Protein AF-0000000081590698 (afdb_homodimer)

Nearest PDB structures (foldseek):
  8h4v-assembly1_A  TM=8.655E-01  e=4.219E-11  Bos taurus
  3wh3-assembly1_A  TM=8.681E-01  e=5.428E-11  Homo sapiens
  4zrw-assembly1_A  TM=8.686E-01  e=1.796E-10  Bos taurus
  5kti-assembly1_A  TM=8.435E-01  e=9.567E-11  Bos taurus
  7t4r-assembly1_A  TM=7.532E-01  e=1.033E-05  Homo sapiens

pLDDT: mean 84.11, std 21.57, range [22.73, 98.75]

Sequence (544 aa):
MTPKDTETIYDEVNTEDRKLDASLVITENKELAPPCSRLALVVTGLVVICLILVSVIIGLNFRFNTVMSEQQREMANITAQNLQLMTQKTSSERQTEELTRQRDQLNWTIGVIMEYQEFSVEKHCPQKVCKPCLDGWVLFQSSCYFFSQHQYSVYWRSWDQSRDQCKMYQAALVVIESQEEQEFISNHTKDYHADDKHGYWIGLRAGSPKDTWTWVDRSNLTVTYWKMQQDVNRRYCALSLPKAPPLANWGKESCDMKNLWICERRALIKADMTPKDTETIYDEVNTEDRKLDASLVITENKELAPPCSRLALVVTGLVVICLILVSVIIGLNFRFNTVMSEQQREMANITAQNLQLMTQKTSSERQTEELTRQRDQLNWTIGVIMEYQEFSVEKHCPQKVCKPCLDGWVLFQSSCYFFSQHQYSVYWRSWDQSRDQCKMYQAALVVIESQEEQEFISNHTKDYHADDKHGYWIGLRAGSPKDTWTWVDRSNLTVTYWKMQQDVNRRYCALSLPKAPPLANWGKESCDMKNLWICERRALIKAD

Secondary structure (DSSP, 8-state):
----------------------------------HHHHHHHHHHHHHHHHHHHHHHHHHHHHHHHHHHHHHHHHHHHHHHHHHHHHHHHHHHHHHHHHHHHHHHHHHHHHHHHTT-SEEEHHHHSGGG---SS-TT-EEETTEEEEE---SSGGG-B-HHHHHHHHHTTT-EE----SHHHHHHHHHH----SSSSS--EEEEEEESSTTSPPEETT--------B-SS----S-EEEEE-TTS-GGG-EEEE-TTS-BEEEEEEE-SS---/----------------------------------HHHHHHHHHHHHHHHHHHHHHHHHHHHHHHHHHHHHHHHHHHHHHHHHHHHHHHHHHHHHHHHHHHHHHHHHHHHHHHHTT-SEEEHHHHSGGG---SS-TT-EEETTEEEEE---SSGGG-B-HHHHHHHHHTTT-EE----SHHHHHHHHHH----SSSSS--EEEEEEESSTTSPPEETT--------B-SS----S-EEEEE-TTS-GGG-EEEE-TTS-BEEEEEEE-SS---

InterPro domains:
  IPR001304 C-type lectin-like [PF00059] (158-265)
  IPR001304 C-type lectin-like [PS50041] (140-264)
  IPR001304 C-type lectin-like [SM00034] (133-264)
  IPR016186 C-type lectin-like/link domain superfamily [G3DSA:3.10.100.10] (71-270)
  IPR016187 C-type lectin fold [SSF56436] (123-267)
  IPR033992 Natural killer cell receptor-like, C-type lectin-like domain [cd03593] (133-265)
  IPR051379 C-type Lectin Receptor Immune Modulators [PTHR46746] (9-267)

Structure (mmCIF, N/CA/C/O backbone):
data_AF-0000000081590698-model_v1
#
loop_
_entity.id
_entity.type
_entity.pdbx_description
1 polymer 'CD209 antigen-like protein C isoform X2'
#
loop_
_atom_site.group_PDB
_atom_site.id
_atom_site.type_symbol
_atom_site.label_atom_id
_atom_site.label_alt_id
_atom_site.label_comp_id
_atom_site.label_asym_id
_atom_site.label_entity_id
_atom_site.label_seq_id
_atom_site.pdbx_PDB_ins_code
_atom_site.Cartn_x
_atom_site.Cartn_y
_atom_site.Cartn_z
_atom_site.occupancy
_atom_site.B_iso_or_equiv
_atom_site.auth_seq_id
_atom_site.auth_comp_id
_atom_site.auth_asym_id
_atom_site.auth_atom_id
_atom_site.pdbx_PDB_model_num
ATOM 1 N N . MET A 1 1 ? 86.312 108.875 64.125 1 22.88 1 MET A N 1
ATOM 2 C CA . MET A 1 1 ? 85.938 110.125 64.75 1 22.88 1 MET A CA 1
ATOM 3 C C . MET A 1 1 ? 84.438 110.312 64.688 1 22.88 1 MET A C 1
ATOM 5 O O . MET A 1 1 ? 83.75 109.812 63.812 1 22.88 1 MET A O 1
ATOM 9 N N . THR A 1 2 ? 83.875 111.125 65.625 1 22.73 2 THR A N 1
ATOM 10 C CA . THR A 1 2 ? 82.688 111 66.5 1 22.73 2 THR A CA 1
ATOM 11 C C . THR A 1 2 ? 81.5 111.688 65.812 1 22.73 2 THR A C 1
ATOM 13 O O . THR A 1 2 ? 80.438 111.812 66.438 1 22.73 2 THR A O 1
ATOM 16 N N . PRO A 1 3 ? 81.562 111.938 64.438 1 25.47 3 PRO A N 1
ATOM 17 C CA . PRO A 1 3 ? 80.75 113.125 64.125 1 25.47 3 PRO A CA 1
ATOM 18 C C . PRO A 1 3 ? 79.25 112.875 64.5 1 25.47 3 PRO A C 1
ATOM 20 O O . PRO A 1 3 ? 78.812 111.75 64.625 1 25.47 3 PRO A O 1
ATOM 23 N N . LYS A 1 4 ? 78.562 114.062 64.375 1 27.44 4 LYS A N 1
ATOM 24 C CA . LYS A 1 4 ? 77.5 114.938 64.938 1 27.44 4 LYS A CA 1
ATOM 25 C C . LYS A 1 4 ? 76.125 114.5 64.438 1 27.44 4 LYS A C 1
ATOM 27 O O . LYS A 1 4 ? 75.938 114.375 63.188 1 27.44 4 LYS A O 1
ATOM 32 N N . ASP A 1 5 ? 75.375 114 65.312 1 24.98 5 ASP A N 1
ATOM 33 C CA . ASP A 1 5 ? 74.125 113.25 65.5 1 24.98 5 ASP A CA 1
ATOM 34 C C . ASP A 1 5 ? 72.875 114.125 65.125 1 24.98 5 ASP A C 1
ATOM 36 O O . ASP A 1 5 ? 71.812 113.938 65.688 1 24.98 5 ASP A O 1
ATOM 40 N N . THR A 1 6 ? 73.062 114.875 64 1 24.84 6 THR A N 1
ATOM 41 C CA . THR A 1 6 ? 72.125 116 63.906 1 24.84 6 THR A CA 1
ATOM 42 C C . THR A 1 6 ? 70.688 115.438 63.875 1 24.84 6 THR A C 1
ATOM 44 O O . THR A 1 6 ? 70.312 114.812 62.906 1 24.84 6 THR A O 1
ATOM 47 N N . GLU A 1 7 ? 70.188 115.125 65.062 1 25.75 7 GLU A N 1
ATOM 48 C CA . GLU A 1 7 ? 68.938 114.438 65.438 1 25.75 7 GLU A CA 1
ATOM 49 C C . GLU A 1 7 ? 67.688 115.25 65.062 1 25.75 7 GLU A C 1
ATOM 51 O O . GLU A 1 7 ? 67.5 116.375 65.562 1 25.75 7 GLU A O 1
ATOM 56 N N . THR A 1 8 ? 67.562 115.438 63.719 1 26.44 8 THR A N 1
ATOM 57 C CA . THR A 1 8 ? 66.5 116.375 63.219 1 26.44 8 THR A CA 1
ATOM 58 C C . THR A 1 8 ? 65.188 116 63.781 1 26.44 8 THR A C 1
ATOM 60 O O . THR A 1 8 ? 64.688 114.875 63.688 1 26.44 8 THR A O 1
ATOM 63 N N . ILE A 1 9 ? 64.688 116.75 64.75 1 25.73 9 ILE A N 1
ATOM 64 C CA . ILE A 1 9 ? 63.656 116.812 65.75 1 25.73 9 ILE A CA 1
ATOM 65 C C . ILE A 1 9 ? 62.281 116.938 65.062 1 25.73 9 ILE A C 1
ATOM 67 O O . ILE A 1 9 ? 61.812 118.062 64.875 1 25.73 9 ILE A O 1
ATOM 71 N N . TYR A 1 10 ? 62.094 116.438 63.812 1 26.75 10 TYR A N 1
ATOM 72 C CA . TYR A 1 10 ? 60.906 116.938 63.188 1 26.75 10 TYR A CA 1
ATOM 73 C C . TYR A 1 10 ? 59.656 116.625 64 1 26.75 10 TYR A C 1
ATOM 75 O O . TYR A 1 10 ? 59.469 115.5 64.438 1 26.75 10 TYR A O 1
ATOM 83 N N . ASP A 1 11 ? 59.219 117.562 64.812 1 24.36 11 ASP A N 1
ATOM 84 C CA . ASP A 1 11 ? 58.125 117.688 65.75 1 24.36 11 ASP A CA 1
ATOM 85 C C . ASP A 1 11 ? 56.812 117.312 65.125 1 24.36 11 ASP A C 1
ATOM 87 O O . ASP A 1 11 ? 56.531 117.625 64 1 24.36 11 ASP A O 1
ATOM 91 N N . GLU A 1 12 ? 56.312 116.25 65.562 1 25.55 12 GLU A N 1
ATOM 92 C CA . GLU A 1 12 ? 55.094 115.438 65.375 1 25.55 12 GLU A CA 1
ATOM 93 C C . GLU A 1 12 ? 53.844 116.25 65.688 1 25.55 12 GLU A C 1
ATOM 95 O O . GLU A 1 12 ? 53.625 116.688 66.812 1 25.55 12 GLU A O 1
ATOM 100 N N . VAL A 1 13 ? 53.656 117.312 64.812 1 29.19 13 VAL A N 1
ATOM 101 C CA . VAL A 1 13 ? 52.5 118.188 65 1 29.19 13 VAL A CA 1
ATOM 102 C C . VAL A 1 13 ? 51.25 117.312 65.188 1 29.19 13 VAL A C 1
ATOM 104 O O . VAL A 1 13 ? 51 116.375 64.375 1 29.19 13 VAL A O 1
ATOM 107 N N . ASN A 1 14 ? 50.719 117.25 66.375 1 25.66 14 ASN A N 1
ATOM 108 C CA . ASN A 1 14 ? 49.594 116.625 67.062 1 25.66 14 ASN A CA 1
ATOM 109 C C . ASN A 1 14 ? 48.25 117.062 66.5 1 25.66 14 ASN A C 1
ATOM 111 O O . ASN A 1 14 ? 47.656 118.062 67 1 25.66 14 ASN A O 1
ATOM 115 N N . THR A 1 15 ? 48.188 117.25 65.125 1 26.2 15 THR A N 1
ATOM 116 C CA . THR A 1 15 ? 46.938 117.875 64.688 1 26.2 15 THR A CA 1
ATOM 117 C C . THR A 1 15 ? 45.719 117.062 65.125 1 26.2 15 THR A C 1
ATOM 119 O O . THR A 1 15 ? 45.719 115.812 64.938 1 26.2 15 THR A O 1
ATOM 122 N N . GLU A 1 16 ? 45.062 117.375 66.25 1 26.89 16 GLU A N 1
ATOM 123 C CA . GLU A 1 16 ? 43.906 116.875 66.938 1 26.89 16 GLU A CA 1
ATOM 124 C C . GLU A 1 16 ? 42.688 116.812 66 1 26.89 16 GLU A C 1
ATOM 126 O O . GLU A 1 16 ? 42.219 117.875 65.5 1 26.89 16 GLU A O 1
ATOM 131 N N . ASP A 1 17 ? 42.719 116 65 1 27.52 17 ASP A N 1
ATOM 132 C CA . ASP A 1 17 ? 41.562 115.875 64.062 1 27.52 17 ASP A CA 1
ATOM 133 C C . ASP A 1 17 ? 40.281 115.562 64.812 1 27.52 17 ASP A C 1
ATOM 135 O O . ASP A 1 17 ? 40.219 114.562 65.562 1 27.52 17 ASP A O 1
ATOM 139 N N . ARG A 1 18 ? 39.594 116.625 65.312 1 28.06 18 ARG A N 1
ATOM 140 C CA . ARG A 1 18 ? 38.281 116.625 65.938 1 28.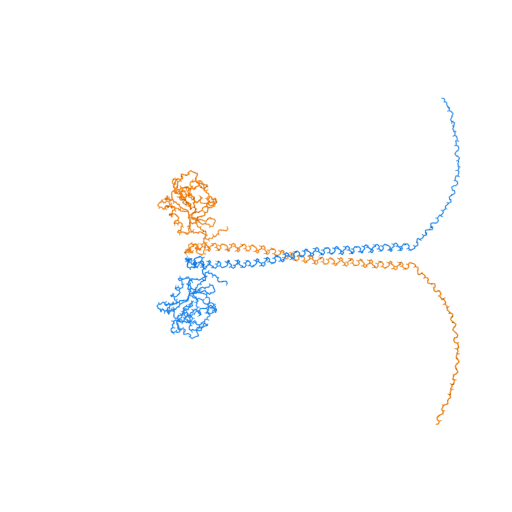06 18 ARG A CA 1
ATOM 141 C C . ARG A 1 18 ? 37.312 115.812 65.062 1 28.06 18 ARG A C 1
ATOM 143 O O . ARG A 1 18 ? 37.062 116.188 63.875 1 28.06 18 ARG A O 1
ATOM 150 N N . LYS A 1 19 ? 37.344 114.562 65.188 1 28.45 19 LYS A N 1
ATOM 151 C CA . LYS A 1 19 ? 36.438 113.562 64.625 1 28.45 19 LYS A CA 1
ATOM 152 C C . LYS A 1 19 ? 34.969 113.875 64.875 1 28.45 19 LYS A C 1
ATOM 154 O O . LYS A 1 19 ? 34.531 113.875 66.062 1 28.45 19 LYS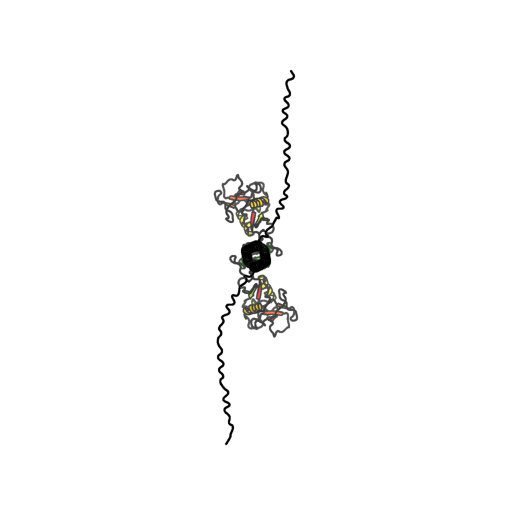 A O 1
ATOM 159 N N . LEU A 1 20 ? 34.562 115.125 64.375 1 26.77 20 LEU A N 1
ATOM 160 C CA . LEU A 1 20 ? 33.125 115.375 64.562 1 26.77 20 LEU A CA 1
ATOM 161 C C . LEU A 1 20 ? 32.344 114.188 64.062 1 26.77 20 LEU A C 1
ATOM 163 O O . LEU A 1 20 ? 32.469 113.75 62.875 1 26.77 20 LEU A O 1
ATOM 167 N N . ASP A 1 21 ? 32 113.25 64.875 1 25.98 21 ASP A N 1
ATOM 168 C CA . ASP A 1 21 ? 31.156 112.062 64.812 1 25.98 21 ASP A CA 1
ATOM 169 C C . ASP A 1 21 ? 29.766 112.375 64.25 1 25.98 21 ASP A C 1
ATOM 171 O O . ASP A 1 21 ? 28.938 112.938 65 1 25.98 21 ASP A O 1
ATOM 175 N N . ALA A 1 22 ? 29.609 113.312 63.312 1 28.72 22 ALA A N 1
ATOM 176 C CA . ALA A 1 22 ? 28.219 113.5 62.875 1 28.72 22 ALA A CA 1
ATOM 177 C C . ALA A 1 22 ? 27.594 112.188 62.438 1 28.72 22 ALA A C 1
ATOM 179 O O . ALA A 1 22 ? 28.125 111.5 61.531 1 28.72 22 ALA A O 1
ATOM 180 N N . SER A 1 23 ? 26.938 111.438 63.312 1 32.84 23 SER A N 1
ATOM 181 C CA . SER A 1 23 ? 26.078 110.25 63.125 1 32.84 23 SER A CA 1
ATOM 182 C C . SER A 1 23 ? 24.969 110.562 62.125 1 32.84 23 SER A C 1
ATOM 184 O O . SER A 1 23 ? 24.094 111.375 62.375 1 32.84 23 SER A O 1
ATOM 186 N N . LEU A 1 24 ? 25.219 110.875 60.812 1 30.5 24 LEU A N 1
ATOM 187 C CA . LEU A 1 24 ? 24.188 110.938 59.812 1 30.5 24 LEU A CA 1
ATOM 188 C C . LEU A 1 24 ? 23.328 109.688 59.812 1 30.5 24 LEU A C 1
ATOM 190 O O . LEU A 1 24 ? 23.828 108.625 59.5 1 30.5 24 LEU A O 1
ATOM 194 N N . VAL A 1 25 ? 22.344 109.625 60.781 1 33.72 25 VAL A N 1
ATOM 195 C CA . VAL A 1 25 ? 21.266 108.625 60.719 1 33.72 25 VAL A CA 1
ATOM 196 C C . VAL A 1 25 ? 20.547 108.688 59.375 1 33.72 25 VAL A C 1
ATOM 198 O O . VAL A 1 25 ? 19.938 109.75 59.062 1 33.72 25 VAL A O 1
ATOM 201 N N . ILE A 1 26 ? 21.109 108.375 58.219 1 34.97 26 ILE A N 1
ATOM 202 C CA . ILE A 1 26 ? 20.375 108.125 57 1 34.97 26 ILE A CA 1
ATOM 203 C C . ILE A 1 26 ? 19.234 107.188 57.219 1 34.97 26 ILE A C 1
ATOM 205 O O . ILE A 1 26 ? 19.469 106 57.656 1 34.97 26 ILE A O 1
ATOM 209 N N . THR A 1 27 ? 18.062 107.625 57.688 1 33.66 27 THR A N 1
ATOM 210 C CA . THR A 1 27 ? 16.812 106.875 57.688 1 33.66 27 THR A CA 1
ATOM 211 C C . THR A 1 27 ? 16.547 106.25 56.312 1 33.66 27 THR A C 1
ATOM 213 O O . THR A 1 27 ? 16.594 106.938 55.281 1 33.66 27 THR A O 1
ATOM 216 N N . GLU A 1 28 ? 16.734 105 56.094 1 40 28 GLU A N 1
ATOM 217 C CA . GLU A 1 28 ? 16.406 104.062 55.031 1 40 28 GLU A CA 1
ATOM 218 C C . GLU A 1 28 ? 14.938 104.188 54.625 1 40 28 GLU A C 1
ATOM 220 O O . GLU A 1 28 ? 14.047 103.875 55.406 1 40 28 GLU A O 1
ATOM 225 N N . ASN A 1 29 ? 14.336 105.312 54.25 1 40.06 29 ASN A N 1
ATOM 226 C CA . ASN A 1 29 ? 12.969 105.188 53.75 1 40.06 29 ASN A CA 1
ATOM 227 C C . ASN A 1 29 ? 12.867 104.125 52.656 1 40.06 29 ASN A C 1
ATOM 229 O O . ASN A 1 29 ? 13.367 104.312 51.531 1 40.06 29 ASN A O 1
ATOM 233 N N . LYS A 1 30 ? 12.945 102.875 52.844 1 43.75 30 LYS A N 1
ATOM 234 C CA . LYS A 1 30 ? 12.633 101.812 51.906 1 43.75 30 LYS A CA 1
ATOM 235 C C . LYS A 1 30 ? 11.297 102.062 51.219 1 43.75 30 LYS A C 1
ATOM 237 O O . LYS A 1 30 ? 10.242 102 51.844 1 43.75 30 LYS A O 1
ATOM 242 N N . GLU A 1 31 ? 11.117 102.938 50.312 1 44.62 31 GLU A N 1
ATOM 243 C CA . GLU A 1 31 ? 9.984 103.062 49.375 1 44.62 31 GLU A CA 1
ATOM 244 C C . GLU A 1 31 ? 9.547 101.688 48.906 1 44.62 31 GLU A C 1
ATOM 246 O O . GLU A 1 31 ? 10.344 100.938 48.344 1 44.62 31 GLU A O 1
ATOM 251 N N . LEU A 1 32 ? 8.531 100.938 49.531 1 47.16 32 LEU A N 1
ATOM 252 C CA . LEU A 1 32 ? 7.742 99.812 49.125 1 47.16 32 LEU A CA 1
ATOM 253 C C . LEU A 1 32 ? 7.453 99.875 47.625 1 47.16 32 LEU A C 1
ATOM 255 O O . LEU A 1 32 ? 6.883 100.812 47.125 1 47.16 32 LEU A O 1
ATOM 259 N N . ALA A 1 33 ? 8.141 99.188 46.812 1 55.69 33 ALA A N 1
ATOM 260 C CA . ALA A 1 33 ? 7.871 99.062 45.406 1 55.69 33 ALA A CA 1
ATOM 261 C C . ALA A 1 33 ? 6.379 98.875 45.125 1 55.69 33 ALA A C 1
ATOM 263 O O . ALA A 1 33 ? 5.676 98.25 45.906 1 55.69 33 ALA A O 1
ATOM 264 N N . PRO A 1 34 ? 5.711 99.562 44.344 1 59.34 34 PRO A N 1
ATOM 265 C CA . PRO A 1 34 ? 4.258 99.562 44.188 1 59.34 34 PRO A CA 1
ATOM 266 C C . PRO A 1 34 ? 3.709 98.188 43.906 1 59.34 34 PRO A C 1
ATOM 268 O O . PRO A 1 34 ? 4.41 97.312 43.344 1 59.34 34 PRO A O 1
ATOM 271 N N . PRO A 1 35 ? 2.785 97.625 44.688 1 63.66 35 PRO A N 1
ATOM 272 C CA . PRO A 1 35 ? 2.094 96.312 44.656 1 63.66 35 PRO A CA 1
ATOM 273 C C . PRO A 1 35 ? 1.841 95.812 43.219 1 63.66 35 PRO A C 1
ATOM 275 O O . PRO A 1 35 ? 1.718 94.625 43 1 63.66 35 PRO A O 1
ATOM 278 N N . CYS A 1 36 ? 1.917 96.812 42.312 1 67.12 36 CYS A N 1
ATOM 279 C CA . CYS A 1 36 ? 1.604 96.375 40.938 1 67.12 36 CYS A CA 1
ATOM 280 C C . CYS A 1 36 ? 2.748 95.625 40.344 1 67.12 36 CYS A C 1
ATOM 282 O O . CYS A 1 36 ? 2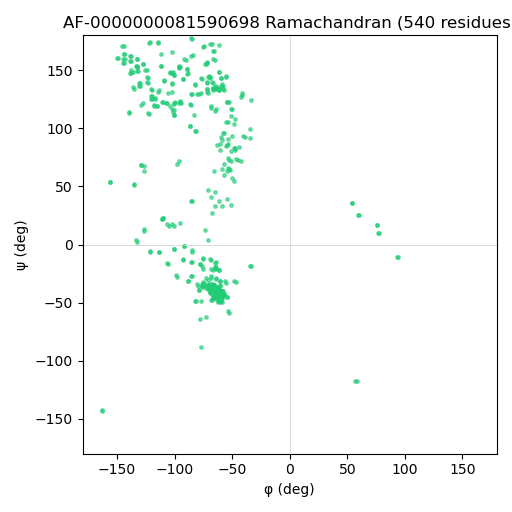.525 94.75 39.438 1 67.12 36 CYS A O 1
ATOM 284 N N . SER A 1 37 ? 3.938 95.75 40.875 1 73.38 37 SER A N 1
ATOM 285 C CA . SER A 1 37 ? 5.09 95.062 40.281 1 73.38 37 SER A CA 1
ATOM 286 C C . SER A 1 37 ? 5.168 93.625 40.688 1 73.38 37 SER A C 1
ATOM 288 O O . SER A 1 37 ? 5.492 92.75 39.875 1 73.38 37 SER A O 1
ATOM 290 N N . ARG A 1 38 ? 4.797 93.375 41.781 1 77.56 38 ARG A N 1
ATOM 291 C CA . ARG A 1 38 ? 4.816 92 42.25 1 77.56 38 ARG A CA 1
ATOM 292 C C . ARG A 1 38 ? 3.717 91.125 41.594 1 77.56 38 ARG A C 1
ATOM 294 O O . ARG A 1 38 ? 3.928 90 41.25 1 77.56 38 ARG A O 1
ATOM 301 N N . LEU A 1 39 ? 2.73 91.812 41.281 1 78.69 39 LEU A N 1
ATOM 302 C CA . LEU A 1 39 ? 1.607 91.188 40.656 1 78.69 39 LEU A CA 1
ATOM 303 C C . LEU A 1 39 ? 1.917 90.875 39.188 1 78.69 39 LEU A C 1
ATOM 305 O O . LEU A 1 39 ? 1.538 89.812 38.688 1 78.69 39 LEU A O 1
ATOM 309 N N . ALA A 1 40 ? 2.672 91.75 38.625 1 81.56 40 ALA A N 1
ATOM 310 C CA . ALA A 1 40 ? 3.078 91.562 37.25 1 81.56 40 ALA A CA 1
ATOM 311 C C . ALA A 1 40 ? 4.039 90.375 37.125 1 81.56 40 ALA A C 1
ATOM 313 O O . ALA A 1 40 ? 3.969 89.562 36.188 1 81.56 40 ALA A O 1
ATOM 314 N N . LEU A 1 41 ? 4.781 90.125 38.188 1 83.81 41 LEU A N 1
ATOM 315 C CA . LEU A 1 41 ? 5.734 89 38.219 1 83.81 41 LEU A CA 1
ATOM 316 C C . LEU A 1 41 ? 5.012 87.688 38.375 1 83.81 41 LEU A C 1
ATOM 318 O O . LEU A 1 41 ? 5.371 86.688 37.75 1 83.81 41 LEU A O 1
ATOM 322 N N . VAL A 1 42 ? 3.963 87.688 39.094 1 85.12 42 VAL A N 1
ATOM 323 C CA . VAL A 1 42 ? 3.184 86.5 39.344 1 85.12 42 VAL A CA 1
ATOM 324 C C . VAL A 1 42 ? 2.412 86.125 38.062 1 85.12 42 VAL A C 1
ATOM 326 O O . VAL A 1 42 ? 2.352 84.938 37.719 1 85.12 42 VAL A O 1
ATOM 329 N N . VAL A 1 43 ? 1.94 87.125 37.344 1 86.19 43 VAL A N 1
ATOM 330 C CA . VAL A 1 43 ? 1.187 86.875 36.125 1 86.19 43 VAL A CA 1
ATOM 331 C C . VAL A 1 43 ? 2.115 86.312 35.062 1 86.19 43 VAL A C 1
ATOM 333 O O . VAL A 1 43 ? 1.767 85.375 34.375 1 86.19 43 VAL A O 1
ATOM 336 N N . THR A 1 44 ? 3.279 86.875 35.031 1 87.44 44 THR A N 1
ATOM 337 C CA . THR A 1 44 ? 4.238 86.375 34.031 1 87.44 44 THR A CA 1
ATOM 338 C C . THR A 1 44 ? 4.676 84.938 34.344 1 87.44 44 THR A C 1
ATOM 340 O O . THR A 1 44 ? 4.809 84.125 33.438 1 87.44 44 THR A O 1
ATOM 343 N N . GLY A 1 45 ? 4.809 84.688 35.625 1 88.06 45 GLY A N 1
ATOM 344 C CA . GLY A 1 45 ? 5.16 83.312 36.031 1 88.06 45 GLY A CA 1
ATOM 345 C C . GLY A 1 45 ? 4.086 82.312 35.719 1 88.06 45 GLY A C 1
ATOM 346 O O . GLY A 1 45 ? 4.387 81.188 35.219 1 88.06 45 GLY A O 1
ATOM 347 N N . LEU A 1 46 ? 2.846 82.688 35.812 1 89 46 LEU A N 1
ATOM 348 C CA . LEU A 1 46 ? 1.72 81.812 35.562 1 89 46 LEU A CA 1
ATOM 349 C C . LEU A 1 46 ? 1.538 81.562 34.062 1 89 46 LEU A C 1
ATOM 351 O O . LEU A 1 46 ? 1.217 80.438 33.656 1 89 46 LEU A O 1
ATOM 355 N N . VAL A 1 47 ? 1.815 82.562 33.281 1 89 47 VAL A N 1
ATOM 356 C CA . VAL A 1 47 ? 1.72 82.438 31.828 1 89 47 VAL A CA 1
ATOM 357 C C . VAL A 1 47 ? 2.797 81.5 31.312 1 89 47 VAL A C 1
ATOM 359 O O . VAL A 1 47 ? 2.529 80.625 30.484 1 89 47 VAL A O 1
ATOM 362 N N . VAL A 1 48 ? 3.949 81.562 31.984 1 90.56 48 VAL A N 1
ATOM 363 C CA . VAL A 1 48 ? 5.051 80.688 31.594 1 90.56 48 VAL A CA 1
ATOM 364 C C . VAL A 1 48 ? 4.723 79.25 31.984 1 90.56 48 VAL A C 1
ATOM 366 O O . VAL A 1 48 ? 4.961 78.312 31.203 1 90.56 48 VAL A O 1
ATOM 369 N N . ILE A 1 49 ? 4.105 79 33.094 1 90.88 49 ILE A N 1
ATOM 370 C CA . ILE A 1 49 ? 3.738 77.688 33.562 1 90.88 49 ILE A CA 1
ATOM 371 C C . ILE A 1 49 ? 2.67 77.125 32.656 1 90.88 49 ILE A C 1
ATOM 373 O O . ILE A 1 49 ? 2.752 75.938 32.25 1 90.88 49 ILE A O 1
ATOM 377 N N . CYS A 1 50 ? 1.744 78 32.125 1 89.25 50 CYS A N 1
ATOM 378 C CA . CYS A 1 50 ? 0.676 77.562 31.25 1 89.25 50 CYS A CA 1
ATOM 379 C C . CYS A 1 50 ? 1.228 77.125 29.891 1 89.25 50 CYS A C 1
ATOM 381 O O . CYS A 1 50 ? 0.823 76.125 29.328 1 89.25 50 CYS A O 1
ATOM 383 N N . LEU A 1 51 ? 2.221 77.938 29.5 1 92.12 51 LEU A N 1
ATOM 384 C CA . LEU A 1 51 ? 2.832 77.625 28.203 1 92.12 51 LEU A CA 1
ATOM 385 C C . LEU A 1 51 ? 3.619 76.312 28.281 1 92.12 51 LEU A C 1
ATOM 387 O O . LEU A 1 51 ? 3.586 75.5 27.344 1 92.12 51 LEU A O 1
ATOM 391 N N . ILE A 1 52 ? 4.238 76 29.406 1 93.06 52 ILE A N 1
ATOM 392 C CA . ILE A 1 52 ? 4.98 74.75 29.625 1 93.06 52 ILE A CA 1
ATOM 393 C C . ILE A 1 52 ? 4.012 73.562 29.656 1 93.06 52 ILE A C 1
ATOM 395 O O . ILE A 1 52 ? 4.258 72.5 29.047 1 93.06 52 ILE A O 1
ATOM 399 N N . LEU A 1 53 ? 2.836 73.812 30.266 1 92.5 53 LEU A N 1
ATOM 400 C CA . LEU A 1 53 ? 1.846 72.75 30.391 1 92.5 53 LEU A CA 1
ATOM 401 C C . LEU A 1 53 ? 1.24 72.438 29.047 1 92.5 53 LEU A C 1
ATOM 403 O O . LEU A 1 53 ? 1.03 71.25 28.734 1 92.5 53 LEU A O 1
ATOM 407 N N . VAL A 1 54 ? 1.062 73.438 28.188 1 92.75 54 VAL A N 1
ATOM 408 C CA . VAL A 1 54 ? 0.531 73.25 26.844 1 92.75 54 VAL A CA 1
ATOM 409 C C . VAL A 1 54 ? 1.555 72.5 26 1 92.75 54 VAL A C 1
ATOM 411 O O . VAL A 1 54 ? 1.199 71.562 25.266 1 92.75 54 VAL A O 1
ATOM 414 N N . SER A 1 55 ? 2.84 72.812 26.188 1 93.38 55 SER A N 1
ATOM 415 C CA . SER A 1 55 ? 3.902 72.125 25.453 1 93.38 55 SER A CA 1
ATOM 416 C C . SER A 1 55 ? 4.008 70.625 25.859 1 93.38 55 SER A C 1
ATOM 418 O O . SER A 1 55 ? 4.207 69.75 25.016 1 93.38 55 SER A O 1
ATOM 420 N N . VAL A 1 56 ? 3.84 70.375 27.125 1 92.31 56 VAL A N 1
ATOM 421 C CA . VAL A 1 56 ? 3.877 69 27.625 1 92.31 56 VAL A CA 1
ATOM 422 C C . VAL A 1 56 ? 2.697 68.188 27.078 1 92.31 56 VAL A C 1
ATOM 424 O O . VAL A 1 56 ? 2.854 67.062 26.656 1 92.31 56 VAL A O 1
ATOM 427 N N . ILE A 1 57 ? 1.515 68.875 26.906 1 92.19 57 ILE A N 1
ATOM 428 C CA . ILE A 1 57 ? 0.314 68.188 26.391 1 92.19 57 ILE A CA 1
ATOM 429 C C . ILE A 1 57 ? 0.517 67.812 24.922 1 92.19 57 ILE A C 1
ATOM 431 O O . ILE A 1 57 ? 0.198 66.75 24.5 1 92.19 57 ILE A O 1
ATOM 435 N N . ILE A 1 58 ? 1.115 68.75 24.172 1 92.56 58 ILE A N 1
ATOM 436 C CA . ILE A 1 58 ? 1.363 68.562 22.75 1 92.56 58 ILE A CA 1
ATOM 437 C C . ILE A 1 58 ? 2.371 67.375 22.578 1 92.56 58 ILE A C 1
ATOM 439 O O . ILE A 1 58 ? 2.166 66.5 21.766 1 92.56 58 ILE A O 1
ATOM 443 N N . GLY A 1 59 ? 3.424 67.438 23.375 1 91.75 59 GLY A N 1
ATOM 444 C CA . GLY A 1 59 ? 4.43 66.375 23.328 1 91.75 59 GLY A CA 1
ATOM 445 C C . GLY A 1 59 ? 3.879 65 23.672 1 91.75 59 GLY A C 1
ATOM 446 O O . GLY A 1 59 ? 4.18 64 23 1 91.75 59 GLY A O 1
ATOM 447 N N . LEU A 1 60 ? 3.047 64.938 24.703 1 91.06 60 LEU A N 1
ATOM 448 C CA . LEU A 1 60 ? 2.443 63.656 25.141 1 91.06 60 LEU A CA 1
ATOM 449 C C . LEU A 1 60 ? 1.511 63.094 24.078 1 91.06 60 LEU A C 1
ATOM 451 O O . LEU A 1 60 ? 1.488 61.906 23.828 1 91.06 60 LEU A O 1
ATOM 455 N N . ASN A 1 61 ? 0.759 64 23.391 1 92.25 61 ASN A N 1
ATOM 456 C CA . ASN A 1 61 ? -0.139 63.625 22.312 1 92.25 61 ASN A CA 1
ATOM 457 C C . ASN A 1 61 ? 0.632 63.031 21.125 1 92.25 61 ASN A C 1
ATOM 459 O O . ASN A 1 61 ? 0.236 62.031 20.547 1 92.25 61 ASN A O 1
ATOM 463 N N . PHE A 1 62 ? 1.736 63.688 20.859 1 92.75 62 PHE A N 1
ATOM 464 C CA . PHE A 1 62 ? 2.574 63.25 19.75 1 92.75 62 PHE A CA 1
ATOM 465 C C . PHE A 1 62 ? 3.18 61.875 20.078 1 92.75 62 PHE A C 1
ATOM 467 O O . PHE A 1 62 ? 3.135 60.969 19.25 1 92.75 62 PHE A O 1
ATOM 474 N N . ARG A 1 63 ? 3.695 61.719 21.266 1 91.25 63 ARG A N 1
ATOM 475 C CA . ARG A 1 63 ? 4.281 60.469 21.672 1 91.25 63 ARG A CA 1
ATOM 476 C C . ARG A 1 63 ? 3.234 59.344 21.688 1 91.25 63 ARG A C 1
ATOM 478 O O . ARG A 1 63 ? 3.494 58.25 21.219 1 91.25 63 ARG A O 1
ATOM 485 N N . PHE A 1 64 ? 2.07 59.688 22.188 1 90.81 64 PHE A N 1
ATOM 486 C CA . PHE A 1 64 ? 0.97 58.719 22.25 1 90.81 64 PHE A CA 1
ATOM 487 C C . PHE A 1 64 ? 0.608 58.219 20.859 1 90.81 64 PHE A C 1
ATOM 489 O O . PHE A 1 64 ? 0.48 57.031 20.641 1 90.81 64 PHE A O 1
ATOM 496 N N . ASN A 1 65 ? 0.501 59.094 19.906 1 91.25 65 ASN A N 1
ATOM 497 C CA . ASN A 1 65 ? 0.123 58.719 18.547 1 91.25 65 ASN A CA 1
ATOM 498 C C . ASN A 1 65 ? 1.192 57.844 17.891 1 91.25 65 ASN A C 1
ATOM 500 O O . ASN A 1 65 ? 0.872 56.906 17.156 1 91.25 65 ASN A O 1
ATOM 504 N N . THR A 1 66 ? 2.432 58.156 18.172 1 92.12 66 THR A N 1
ATOM 505 C CA . THR A 1 66 ? 3.527 57.406 17.578 1 92.12 66 THR A CA 1
ATOM 506 C C . THR A 1 66 ? 3.557 55.969 18.109 1 92.12 66 THR A C 1
ATOM 508 O O . THR A 1 66 ? 3.654 55.031 17.344 1 92.12 66 THR A O 1
ATOM 511 N N . VAL A 1 67 ? 3.461 55.906 19.453 1 90.94 67 VAL A N 1
ATOM 512 C CA . VAL A 1 67 ? 3.512 54.594 20.094 1 90.94 67 VAL A CA 1
ATOM 513 C C . VAL A 1 67 ? 2.318 53.75 19.656 1 90.94 67 VAL A C 1
ATOM 515 O O . VAL A 1 67 ? 2.461 52.562 19.391 1 90.94 67 VAL A O 1
ATOM 518 N N . MET A 1 68 ? 1.15 54.438 19.547 1 90.38 68 MET A N 1
ATOM 519 C CA . MET A 1 68 ? -0.06 53.75 19.125 1 90.38 68 MET A CA 1
ATOM 520 C C . MET A 1 68 ? 0.072 53.25 17.688 1 90.38 68 MET A C 1
ATOM 522 O O . MET A 1 68 ? -0.327 52.125 17.375 1 90.38 68 MET A O 1
ATOM 526 N N . SER A 1 69 ? 0.652 53.969 16.812 1 93 69 SER A N 1
ATOM 527 C CA . SER A 1 69 ? 0.823 53.562 15.414 1 93 69 SER A CA 1
ATOM 528 C C . SER A 1 69 ? 1.8 52.406 15.289 1 93 69 SER A C 1
ATOM 530 O O . SER A 1 69 ? 1.569 51.469 14.5 1 93 69 SER A O 1
ATOM 532 N N . GLU A 1 70 ? 2.844 52.438 16.031 1 92.69 70 GLU A N 1
ATOM 533 C CA . GLU A 1 70 ? 3.822 51.375 16.016 1 92.69 70 GLU A CA 1
ATOM 534 C C . GLU A 1 70 ? 3.207 50.062 16.516 1 92.69 70 GLU A C 1
ATOM 536 O O . GLU A 1 70 ? 3.406 49 15.898 1 92.69 70 GLU A O 1
ATOM 541 N N . GLN A 1 71 ? 2.451 50.125 17.578 1 91.25 71 GLN A N 1
ATOM 542 C CA . GLN A 1 71 ? 1.817 48.938 18.141 1 91.25 71 GLN A CA 1
ATOM 543 C C . GLN A 1 71 ? 0.785 48.344 17.188 1 91.25 71 GLN A C 1
ATOM 545 O O . GLN A 1 71 ? 0.662 47.125 17.078 1 91.25 71 GLN A O 1
ATOM 550 N N . GLN A 1 72 ? 0.138 49.25 16.562 1 91.31 72 GLN A N 1
ATOM 551 C CA . GLN A 1 72 ? -0.852 48.781 15.586 1 91.31 72 GLN A CA 1
ATOM 552 C C . GLN A 1 72 ? -0.184 48.094 14.414 1 91.31 72 GLN A C 1
ATOM 554 O O . GLN A 1 72 ? -0.697 47.062 13.914 1 91.31 72 GLN A O 1
ATOM 559 N N . ARG A 1 73 ? 0.958 48.562 13.945 1 93.94 73 ARG A N 1
ATOM 560 C CA . ARG A 1 73 ? 1.705 47.906 12.867 1 93.94 73 ARG A CA 1
ATOM 561 C C . ARG A 1 73 ? 2.191 46.531 13.289 1 93.94 73 ARG A C 1
ATOM 563 O O . ARG A 1 73 ? 2.088 45.562 12.523 1 93.94 73 ARG A O 1
ATOM 570 N N . GLU A 1 74 ? 2.66 46.5 14.508 1 93.31 74 GLU A N 1
ATOM 571 C CA . GLU A 1 74 ? 3.133 45.219 15.023 1 93.31 74 GLU A CA 1
ATOM 572 C C . GLU A 1 74 ? 1.991 44.219 15.125 1 93.31 74 GLU A C 1
ATOM 574 O O . GLU A 1 74 ? 2.146 43.062 14.742 1 93.31 74 GLU A O 1
ATOM 579 N N . MET A 1 75 ? 0.897 44.688 15.633 1 92.19 75 MET A N 1
ATOM 580 C CA . MET A 1 75 ? -0.281 43.844 15.742 1 92.19 75 MET A CA 1
ATOM 581 C C . MET A 1 75 ? -0.742 43.375 14.375 1 92.19 75 MET A C 1
ATOM 583 O O . MET A 1 75 ? -1.102 42.188 14.203 1 92.19 75 MET A O 1
ATOM 587 N N . ALA A 1 76 ? -0.699 44.25 13.445 1 93.38 76 ALA A N 1
ATOM 588 C CA . ALA A 1 76 ? -1.091 43.906 12.078 1 93.38 76 ALA A CA 1
ATOM 589 C C . ALA A 1 76 ? -0.168 42.844 11.5 1 93.38 76 ALA A C 1
ATOM 591 O O . ALA A 1 76 ? -0.628 41.906 10.836 1 93.38 76 ALA A O 1
ATOM 592 N N . ASN A 1 77 ? 1.074 42.875 11.742 1 94.81 77 ASN A N 1
ATOM 593 C CA . ASN A 1 77 ? 2.051 41.906 11.258 1 94.81 77 ASN A CA 1
ATOM 594 C C . ASN A 1 77 ? 1.82 40.531 11.867 1 94.81 77 ASN A C 1
ATOM 596 O O . ASN A 1 77 ? 1.829 39.5 11.156 1 94.81 77 ASN A O 1
ATOM 600 N N . ILE A 1 78 ? 1.57 40.5 13.18 1 94.81 78 ILE A N 1
ATOM 601 C CA . ILE A 1 78 ? 1.358 39.25 13.875 1 94.81 78 ILE A CA 1
ATOM 602 C C . ILE A 1 78 ? 0.043 38.625 13.414 1 94.81 78 ILE A C 1
ATOM 604 O O . ILE A 1 78 ? -0.047 37.406 13.242 1 94.81 78 ILE A O 1
ATOM 608 N N . THR A 1 79 ? -0.888 39.469 13.203 1 93.25 79 THR A N 1
ATOM 609 C CA . THR A 1 79 ? -2.178 39 12.719 1 93.25 79 THR A CA 1
ATOM 610 C C . THR A 1 79 ? -2.039 38.406 11.312 1 93.25 79 THR A C 1
ATOM 612 O O . THR A 1 79 ? -2.623 37.344 11.016 1 93.25 79 THR A O 1
ATOM 615 N N . ALA A 1 80 ? -1.262 39.094 10.492 1 95.19 80 ALA A N 1
ATOM 616 C CA . ALA A 1 80 ? -1.021 38.594 9.141 1 95.19 80 ALA A CA 1
ATOM 617 C C . ALA A 1 80 ? -0.314 37.25 9.18 1 95.19 80 ALA A C 1
ATOM 619 O O . ALA A 1 80 ? -0.65 36.344 8.406 1 95.19 80 ALA A O 1
ATOM 620 N N . GLN A 1 81 ? 0.592 37.125 10.047 1 95.19 81 GLN A N 1
ATOM 621 C CA . GLN A 1 81 ? 1.297 35.844 10.211 1 95.19 81 GLN A CA 1
ATOM 622 C C . GLN A 1 81 ? 0.352 34.75 10.695 1 95.19 81 GLN A C 1
ATOM 624 O O . GLN A 1 81 ? 0.427 33.594 10.234 1 95.19 81 GLN A O 1
ATOM 629 N N . ASN A 1 82 ? -0.464 35.094 11.602 1 94.06 82 ASN A N 1
ATOM 630 C CA . ASN A 1 82 ? -1.46 34.156 12.109 1 94.06 82 ASN A CA 1
ATOM 631 C C . ASN A 1 82 ? -2.381 33.656 10.992 1 94.06 82 ASN A C 1
ATOM 633 O O . ASN A 1 82 ? -2.691 32.469 10.914 1 94.06 82 ASN A O 1
ATOM 637 N N . LEU A 1 83 ? -2.717 34.531 10.164 1 94.38 83 LEU A N 1
ATOM 638 C CA . LEU A 1 83 ? -3.584 34.188 9.047 1 94.38 83 LEU A CA 1
ATOM 639 C C . LEU A 1 83 ? -2.871 33.25 8.078 1 94.38 83 LEU A C 1
ATOM 641 O O . LEU A 1 83 ? -3.463 32.281 7.594 1 94.38 83 LEU A O 1
ATOM 645 N N . GLN A 1 84 ? -1.656 33.531 7.812 1 95.38 84 GLN A N 1
ATOM 646 C CA . GLN A 1 84 ? -0.858 32.688 6.945 1 95.38 84 GLN A CA 1
ATOM 647 C C . GLN A 1 84 ? -0.707 31.281 7.543 1 95.38 84 GLN A C 1
ATOM 649 O O . GLN A 1 84 ? -0.872 30.281 6.84 1 95.38 84 GLN A O 1
ATOM 654 N N . LEU A 1 85 ? -0.464 31.203 8.797 1 94.56 85 LEU A N 1
ATOM 655 C CA . LEU A 1 85 ? -0.308 29.938 9.484 1 94.56 85 LEU A CA 1
ATOM 656 C C . LEU A 1 85 ? -1.609 29.141 9.461 1 94.56 85 LEU A C 1
ATOM 658 O O . LEU A 1 85 ? -1.593 27.922 9.297 1 94.56 85 LEU A O 1
ATOM 662 N N . MET A 1 86 ? -2.68 29.859 9.578 1 94.06 86 MET A N 1
ATOM 663 C CA . MET A 1 86 ? -3.984 29.203 9.531 1 94.06 86 MET A CA 1
ATOM 664 C C . MET A 1 86 ? -4.246 28.609 8.148 1 94.06 86 MET A C 1
ATOM 666 O O . MET A 1 86 ? -4.777 27.5 8.039 1 94.06 86 MET A O 1
ATOM 670 N N . THR A 1 87 ? -3.922 29.25 7.137 1 94.12 87 THR A N 1
ATOM 671 C CA . THR A 1 87 ? -4.094 28.766 5.773 1 94.12 87 THR A CA 1
ATOM 672 C C . THR A 1 87 ? -3.215 27.547 5.527 1 94.12 87 THR A C 1
ATOM 674 O O . THR A 1 87 ? -3.66 26.562 4.93 1 94.12 87 THR A O 1
ATOM 677 N N . GLN A 1 88 ? -2.053 27.625 5.988 1 93.38 88 GLN A N 1
ATOM 678 C CA . GLN A 1 88 ? -1.134 26.5 5.844 1 93.38 88 GLN A CA 1
ATOM 679 C C . GLN A 1 88 ? -1.629 25.281 6.617 1 93.38 88 GLN A C 1
ATOM 681 O O . GLN A 1 88 ? -1.506 24.156 6.145 1 93.38 88 GLN A O 1
ATOM 686 N N . LYS A 1 89 ? -2.182 25.594 7.738 1 92.5 89 LYS A N 1
ATOM 687 C CA . LYS A 1 89 ? -2.732 24.5 8.547 1 92.5 89 LYS A CA 1
ATOM 688 C C . LYS A 1 89 ? -3.865 23.797 7.816 1 92.5 89 LYS A C 1
ATOM 690 O O . LYS A 1 89 ? -3.916 22.562 7.793 1 92.5 89 LYS A O 1
ATOM 695 N N . THR A 1 90 ? -4.684 24.484 7.199 1 92.06 90 THR A N 1
ATOM 696 C CA . THR A 1 90 ? -5.809 23.906 6.469 1 92.06 90 THR A CA 1
ATOM 697 C C . THR A 1 90 ? -5.316 23.094 5.27 1 92.06 90 THR A C 1
ATOM 699 O O . THR A 1 90 ? -5.812 22 5.004 1 92.06 90 THR A O 1
ATOM 702 N N . SER A 1 91 ? -4.367 23.625 4.629 1 93.12 91 SER A N 1
ATOM 703 C CA . SER A 1 91 ? -3.791 22.922 3.49 1 93.12 91 SER A CA 1
ATOM 704 C C . SER A 1 91 ? -3.117 21.625 3.926 1 93.12 91 SER A C 1
ATOM 706 O O . SER A 1 91 ? -3.27 20.594 3.275 1 93.12 91 SER A O 1
ATOM 708 N N . SER A 1 92 ? -2.42 21.734 5.035 1 93.06 92 SER A N 1
ATOM 709 C CA . SER A 1 92 ? -1.734 20.562 5.566 1 93.06 92 SER A CA 1
ATOM 710 C C . SER A 1 92 ? -2.73 19.5 6.016 1 93.06 92 SER A C 1
ATOM 712 O O . SER A 1 92 ? -2.48 18.297 5.855 1 93.06 92 SER A O 1
ATOM 714 N N . GLU A 1 93 ? -3.797 19.891 6.504 1 92.81 93 GLU A N 1
ATOM 715 C CA . GLU A 1 93 ? -4.848 18.969 6.926 1 92.81 93 GLU A CA 1
ATOM 716 C C . GLU A 1 93 ? -5.445 18.234 5.73 1 92.81 93 GLU A C 1
ATOM 718 O O . GLU A 1 93 ? -5.699 17.031 5.805 1 92.81 93 GLU A O 1
ATOM 723 N N . ARG A 1 94 ? -5.648 18.875 4.68 1 93.94 94 ARG A N 1
ATOM 724 C CA . ARG A 1 94 ? -6.152 18.25 3.463 1 93.94 94 ARG A CA 1
ATOM 725 C C . ARG A 1 94 ? -5.152 17.234 2.92 1 93.94 94 ARG A C 1
ATOM 727 O O . ARG A 1 94 ? -5.535 16.141 2.498 1 93.94 94 ARG A O 1
ATOM 734 N N . GLN A 1 95 ? -3.941 17.656 2.957 1 94.44 95 GLN A N 1
ATOM 735 C CA . GLN A 1 95 ? -2.889 16.75 2.494 1 94.44 95 GLN A CA 1
ATOM 736 C C . GLN A 1 95 ? -2.812 15.5 3.365 1 94.44 95 GLN A C 1
ATOM 738 O O . GLN A 1 95 ? -2.639 14.391 2.855 1 94.44 95 GLN A O 1
ATOM 743 N N . THR A 1 96 ? -2.92 15.703 4.613 1 94.81 96 THR A N 1
ATOM 744 C CA . THR A 1 96 ? -2.889 14.586 5.547 1 94.81 96 THR A CA 1
ATOM 745 C C . THR A 1 96 ? -4.055 13.633 5.289 1 94.81 96 THR A C 1
ATOM 747 O O . THR A 1 96 ? -3.895 12.414 5.348 1 94.81 96 THR A O 1
ATOM 750 N N . GLU A 1 97 ? -5.18 14.195 4.98 1 95.06 97 GLU A N 1
ATOM 751 C CA . GLU A 1 97 ? -6.352 13.375 4.688 1 95.06 97 GLU A CA 1
ATOM 752 C C . GLU A 1 97 ? -6.148 12.555 3.422 1 95.06 97 GLU A C 1
ATOM 754 O O . GLU A 1 97 ? -6.5 11.375 3.379 1 95.06 97 GLU A O 1
ATOM 759 N N . GLU A 1 98 ? -5.598 13.156 2.484 1 95.69 98 GLU A N 1
ATOM 760 C CA . GLU A 1 98 ? -5.336 12.461 1.225 1 95.69 98 GLU A CA 1
ATOM 761 C C . GLU A 1 98 ? -4.324 11.336 1.413 1 95.69 98 GLU A C 1
ATOM 763 O O . GLU A 1 98 ? -4.52 10.227 0.917 1 95.69 98 GLU A O 1
ATOM 768 N N . LEU A 1 99 ? -3.277 11.617 2.123 1 96.31 99 LEU A N 1
ATOM 769 C CA . LEU A 1 99 ? -2.248 10.617 2.385 1 96.31 99 LEU A CA 1
ATOM 770 C C . LEU A 1 99 ? -2.814 9.461 3.197 1 96.31 99 LEU A C 1
ATOM 772 O O . LEU A 1 99 ? -2.463 8.305 2.961 1 96.31 99 LEU A O 1
ATOM 776 N N . THR A 1 100 ? -3.65 9.758 4.09 1 96.25 100 THR A N 1
ATOM 777 C CA . THR A 1 100 ? -4.297 8.727 4.887 1 96.25 100 THR A CA 1
ATOM 778 C C . THR A 1 100 ? -5.164 7.828 4.012 1 96.25 100 THR A C 1
ATOM 780 O O . THR A 1 100 ? -5.148 6.602 4.152 1 96.25 100 THR A O 1
ATOM 783 N N . ARG A 1 101 ? -5.891 8.453 3.178 1 95.56 101 ARG A N 1
ATOM 784 C CA . ARG A 1 101 ? -6.738 7.703 2.258 1 95.56 101 ARG A CA 1
ATOM 785 C C . ARG A 1 101 ? -5.91 6.762 1.39 1 95.56 101 ARG A C 1
ATOM 787 O O . ARG A 1 101 ? -6.266 5.598 1.211 1 95.56 101 ARG A O 1
ATOM 794 N N . GLN A 1 102 ? -4.852 7.25 0.872 1 95.31 102 GLN A N 1
ATOM 795 C CA . GLN A 1 102 ? -3.979 6.438 0.034 1 95.31 102 GLN A CA 1
ATOM 796 C C . GLN A 1 102 ? -3.391 5.27 0.821 1 95.31 102 GLN A C 1
ATOM 798 O O . GLN A 1 102 ? -3.389 4.133 0.346 1 95.31 102 GLN A O 1
ATOM 803 N N . ARG A 1 103 ? -2.877 5.617 1.958 1 95.62 103 ARG A N 1
ATOM 804 C CA . ARG A 1 103 ? -2.328 4.582 2.828 1 95.62 103 ARG A CA 1
ATOM 805 C C . ARG A 1 103 ? -3.363 3.498 3.113 1 95.62 103 ARG A C 1
ATOM 807 O O . ARG A 1 103 ? -3.059 2.307 3.037 1 95.62 103 ARG A O 1
ATOM 814 N N . ASP A 1 104 ? -4.504 3.896 3.406 1 95.94 104 ASP A N 1
ATOM 815 C CA . ASP A 1 104 ? -5.57 2.955 3.736 1 95.94 104 ASP A CA 1
ATOM 816 C C . ASP A 1 104 ? -5.938 2.094 2.529 1 95.94 104 ASP A C 1
ATOM 818 O O . ASP A 1 104 ? -6.199 0.898 2.672 1 95.94 104 ASP A O 1
ATOM 822 N N . GLN A 1 105 ? -5.996 2.699 1.386 1 95.5 105 GLN A N 1
ATOM 823 C CA . GLN A 1 105 ? -6.289 1.968 0.157 1 95.5 105 GLN A CA 1
ATOM 824 C C . GLN A 1 105 ? -5.219 0.922 -0.13 1 95.5 105 GLN A C 1
ATOM 826 O O . GLN A 1 105 ? -5.531 -0.222 -0.464 1 95.5 105 GLN A O 1
ATOM 831 N N . LEU A 1 106 ? -3.988 1.259 0.028 1 95.69 106 LEU A N 1
ATOM 832 C CA . LEU A 1 106 ? -2.879 0.34 -0.203 1 95.69 106 LEU A CA 1
ATOM 833 C C . LEU A 1 106 ? -2.883 -0.787 0.825 1 95.69 106 LEU A C 1
ATOM 835 O O . LEU A 1 106 ? -2.67 -1.95 0.477 1 95.69 106 LEU A O 1
ATOM 839 N N . ASN A 1 107 ? -3.145 -0.435 2.072 1 96.19 107 ASN A N 1
ATOM 840 C CA . ASN A 1 107 ? -3.258 -1.435 3.131 1 96.19 107 ASN A CA 1
ATOM 841 C C . ASN A 1 107 ? -4.371 -2.436 2.838 1 96.19 107 ASN A C 1
ATOM 843 O O . ASN A 1 107 ? -4.219 -3.631 3.094 1 96.19 107 ASN A O 1
ATOM 847 N N . TRP A 1 108 ? -5.441 -1.916 2.326 1 96.5 108 TRP A N 1
ATOM 848 C CA . TRP A 1 108 ? -6.555 -2.781 1.945 1 96.5 108 TRP A CA 1
ATOM 849 C C . TRP A 1 108 ? -6.125 -3.781 0.877 1 96.5 108 TRP A C 1
ATOM 851 O O . TRP A 1 108 ? -6.355 -4.984 1.018 1 96.5 108 TRP A O 1
ATOM 861 N N . THR A 1 109 ? -5.492 -3.26 -0.127 1 96.75 109 THR A N 1
ATOM 862 C CA . THR A 1 109 ? -5.062 -4.102 -1.24 1 96.75 109 THR A CA 1
ATOM 863 C C . THR A 1 109 ? -4.121 -5.199 -0.756 1 96.75 109 THR A C 1
ATOM 865 O O . THR A 1 109 ? -4.305 -6.371 -1.09 1 96.75 109 THR A O 1
ATOM 868 N N . ILE A 1 110 ? -3.156 -4.828 0.046 1 96.38 110 ILE A N 1
ATOM 869 C CA . ILE A 1 110 ? -2.207 -5.801 0.574 1 96.38 110 ILE A CA 1
ATOM 870 C C . ILE A 1 110 ? -2.939 -6.812 1.455 1 96.38 110 ILE A C 1
ATOM 872 O O . ILE A 1 110 ? -2.654 -8.008 1.407 1 96.38 110 ILE A O 1
ATOM 876 N N . GLY A 1 111 ? -3.84 -6.324 2.205 1 95.44 111 GLY A N 1
ATOM 877 C CA . GLY A 1 111 ? -4.629 -7.203 3.049 1 95.44 111 GLY A CA 1
ATOM 878 C C . GLY A 1 111 ? -5.387 -8.266 2.268 1 95.44 111 GLY A C 1
ATOM 879 O O . GLY A 1 111 ? -5.457 -9.422 2.686 1 95.44 111 GLY A O 1
ATOM 880 N N . VAL A 1 112 ? -5.961 -7.84 1.146 1 95.81 112 VAL A N 1
ATOM 881 C CA . VAL A 1 112 ? -6.695 -8.781 0.303 1 95.81 112 VAL A CA 1
ATOM 882 C C . VAL A 1 112 ? -5.73 -9.797 -0.302 1 95.81 112 VAL A C 1
ATOM 884 O O . VAL A 1 112 ? -6.012 -11 -0.319 1 95.81 112 VAL A O 1
ATOM 887 N N . ILE A 1 113 ? -4.582 -9.367 -0.7 1 96.25 113 ILE A N 1
ATOM 888 C CA . ILE A 1 113 ? -3.58 -10.25 -1.294 1 96.25 113 ILE A CA 1
ATOM 889 C C . ILE A 1 113 ? -3.131 -11.281 -0.267 1 96.25 113 ILE A C 1
ATOM 891 O O . ILE A 1 113 ? -2.967 -12.461 -0.596 1 96.25 113 ILE A O 1
ATOM 895 N N . MET A 1 114 ? -3.021 -10.891 0.971 1 95.19 114 MET A N 1
ATOM 896 C CA . MET A 1 114 ? -2.512 -11.742 2.039 1 95.19 114 MET A CA 1
ATOM 897 C C . MET A 1 114 ? -3.49 -12.875 2.342 1 95.19 114 MET A C 1
ATOM 899 O O . MET A 1 114 ? -3.133 -13.844 3.01 1 95.19 114 MET A O 1
ATOM 903 N N . GLU A 1 115 ? -4.676 -12.781 1.84 1 92.69 115 GLU A N 1
ATOM 904 C CA . GLU A 1 115 ? -5.66 -13.836 2.055 1 92.69 115 GLU A CA 1
ATOM 905 C C . GLU A 1 115 ? -5.398 -15.031 1.137 1 92.69 115 GLU A C 1
ATOM 907 O O . GLU A 1 115 ? -5.922 -16.125 1.365 1 92.69 115 GLU A O 1
ATOM 912 N N . TYR A 1 116 ? -4.648 -14.82 0.16 1 94.06 116 TYR A N 1
ATOM 913 C CA . TYR A 1 116 ? -4.328 -15.867 -0.799 1 94.06 116 TYR A CA 1
ATOM 914 C C . TYR A 1 116 ? -3.09 -16.641 -0.363 1 94.06 116 TYR A C 1
ATOM 916 O O . TYR A 1 116 ? -2.225 -16.109 0.333 1 94.06 116 TYR A O 1
ATOM 924 N N . GLN A 1 117 ? -3.016 -17.938 -0.75 1 93.44 117 GLN A N 1
ATOM 925 C CA . GLN A 1 117 ? -1.758 -18.672 -0.674 1 93.44 117 GLN A CA 1
ATOM 926 C C . GLN A 1 117 ? -0.869 -18.375 -1.877 1 93.44 117 GLN A C 1
ATOM 928 O O . GLN A 1 117 ? 0.324 -18.109 -1.721 1 93.44 117 GLN A O 1
ATOM 933 N N . GLU A 1 118 ? -1.524 -18.484 -3.031 1 95.25 118 GLU A N 1
ATOM 934 C CA . GLU A 1 118 ? -0.934 -18.078 -4.305 1 95.25 118 GLU A CA 1
ATOM 935 C C . GLU A 1 118 ? -1.789 -17.031 -5.008 1 95.25 118 GLU A C 1
ATOM 937 O O . GLU A 1 118 ? -2.92 -17.312 -5.41 1 95.25 118 GLU A O 1
ATOM 942 N N . PHE A 1 119 ? -1.272 -15.867 -5.098 1 96.19 119 PHE A N 1
ATOM 943 C CA . PHE A 1 119 ? -1.997 -14.75 -5.703 1 96.19 119 PHE A CA 1
ATOM 944 C C . PHE A 1 119 ? -1.635 -14.602 -7.176 1 96.19 119 PHE A C 1
ATOM 946 O O . PHE A 1 119 ? -0.469 -14.383 -7.512 1 96.19 119 PHE A O 1
ATOM 953 N N . SER A 1 120 ? -2.615 -14.672 -8.031 1 96.12 120 SER A N 1
ATOM 954 C CA . SER A 1 120 ? -2.391 -14.539 -9.469 1 96.12 120 SER A CA 1
ATOM 955 C C . SER A 1 120 ? -2.418 -13.078 -9.898 1 96.12 120 SER A C 1
ATOM 957 O O . SER A 1 120 ? -3.49 -12.492 -10.062 1 96.12 120 SER A O 1
ATOM 959 N N . VAL A 1 121 ? -1.278 -12.523 -10.102 1 96.5 121 VAL A N 1
ATOM 960 C CA . VAL A 1 121 ? -1.188 -11.133 -10.539 1 96.5 121 VAL A CA 1
ATOM 961 C C . VAL A 1 121 ? -1.756 -11 -11.945 1 96.5 121 VAL A C 1
ATOM 963 O O . VAL A 1 121 ? -2.465 -10.031 -12.25 1 96.5 121 VAL A O 1
ATOM 966 N N . GLU A 1 122 ? -1.537 -11.953 -12.758 1 95.31 122 GLU A N 1
ATOM 967 C CA . GLU A 1 122 ? -1.985 -11.914 -14.148 1 95.31 122 GLU A CA 1
ATOM 968 C C . GLU A 1 122 ? -3.506 -11.812 -14.234 1 95.31 122 GLU A C 1
ATOM 970 O O . GLU A 1 122 ? -4.039 -11.086 -15.07 1 95.31 122 GLU A O 1
ATOM 975 N N . LYS A 1 123 ? -4.188 -12.484 -13.375 1 94.69 123 LYS A N 1
ATOM 976 C CA . LYS A 1 123 ? -5.648 -12.508 -13.414 1 94.69 123 LYS A CA 1
ATOM 977 C C . LYS A 1 123 ? -6.238 -11.242 -12.812 1 94.69 123 LYS A C 1
ATOM 979 O O . LYS A 1 123 ? -7.199 -10.68 -13.344 1 94.69 123 LYS A O 1
ATOM 984 N N . HIS A 1 124 ? -5.598 -10.781 -11.727 1 96.25 124 HIS A N 1
ATOM 985 C CA . HIS A 1 124 ? -6.156 -9.648 -10.992 1 96.25 124 HIS A CA 1
ATOM 986 C C . HIS A 1 124 ? -5.656 -8.32 -11.562 1 96.25 124 HIS A C 1
ATOM 988 O O . HIS A 1 124 ? -6.344 -7.305 -11.469 1 96.25 124 HIS A O 1
ATOM 994 N N . CYS A 1 125 ? -4.504 -8.32 -12.055 1 96.38 125 CYS A N 1
ATOM 995 C CA . CYS A 1 125 ? -3.859 -7.117 -12.57 1 96.38 125 CYS A CA 1
ATOM 996 C C . CYS A 1 125 ? -3.316 -7.352 -13.977 1 96.38 125 CYS A C 1
ATOM 998 O O . CYS A 1 125 ? -2.109 -7.254 -14.203 1 96.38 125 CYS A O 1
ATOM 1000 N N . PRO A 1 126 ? -4.254 -7.512 -14.914 1 93.31 126 PRO A N 1
ATOM 1001 C CA . PRO A 1 126 ? -3.785 -7.676 -16.297 1 93.31 126 PRO A CA 1
ATOM 1002 C C . PRO A 1 126 ? -3.045 -6.445 -16.812 1 93.31 126 PRO A C 1
ATOM 1004 O O . PRO A 1 126 ? -3.469 -5.312 -16.562 1 93.31 126 PRO A O 1
ATOM 1007 N N . GLN A 1 127 ? -1.908 -6.605 -17.453 1 90.75 127 GLN A N 1
ATOM 1008 C CA . GLN A 1 127 ? -1.071 -5.535 -17.984 1 90.75 127 GLN A CA 1
ATOM 1009 C C . GLN A 1 127 ? -0.619 -4.59 -16.875 1 90.75 127 GLN A C 1
ATOM 1011 O O . GLN A 1 127 ? -0.563 -3.373 -17.078 1 90.75 127 GLN A O 1
ATOM 1016 N N . LYS A 1 128 ? -0.546 -5.039 -15.625 1 88.75 128 LYS A N 1
ATOM 1017 C CA . LYS A 1 128 ? -0.004 -4.352 -14.453 1 88.75 128 LYS A CA 1
ATOM 1018 C C . LYS A 1 128 ? -0.967 -3.283 -13.945 1 88.75 128 LYS A C 1
ATOM 1020 O O . LYS A 1 128 ? -0.547 -2.311 -13.312 1 88.75 128 LYS A O 1
ATOM 1025 N N . VAL A 1 129 ? -2.205 -3.43 -14.422 1 92.62 129 VAL A N 1
ATOM 1026 C CA . VAL A 1 129 ? -3.262 -2.59 -13.867 1 92.62 129 VAL A CA 1
ATOM 1027 C C . VAL A 1 129 ? -4.285 -3.457 -13.141 1 92.62 129 VAL A C 1
ATOM 1029 O O . VAL A 1 129 ? -4.941 -4.301 -13.75 1 92.62 129 VAL A O 1
ATOM 1032 N N . CYS A 1 130 ? -4.363 -3.129 -11.859 1 95.12 130 CYS A N 1
ATOM 1033 C CA . CYS A 1 130 ? -5.211 -3.984 -11.039 1 95.12 130 CYS A CA 1
ATOM 1034 C C . CYS A 1 130 ? -6.676 -3.586 -11.172 1 95.12 130 CYS A C 1
ATOM 1036 O O . CYS A 1 130 ? -7 -2.396 -11.211 1 95.12 130 CYS A O 1
ATOM 1038 N N . LYS A 1 131 ? -7.535 -4.57 -11.281 1 95.06 131 LYS A N 1
ATOM 1039 C CA . LYS A 1 131 ? -8.984 -4.391 -11.242 1 95.06 131 LYS A CA 1
ATOM 1040 C C . LYS A 1 131 ? -9.547 -4.77 -9.875 1 95.06 131 LYS A C 1
ATOM 1042 O O . LYS A 1 131 ? -9.023 -5.66 -9.203 1 95.06 131 LYS A O 1
ATOM 1047 N N . PRO A 1 132 ? -10.625 -4.059 -9.516 1 96.38 132 PRO A N 1
ATOM 1048 C CA . PRO A 1 132 ? -11.188 -4.41 -8.211 1 96.38 132 PRO A CA 1
ATOM 1049 C C . PRO A 1 132 ? -11.703 -5.848 -8.156 1 96.38 132 PRO A C 1
ATOM 1051 O O . PRO A 1 132 ? -11.555 -6.52 -7.129 1 96.38 132 PRO A O 1
ATOM 1054 N N . CYS A 1 133 ? -12.281 -6.262 -9.305 1 97.31 133 CYS A N 1
ATOM 1055 C CA . CYS A 1 133 ? -12.867 -7.598 -9.344 1 97.31 133 CYS A CA 1
ATOM 1056 C C . CYS A 1 133 ? -12.328 -8.398 -10.523 1 97.31 133 CYS A C 1
ATOM 1058 O O . CYS A 1 133 ? -11.859 -7.82 -11.508 1 97.31 133 CYS A O 1
ATOM 1060 N N . LEU A 1 134 ? -12.398 -9.773 -10.344 1 96.44 134 LEU A N 1
ATOM 1061 C CA . LEU A 1 134 ? -12.102 -10.664 -11.461 1 96.44 134 LEU A CA 1
ATOM 1062 C C . LEU A 1 134 ? -13.148 -10.523 -12.555 1 96.44 134 LEU A C 1
ATOM 1064 O O . LEU A 1 134 ? -14.258 -10.039 -12.312 1 96.44 134 LEU A O 1
ATOM 1068 N N . ASP A 1 135 ? -12.75 -10.953 -13.766 1 95 135 ASP A N 1
ATOM 1069 C CA . ASP A 1 135 ? -13.711 -10.945 -14.867 1 95 135 ASP A CA 1
ATOM 1070 C C . ASP A 1 135 ? -14.945 -11.781 -14.539 1 95 135 ASP A C 1
ATOM 1072 O O . ASP A 1 135 ? -14.82 -12.891 -14.008 1 95 135 ASP A O 1
ATOM 1076 N N . GLY A 1 136 ? -16.141 -11.211 -14.812 1 95.94 136 GLY A N 1
ATOM 1077 C CA . GLY A 1 136 ? -17.375 -11.938 -14.562 1 95.94 136 GLY A CA 1
ATOM 1078 C C . GLY A 1 136 ? -17.969 -11.641 -13.195 1 95.94 136 GLY A C 1
ATOM 1079 O O . GLY A 1 136 ? -19.094 -12.062 -12.898 1 95.94 136 GLY A O 1
ATOM 1080 N N . TRP A 1 137 ? -17.172 -10.977 -12.406 1 97.75 137 TRP A N 1
ATOM 1081 C CA . TRP A 1 137 ? -17.656 -10.586 -11.086 1 97.75 137 TRP A CA 1
ATOM 1082 C C . TRP A 1 137 ? -18.172 -9.156 -11.102 1 97.75 137 TRP A C 1
ATOM 1084 O O . TRP A 1 137 ? -17.719 -8.328 -11.891 1 97.75 137 TRP A O 1
ATOM 1094 N N . VAL A 1 138 ? -19.109 -8.875 -10.195 1 97.69 138 VAL A N 1
ATOM 1095 C CA . VAL A 1 138 ? -19.75 -7.566 -10.164 1 97.69 138 VAL A CA 1
ATOM 1096 C C . VAL A 1 138 ? -19.375 -6.84 -8.875 1 97.69 138 VAL A C 1
ATOM 1098 O O . VAL A 1 138 ? -19.469 -7.41 -7.781 1 97.69 138 VAL A O 1
ATOM 1101 N N . LEU A 1 139 ? -18.969 -5.586 -9.102 1 97.62 139 LEU A N 1
ATOM 1102 C CA . LEU A 1 139 ? -18.531 -4.793 -7.957 1 97.62 139 LEU A CA 1
ATOM 1103 C C . LEU A 1 139 ? -19.703 -4.125 -7.262 1 97.62 139 LEU A C 1
ATOM 1105 O O . LEU A 1 139 ? -20.578 -3.555 -7.922 1 97.62 139 LEU A O 1
ATOM 1109 N N . PHE A 1 140 ? -19.812 -4.262 -5.93 1 97.44 140 PHE A N 1
ATOM 1110 C CA . PHE A 1 140 ? -20.719 -3.502 -5.078 1 97.44 140 PHE A CA 1
ATOM 1111 C C . PHE A 1 140 ? -20.031 -3.113 -3.771 1 97.44 140 PHE A C 1
ATOM 1113 O O . PHE A 1 140 ? -19.656 -3.98 -2.977 1 97.44 140 PHE A O 1
ATOM 1120 N N . GLN A 1 141 ? -19.828 -1.826 -3.615 1 94.69 141 GLN A N 1
ATOM 1121 C CA . GLN A 1 141 ? -19.078 -1.302 -2.482 1 94.69 141 GLN A CA 1
ATOM 1122 C C . GLN A 1 141 ? -17.672 -1.888 -2.439 1 94.69 141 GLN A C 1
ATOM 1124 O O . GLN A 1 141 ? -16.891 -1.735 -3.391 1 94.69 141 GLN A O 1
ATOM 1129 N N . SER A 1 142 ? -17.203 -2.652 -1.422 1 95 142 SER A N 1
ATOM 1130 C CA . SER A 1 142 ? -15.836 -3.156 -1.311 1 95 142 SER A CA 1
ATOM 1131 C C . SER A 1 142 ? -15.789 -4.668 -1.494 1 95 142 SER A C 1
ATOM 1133 O O . SER A 1 142 ? -14.836 -5.324 -1.059 1 95 142 SER A O 1
ATOM 1135 N N . SER A 1 143 ? -16.875 -5.148 -2.178 1 97.06 143 SER A N 1
ATOM 1136 C CA . SER A 1 143 ? -16.938 -6.586 -2.414 1 97.06 143 SER A CA 1
ATOM 1137 C C . SER A 1 143 ? -17.281 -6.895 -3.865 1 97.06 143 SER A C 1
ATOM 1139 O O . SER A 1 143 ? -17.812 -6.043 -4.574 1 97.06 143 SER A O 1
ATOM 1141 N N . CYS A 1 144 ? -16.844 -7.992 -4.281 1 97.94 144 CYS A N 1
ATOM 1142 C CA . CYS A 1 144 ? -17.172 -8.531 -5.598 1 97.94 144 CYS A CA 1
ATOM 1143 C C . CYS A 1 144 ? -18.109 -9.734 -5.477 1 97.94 144 CYS A C 1
ATOM 1145 O O . CYS A 1 144 ? -17.938 -10.57 -4.59 1 97.94 144 CYS A O 1
ATOM 1147 N N . TYR A 1 145 ? -19.062 -9.789 -6.414 1 98.56 145 TYR A N 1
ATOM 1148 C CA . TYR A 1 145 ? -20.078 -10.836 -6.375 1 98.56 145 TYR A CA 1
ATOM 1149 C C . TYR A 1 145 ? -20.094 -11.633 -7.676 1 98.56 145 TYR A C 1
ATOM 1151 O O . TYR A 1 145 ? -19.938 -11.07 -8.758 1 98.56 145 TYR A O 1
ATOM 1159 N N . PHE A 1 146 ? -20.25 -12.945 -7.516 1 98.5 146 PHE A N 1
ATOM 1160 C CA . PHE A 1 146 ? -20.406 -13.828 -8.664 1 98.5 146 PHE A CA 1
ATOM 1161 C C . PHE A 1 146 ? -21.766 -14.523 -8.633 1 98.5 146 PHE A C 1
ATOM 1163 O O . PHE A 1 146 ? -22.109 -15.18 -7.645 1 98.5 146 PHE A O 1
ATOM 1170 N N . PHE A 1 147 ? -22.531 -14.266 -9.672 1 98.31 147 PHE A N 1
ATOM 1171 C CA . PHE A 1 147 ? -23.828 -14.914 -9.836 1 98.31 147 PHE A CA 1
ATOM 1172 C C . PHE A 1 147 ? -23.75 -16.062 -10.828 1 98.31 147 PHE A C 1
ATOM 1174 O O . PHE A 1 147 ? -23.531 -15.852 -12.023 1 98.31 147 PHE A O 1
ATOM 1181 N N . SER A 1 148 ? -23.906 -17.281 -10.25 1 97.5 148 SER A N 1
ATOM 1182 C CA . SER A 1 148 ? -23.828 -18.438 -11.133 1 97.5 148 SER A CA 1
ATOM 1183 C C . SER A 1 148 ? -24.891 -18.391 -12.219 1 97.5 148 SER A C 1
ATOM 1185 O O . SER A 1 148 ? -26.031 -17.984 -11.953 1 97.5 148 SER A O 1
ATOM 1187 N N . GLN A 1 149 ? -24.5 -18.703 -13.477 1 93.19 149 GLN A N 1
ATOM 1188 C CA . GLN A 1 149 ? -25.422 -18.609 -14.602 1 93.19 149 GLN A CA 1
ATOM 1189 C C . GLN A 1 149 ? -25.469 -19.938 -15.375 1 93.19 149 GLN A C 1
ATOM 1191 O O . GLN A 1 149 ? -24.703 -20.125 -16.312 1 93.19 149 GLN A O 1
ATOM 1196 N N . HIS A 1 150 ? -25.922 -20.906 -14.891 1 92.81 150 HIS A N 1
ATOM 1197 C CA . HIS A 1 150 ? -26 -22.172 -15.602 1 92.81 150 HIS A CA 1
ATOM 1198 C C . HIS A 1 150 ? -27.438 -22.469 -16.047 1 92.81 150 HIS A C 1
ATOM 1200 O O . HIS A 1 150 ? -28.359 -22.5 -15.219 1 92.81 150 HIS A O 1
ATOM 1206 N N . GLN A 1 151 ? -27.656 -22.812 -17.281 1 88.94 151 GLN A N 1
ATOM 1207 C CA . GLN A 1 151 ? -28.969 -23.047 -17.844 1 88.94 151 GLN A CA 1
ATOM 1208 C C . GLN A 1 151 ? -29.438 -24.469 -17.578 1 88.94 151 GLN A C 1
ATOM 1210 O O . GLN A 1 151 ? -30.641 -24.719 -17.406 1 88.94 151 GLN A O 1
ATOM 1215 N N . TYR A 1 152 ? -28.453 -25.359 -17.438 1 93.38 152 TYR A N 1
ATOM 1216 C CA . TYR A 1 152 ? -28.797 -26.766 -17.297 1 93.38 152 TYR A CA 1
ATOM 1217 C C . TYR A 1 152 ? -28.688 -27.219 -15.852 1 93.38 152 TYR A C 1
ATOM 1219 O O . TYR A 1 152 ? -27.719 -26.906 -15.164 1 93.38 152 TYR A O 1
ATOM 1227 N N . SER A 1 153 ? -29.625 -27.984 -15.43 1 93.25 153 SER A N 1
ATOM 1228 C CA . SER A 1 153 ? -29.734 -28.406 -14.039 1 93.25 153 SER A CA 1
ATOM 1229 C C . SER A 1 153 ? -28.562 -29.281 -13.625 1 93.25 153 SER A C 1
ATOM 1231 O O . SER A 1 153 ? -28.234 -29.391 -12.438 1 93.25 153 SER A O 1
ATOM 1233 N N . VAL A 1 154 ? -27.875 -29.875 -14.617 1 95.38 154 VAL A N 1
ATOM 1234 C CA . VAL A 1 154 ? -26.734 -30.734 -14.32 1 95.38 154 VAL A CA 1
ATOM 1235 C C . VAL A 1 154 ? -25.625 -29.922 -13.672 1 95.38 154 VAL A C 1
ATOM 1237 O O . VAL A 1 154 ? -24.781 -30.484 -12.945 1 95.38 154 VAL A O 1
ATOM 1240 N N . TYR A 1 155 ? -25.688 -28.609 -13.852 1 96.38 155 TYR A N 1
ATOM 1241 C CA . TYR A 1 155 ? -24.609 -27.75 -13.328 1 96.38 155 TYR A CA 1
ATOM 1242 C C . TYR A 1 155 ? -25.031 -27.094 -12.023 1 96.38 155 TYR A C 1
ATOM 1244 O O . TYR A 1 155 ? -24.234 -26.375 -11.398 1 96.38 155 TYR A O 1
ATOM 1252 N N . TRP A 1 156 ? -26.234 -27.281 -11.578 1 97.62 156 TRP A N 1
ATOM 1253 C CA . TRP A 1 156 ? -26.688 -26.75 -10.297 1 97.62 156 TRP A CA 1
ATOM 1254 C C . TRP A 1 156 ? -26.047 -27.516 -9.133 1 97.62 156 TRP A C 1
ATOM 1256 O O . TRP A 1 156 ? -25.547 -28.625 -9.32 1 97.62 156 TRP A O 1
ATOM 1266 N N . ARG A 1 157 ? -26 -26.859 -8.047 1 98.06 157 ARG A N 1
ATOM 1267 C CA . ARG A 1 157 ? -25.266 -27.453 -6.934 1 98.06 157 ARG A CA 1
ATOM 1268 C C . ARG A 1 157 ? -26.078 -27.375 -5.641 1 98.06 157 ARG A C 1
ATOM 1270 O O . ARG A 1 157 ? -26.938 -26.516 -5.488 1 98.06 157 ARG A O 1
ATOM 1277 N N . SER A 1 158 ? -25.75 -28.328 -4.785 1 97.38 158 SER A N 1
ATOM 1278 C CA . SER A 1 158 ? -26.25 -28.234 -3.418 1 97.38 158 SER A CA 1
ATOM 1279 C C . SER A 1 158 ? -25.594 -27.078 -2.672 1 97.38 158 SER A C 1
ATOM 1281 O O . SER A 1 158 ? -24.688 -26.422 -3.188 1 97.38 158 SER A O 1
ATOM 1283 N N . TRP A 1 159 ? -26.094 -26.844 -1.519 1 96.88 159 TRP A N 1
ATOM 1284 C CA . TRP A 1 159 ? -25.547 -25.734 -0.725 1 96.88 159 TRP A CA 1
ATOM 1285 C C . TRP A 1 159 ? -24.062 -25.953 -0.428 1 96.88 159 TRP A C 1
ATOM 1287 O O . TRP A 1 159 ? -23.25 -25.062 -0.629 1 96.88 159 TRP A O 1
ATOM 1297 N N . ASP A 1 160 ? -23.703 -27.172 -0.005 1 97.12 160 ASP A N 1
ATOM 1298 C CA . ASP A 1 160 ? -22.312 -27.484 0.326 1 97.12 160 ASP A CA 1
ATOM 1299 C C . ASP A 1 160 ? -21.438 -27.438 -0.916 1 97.12 160 ASP A C 1
ATOM 1301 O O . ASP A 1 160 ? -20.297 -26.938 -0.857 1 97.12 160 ASP A O 1
ATOM 1305 N N . GLN A 1 161 ? -21.938 -27.938 -1.981 1 98 161 GLN A N 1
ATOM 1306 C CA . GLN A 1 161 ? -21.188 -27.875 -3.232 1 98 161 GLN A CA 1
ATOM 1307 C C . GLN A 1 161 ? -20.984 -26.422 -3.678 1 98 161 GLN A C 1
ATOM 1309 O O . GLN A 1 161 ? -19.922 -26.094 -4.227 1 98 161 GLN A O 1
ATOM 1314 N N . SER A 1 162 ? -22 -25.609 -3.525 1 98.38 162 SER A N 1
ATOM 1315 C CA . SER A 1 162 ? -21.891 -24.188 -3.861 1 98.38 162 SER A CA 1
ATOM 1316 C C . SER A 1 162 ? -20.844 -23.5 -3.006 1 98.38 162 SER A C 1
ATOM 1318 O O . SER A 1 162 ? -20.078 -22.672 -3.504 1 98.38 162 SER A O 1
ATOM 1320 N N . ARG A 1 163 ? -20.844 -23.828 -1.726 1 97.69 163 ARG A N 1
ATOM 1321 C CA . ARG A 1 163 ? -19.828 -23.297 -0.818 1 97.69 163 ARG A CA 1
ATOM 1322 C C . ARG A 1 163 ? -18.422 -23.641 -1.303 1 97.69 163 ARG A C 1
ATOM 1324 O O . ARG A 1 163 ? -17.531 -22.797 -1.294 1 97.69 163 ARG A O 1
ATOM 1331 N N . ASP A 1 164 ? -18.25 -24.891 -1.761 1 97.88 164 ASP A N 1
ATOM 1332 C CA . ASP A 1 164 ? -16.953 -25.344 -2.254 1 97.88 164 ASP A CA 1
ATOM 1333 C C . ASP A 1 164 ? -16.562 -24.609 -3.535 1 97.88 164 ASP A C 1
ATOM 1335 O O . ASP A 1 164 ? -15.391 -24.281 -3.734 1 97.88 164 ASP A O 1
ATOM 1339 N N . GLN A 1 165 ? -17.547 -24.375 -4.398 1 97.38 165 GLN A N 1
ATOM 1340 C CA . GLN A 1 165 ? -17.281 -23.641 -5.625 1 97.38 165 GLN A CA 1
ATOM 1341 C C . GLN A 1 165 ? -16.781 -22.234 -5.316 1 97.38 165 GLN A C 1
ATOM 1343 O O . GLN A 1 165 ? -15.844 -21.734 -5.957 1 97.38 165 GLN A O 1
ATOM 1348 N N . CYS A 1 166 ? -17.406 -21.578 -4.344 1 98 166 CYS A N 1
ATOM 1349 C CA . CYS A 1 166 ? -16.984 -20.219 -3.965 1 98 166 CYS A CA 1
ATOM 1350 C C . CYS A 1 166 ? -15.57 -20.234 -3.393 1 98 166 CYS A C 1
ATOM 1352 O O . CYS A 1 166 ? -14.773 -19.344 -3.691 1 98 166 CYS A O 1
ATOM 1354 N N . LYS A 1 167 ? -15.227 -21.219 -2.631 1 95.94 167 LYS A N 1
ATOM 1355 C CA . LYS A 1 167 ? -13.914 -21.312 -1.996 1 95.94 167 LYS A CA 1
ATOM 1356 C C . LYS A 1 167 ? -12.805 -21.359 -3.037 1 95.94 167 LYS A C 1
ATOM 1358 O O . LYS A 1 167 ? -11.703 -20.859 -2.801 1 95.94 167 LYS A O 1
ATOM 1363 N N . MET A 1 168 ? -13.102 -21.938 -4.188 1 93.25 168 MET A N 1
ATOM 1364 C CA . MET A 1 168 ? -12.117 -22.047 -5.258 1 93.25 168 MET A CA 1
ATOM 1365 C C . MET A 1 168 ? -11.656 -20.672 -5.723 1 93.25 168 MET A C 1
ATOM 1367 O O . MET A 1 168 ? -10.562 -20.531 -6.273 1 93.25 168 MET A O 1
ATOM 1371 N N . TYR A 1 169 ? -12.477 -19.656 -5.469 1 92 169 TYR A N 1
ATOM 1372 C CA . TYR A 1 169 ? -12.156 -18.297 -5.883 1 92 169 TYR A CA 1
ATOM 1373 C C . TYR A 1 169 ? -11.828 -17.422 -4.68 1 92 169 TYR A C 1
ATOM 1375 O O . TYR A 1 169 ? -11.961 -16.203 -4.734 1 92 169 TYR A O 1
ATOM 1383 N N . GLN A 1 170 ? -11.422 -18.109 -3.604 1 92.62 170 GLN A N 1
ATOM 1384 C CA . GLN A 1 170 ? -11.156 -17.391 -2.359 1 92.62 170 GLN A CA 1
ATOM 1385 C C . GLN A 1 170 ? -12.359 -16.547 -1.943 1 92.62 170 GLN A C 1
ATOM 1387 O O . GLN A 1 170 ? -12.195 -15.398 -1.512 1 92.62 170 GLN A O 1
ATOM 1392 N N . ALA A 1 171 ? -13.516 -17.031 -2.186 1 97 171 ALA A N 1
ATOM 1393 C CA . ALA A 1 171 ? -14.781 -16.391 -1.87 1 97 171 ALA A CA 1
ATOM 1394 C C . ALA A 1 171 ? -15.641 -17.266 -0.959 1 97 171 ALA A C 1
ATOM 1396 O O . ALA A 1 171 ? -15.203 -18.328 -0.533 1 97 171 ALA A O 1
ATOM 1397 N N . ALA A 1 172 ? -16.719 -16.703 -0.533 1 97.62 172 ALA A N 1
ATOM 1398 C CA . ALA A 1 172 ? -17.703 -17.406 0.269 1 97.62 172 ALA A CA 1
ATOM 1399 C C . ALA A 1 172 ? -19.109 -17.172 -0.272 1 97.62 172 ALA A C 1
ATOM 1401 O O . ALA A 1 172 ? -19.344 -16.266 -1.073 1 97.62 172 ALA A O 1
ATOM 1402 N N . LEU A 1 173 ? -20 -18.078 0.1 1 98.5 173 LEU A N 1
ATOM 1403 C CA . LEU A 1 173 ? -21.406 -17.75 -0.182 1 98.5 173 LEU A CA 1
ATOM 1404 C C . LEU A 1 173 ? -21.781 -16.406 0.424 1 98.5 173 LEU A C 1
ATOM 1406 O O . LEU A 1 173 ? -21.359 -16.078 1.537 1 98.5 173 LEU A O 1
ATOM 1410 N N . VAL A 1 174 ? -22.594 -15.68 -0.234 1 98.31 174 VAL A N 1
ATOM 1411 C CA . VAL A 1 174 ? -22.828 -14.273 0.067 1 98.31 174 VAL A CA 1
ATOM 1412 C C . VAL A 1 174 ? -23.453 -14.141 1.454 1 98.31 174 VAL A C 1
ATOM 1414 O O . VAL A 1 174 ? -24.312 -14.938 1.834 1 98.31 174 VAL A O 1
ATOM 1417 N N . VAL A 1 175 ? -23 -13.234 2.203 1 97.31 175 VAL A N 1
ATOM 1418 C CA . VAL A 1 175 ? -23.531 -12.797 3.486 1 97.31 175 VAL A CA 1
ATOM 1419 C C . VAL A 1 175 ? -24.188 -11.422 3.334 1 97.31 175 VAL A C 1
ATOM 1421 O O . VAL A 1 175 ? -23.547 -10.461 2.926 1 97.31 175 VAL A O 1
ATOM 1424 N N . ILE A 1 176 ? -25.406 -11.328 3.643 1 96.62 176 ILE A N 1
ATOM 1425 C CA . ILE A 1 176 ? -26.156 -10.094 3.432 1 96.62 176 ILE A CA 1
ATOM 1426 C C . ILE A 1 176 ? -26.281 -9.336 4.75 1 96.62 176 ILE A C 1
ATOM 1428 O O . ILE A 1 176 ? -26.906 -9.82 5.699 1 96.62 176 ILE A O 1
ATOM 1432 N N . GLU A 1 177 ? -25.75 -8.078 4.707 1 93.5 177 GLU A N 1
ATOM 1433 C CA . GLU A 1 177 ? -25.625 -7.367 5.977 1 93.5 177 GLU A CA 1
ATOM 1434 C C . GLU A 1 177 ? -26.406 -6.055 5.945 1 93.5 177 GLU A C 1
ATOM 1436 O O . GLU A 1 177 ? -26.469 -5.344 6.949 1 93.5 177 GLU A O 1
ATOM 1441 N N . SER A 1 178 ? -26.953 -5.688 4.801 1 95.06 178 SER A N 1
ATOM 1442 C CA . SER A 1 178 ? -27.688 -4.426 4.684 1 95.06 178 SER A CA 1
ATOM 1443 C C . SER A 1 178 ? -28.797 -4.523 3.646 1 95.06 178 SER A C 1
ATOM 1445 O O . SER A 1 178 ? -28.812 -5.441 2.824 1 95.06 178 SER A O 1
ATOM 1447 N N . GLN A 1 179 ? -29.703 -3.605 3.777 1 96.44 179 GLN A N 1
ATOM 1448 C CA . GLN A 1 179 ? -30.797 -3.555 2.811 1 96.44 179 GLN A CA 1
ATOM 1449 C C . GLN A 1 179 ? -30.281 -3.221 1.414 1 96.44 179 GLN A C 1
ATOM 1451 O O . GLN A 1 179 ? -30.781 -3.746 0.419 1 96.44 179 GLN A O 1
ATOM 1456 N N . GLU A 1 180 ? -29.297 -2.328 1.354 1 96.81 180 GLU A N 1
ATOM 1457 C CA . GLU A 1 180 ? -28.703 -1.982 0.064 1 96.81 180 GLU A CA 1
ATOM 1458 C C . GLU A 1 180 ? -28.125 -3.213 -0.622 1 96.81 180 GLU A C 1
ATOM 1460 O O . GLU A 1 180 ? -28.297 -3.402 -1.827 1 96.81 180 GLU A O 1
ATOM 1465 N N . GLU A 1 181 ? -27.422 -3.998 0.163 1 97 181 GLU A N 1
ATOM 1466 C CA . GLU A 1 181 ? -26.828 -5.227 -0.352 1 97 181 GLU A CA 1
ATOM 1467 C C . GLU A 1 181 ? -27.906 -6.207 -0.82 1 97 181 GLU A C 1
ATOM 1469 O O . GLU A 1 181 ? -27.766 -6.828 -1.875 1 97 181 GLU A O 1
ATOM 1474 N N . GLN A 1 182 ? -29 -6.297 -0.068 1 97.06 182 GLN A N 1
ATOM 1475 C CA . GLN A 1 182 ? -30.125 -7.156 -0.419 1 97.06 182 GLN A CA 1
ATOM 1476 C C . GLN A 1 182 ? -30.734 -6.746 -1.757 1 97.06 182 GLN A C 1
ATOM 1478 O O . GLN A 1 182 ? -30.984 -7.594 -2.613 1 97.06 182 GLN A O 1
ATOM 1483 N N . GLU A 1 183 ? -30.953 -5.488 -1.873 1 97.31 183 GLU A N 1
ATOM 1484 C CA . GLU A 1 183 ? -31.531 -4.973 -3.113 1 97.31 183 GLU A CA 1
ATOM 1485 C C . GLU A 1 183 ? -30.578 -5.191 -4.293 1 97.31 183 GLU A C 1
ATOM 1487 O O . GLU A 1 183 ? -31.016 -5.543 -5.391 1 97.31 183 GLU A O 1
ATOM 1492 N N . PHE A 1 184 ? -29.328 -5 -4.047 1 98 184 PHE A N 1
ATOM 1493 C CA . PHE A 1 184 ? -28.328 -5.23 -5.082 1 98 184 PHE A CA 1
ATOM 1494 C C . PHE A 1 184 ? -28.391 -6.672 -5.578 1 98 184 PHE A C 1
ATOM 1496 O O . PHE A 1 184 ? -28.422 -6.914 -6.785 1 98 184 PHE A O 1
ATOM 1503 N N . ILE A 1 185 ? -28.391 -7.621 -4.648 1 97.94 185 ILE A N 1
ATOM 1504 C CA . ILE A 1 185 ? -28.406 -9.039 -4.973 1 97.94 185 ILE A CA 1
ATOM 1505 C C . ILE A 1 185 ? -29.672 -9.375 -5.746 1 97.94 185 ILE A C 1
ATOM 1507 O O . ILE A 1 185 ? -29.625 -10.047 -6.781 1 97.94 185 ILE A O 1
ATOM 1511 N N . SER A 1 186 ? -30.828 -8.859 -5.273 1 96.31 186 SER A N 1
ATOM 1512 C CA . SER A 1 186 ? -32.125 -9.133 -5.914 1 96.31 186 SER A CA 1
ATOM 1513 C C . SER A 1 186 ? -32.125 -8.625 -7.352 1 96.31 186 SER A C 1
ATOM 1515 O O . SER A 1 186 ? -32.75 -9.25 -8.227 1 96.31 186 SER A O 1
ATOM 1517 N N . ASN A 1 187 ? -31.484 -7.551 -7.574 1 96.69 187 ASN A N 1
ATOM 1518 C CA . ASN A 1 187 ? -31.484 -6.926 -8.891 1 96.69 187 ASN A CA 1
ATOM 1519 C C . ASN A 1 187 ? -30.594 -7.688 -9.875 1 96.69 187 ASN A C 1
ATOM 1521 O O . ASN A 1 187 ? -30.688 -7.484 -11.086 1 96.69 187 ASN A O 1
ATOM 1525 N N . HIS A 1 188 ? -29.781 -8.617 -9.383 1 97.38 188 HIS A N 1
ATOM 1526 C CA . HIS A 1 188 ? -28.828 -9.281 -10.266 1 97.38 188 HIS A CA 1
ATOM 1527 C C . HIS A 1 188 ? -29.156 -10.758 -10.422 1 97.38 188 HIS A C 1
ATOM 1529 O O . HIS A 1 188 ? -28.484 -11.484 -11.156 1 97.38 188 HIS A O 1
ATOM 1535 N N . THR A 1 189 ? -30.109 -11.203 -9.68 1 96.19 189 THR A N 1
ATOM 1536 C CA . THR A 1 189 ? -30.562 -12.57 -9.844 1 96.19 189 THR A CA 1
ATOM 1537 C C . THR A 1 189 ? -31.672 -12.648 -10.891 1 96.19 189 THR A C 1
ATOM 1539 O O . THR A 1 189 ? -32.438 -11.695 -11.07 1 96.19 189 THR A O 1
ATOM 1542 N N . LYS A 1 190 ? -31.703 -13.711 -11.586 1 93.75 190 LYS A N 1
ATOM 1543 C CA . LYS A 1 190 ? -32.688 -13.922 -12.633 1 93.75 190 LYS A CA 1
ATOM 1544 C C . LYS A 1 190 ? -33.469 -15.219 -12.398 1 93.75 190 LYS A C 1
ATOM 1546 O O . LYS A 1 190 ? -32.938 -16.188 -11.852 1 93.75 190 LYS A O 1
ATOM 1551 N N . ASP A 1 191 ? -34.719 -15.195 -12.875 1 92.38 191 ASP A N 1
ATOM 1552 C CA . ASP A 1 191 ? -35.531 -16.406 -12.852 1 92.38 191 ASP A CA 1
ATOM 1553 C C . ASP A 1 191 ? -35 -17.422 -13.883 1 92.38 191 ASP A C 1
ATOM 1555 O O . ASP A 1 191 ? -34.781 -17.062 -15.039 1 92.38 191 ASP A O 1
ATOM 1559 N N . TYR A 1 192 ? -34.812 -18.641 -13.414 1 91.31 192 TYR A N 1
ATOM 1560 C CA . TYR A 1 192 ? -34.281 -19.609 -14.344 1 91.31 192 TYR A CA 1
ATOM 1561 C C . TYR A 1 192 ? -35.062 -20.922 -14.281 1 91.31 192 TYR A C 1
ATOM 1563 O O . TYR A 1 192 ? -34.719 -21.891 -14.945 1 91.31 192 TYR A O 1
ATOM 1571 N N . HIS A 1 193 ? -36.094 -20.953 -13.492 1 88.19 193 HIS A N 1
ATOM 1572 C CA . HIS A 1 193 ? -36.875 -22.156 -13.32 1 88.19 193 HIS A CA 1
ATOM 1573 C C . HIS A 1 193 ? -38.375 -21.828 -13.281 1 88.19 193 HIS A C 1
ATOM 1575 O O . HIS A 1 193 ? -38.75 -20.734 -12.859 1 88.19 193 HIS A O 1
ATOM 1581 N N . ALA A 1 194 ? -39.219 -22.781 -13.562 1 85.56 194 ALA A N 1
ATOM 1582 C CA . ALA A 1 194 ? -40.656 -22.594 -13.672 1 85.56 194 ALA A CA 1
ATOM 1583 C C . ALA A 1 194 ? -41.312 -22.469 -12.289 1 85.56 194 ALA A C 1
ATOM 1585 O O . ALA A 1 194 ? -42.25 -21.688 -12.094 1 85.56 194 ALA A O 1
ATOM 1586 N N . ASP A 1 195 ? -40.75 -23.25 -11.344 1 85.56 195 ASP A N 1
ATOM 1587 C CA . ASP A 1 195 ? -41.375 -23.219 -10.023 1 85.56 195 ASP A CA 1
ATOM 1588 C C . ASP A 1 195 ? -40.844 -22.047 -9.195 1 85.56 195 ASP A C 1
ATOM 1590 O O . ASP A 1 195 ? -39.938 -21.312 -9.648 1 85.56 195 ASP A O 1
ATOM 1594 N N . ASP A 1 196 ? -41.375 -21.844 -7.984 1 84.88 196 ASP A N 1
ATOM 1595 C CA . ASP A 1 196 ? -41.031 -20.719 -7.125 1 84.88 196 ASP A CA 1
ATOM 1596 C C . ASP A 1 196 ? -40.125 -21.172 -5.973 1 84.88 196 ASP A C 1
ATOM 1598 O O . ASP A 1 196 ? -39.969 -20.438 -4.984 1 84.88 196 ASP A O 1
ATOM 1602 N N . LYS A 1 197 ? -39.562 -22.312 -6.078 1 86.12 197 LYS A N 1
ATOM 1603 C CA . LYS A 1 197 ? -38.781 -22.859 -4.973 1 86.12 197 LYS A CA 1
ATOM 1604 C C . LYS A 1 197 ? -37.281 -22.797 -5.266 1 86.12 197 LYS A C 1
ATOM 1606 O O . LYS A 1 197 ? -36.438 -22.922 -4.359 1 86.12 197 LYS A O 1
ATOM 1611 N N . HIS A 1 198 ? -37 -22.578 -6.613 1 92.75 198 HIS A N 1
ATOM 1612 C CA . HIS A 1 198 ? -35.594 -22.531 -7.012 1 92.75 198 HIS A CA 1
ATOM 1613 C C . HIS A 1 198 ? -35.062 -21.094 -7 1 92.75 198 HIS A C 1
ATOM 1615 O O . HIS A 1 198 ? -35.812 -20.156 -7.293 1 92.75 198 HIS A O 1
ATOM 1621 N N . GLY A 1 199 ? -33.844 -20.922 -6.594 1 95.88 199 GLY A N 1
ATOM 1622 C CA . GLY A 1 199 ? -33.188 -19.625 -6.535 1 95.88 199 GLY A CA 1
ATOM 1623 C C . GLY A 1 199 ? -31.688 -19.734 -6.43 1 95.88 199 GLY A C 1
ATOM 1624 O O . GLY A 1 199 ? -31.062 -20.562 -7.098 1 95.88 199 GLY A O 1
ATOM 1625 N N . TYR A 1 200 ? -31.141 -18.844 -5.684 1 98.06 200 TYR A N 1
ATOM 1626 C CA . TYR A 1 200 ? -29.703 -18.781 -5.508 1 98.06 200 TYR A CA 1
ATOM 1627 C C . TYR A 1 200 ? -29.312 -19.031 -4.055 1 98.06 200 TYR A C 1
ATOM 1629 O O . TYR A 1 200 ? -29.797 -18.359 -3.146 1 98.06 200 TYR A O 1
ATOM 1637 N N . TRP A 1 201 ? -28.438 -20 -3.885 1 97.81 201 TRP A N 1
ATOM 1638 C CA . TRP A 1 201 ? -27.953 -20.25 -2.533 1 97.81 201 TRP A CA 1
ATOM 1639 C C . TRP A 1 201 ? -27.234 -19.031 -1.979 1 97.81 201 TRP A C 1
ATOM 1641 O O . TRP A 1 201 ? -26.406 -18.422 -2.662 1 97.81 201 TRP A O 1
ATOM 1651 N N . ILE A 1 202 ? -27.547 -18.625 -0.73 1 98.06 202 ILE A N 1
ATOM 1652 C CA . ILE A 1 202 ? -26.812 -17.609 0.023 1 98.06 202 ILE A CA 1
ATOM 1653 C C . ILE A 1 202 ? -26.156 -18.25 1.243 1 98.06 202 ILE A C 1
ATOM 1655 O O . ILE A 1 202 ? -26.375 -19.422 1.534 1 98.06 202 ILE A O 1
ATOM 1659 N N . GLY A 1 203 ? -25.344 -17.562 1.997 1 97.69 203 GLY A N 1
ATOM 1660 C CA . GLY A 1 203 ? -24.484 -18.125 3.027 1 97.69 203 GLY A CA 1
ATOM 1661 C C . GLY A 1 203 ? -25.203 -18.297 4.359 1 97.69 203 GLY A C 1
ATOM 1662 O O . GLY A 1 203 ? -24.594 -18.125 5.418 1 97.69 203 GLY A O 1
ATOM 1663 N N . LEU A 1 204 ? -26.422 -18.656 4.301 1 94.62 204 LEU A N 1
ATOM 1664 C CA . LEU A 1 204 ? -27.203 -18.797 5.523 1 94.62 204 LEU A CA 1
ATOM 1665 C C . LEU A 1 204 ? -27.719 -20.219 5.684 1 94.62 204 LEU A C 1
ATOM 1667 O O . LEU A 1 204 ? -28.266 -20.797 4.742 1 94.62 204 LEU A O 1
ATOM 1671 N N . ARG A 1 205 ? -27.453 -20.812 6.887 1 92.38 205 ARG A N 1
ATOM 1672 C CA . ARG A 1 205 ? -27.906 -22.188 7.125 1 92.38 205 ARG A CA 1
ATOM 1673 C C . ARG A 1 205 ? -28.312 -22.375 8.578 1 92.38 205 ARG A C 1
ATOM 1675 O O . ARG A 1 205 ? -27.953 -21.578 9.445 1 92.38 205 ARG A O 1
ATOM 1682 N N . ALA A 1 206 ? -29.141 -23.328 8.82 1 88.75 206 ALA A N 1
ATOM 1683 C CA . ALA A 1 206 ? -29.562 -23.734 10.156 1 88.75 206 ALA A CA 1
ATOM 1684 C C . ALA A 1 206 ? -29.578 -25.25 10.305 1 88.75 206 ALA A C 1
ATOM 1686 O O . ALA A 1 206 ? -29.781 -25.969 9.32 1 88.75 206 ALA A O 1
ATOM 1687 N N . GLY A 1 207 ? -29 -25.75 11.523 1 75 207 GLY A N 1
ATOM 1688 C CA . GLY A 1 207 ? -29.047 -27.188 11.766 1 75 207 GLY A CA 1
ATOM 1689 C C . GLY A 1 207 ? -30.469 -27.75 11.766 1 75 207 GLY A C 1
ATOM 1690 O O . GLY A 1 207 ? -30.672 -28.891 11.367 1 75 207 GLY A O 1
ATOM 1691 N N . SER A 1 208 ? -31.344 -27.047 12.367 1 68.12 208 SER A N 1
ATOM 1692 C CA . SER A 1 208 ? -32.781 -27.344 12.391 1 68.12 208 SER A CA 1
ATOM 1693 C C . SER A 1 208 ? -33.594 -26.078 12.234 1 68.12 208 SER A C 1
ATOM 1695 O O . SER A 1 208 ? -33.094 -24.969 12.445 1 68.12 208 SER A O 1
ATOM 1697 N N . PRO A 1 209 ? -34.844 -26.188 11.555 1 60.31 209 PRO A N 1
ATOM 1698 C CA . PRO A 1 209 ? -35.656 -24.984 11.352 1 60.31 209 PRO A CA 1
ATOM 1699 C C . PRO A 1 209 ? -35.812 -24.156 12.625 1 60.31 209 PRO A C 1
ATOM 1701 O O . PRO A 1 209 ? -36.031 -22.953 12.555 1 60.31 209 PRO A O 1
ATOM 1704 N N . LYS A 1 210 ? -35.812 -24.906 13.727 1 64.06 210 LYS A N 1
ATOM 1705 C CA . LYS A 1 210 ? -36 -24.203 14.992 1 64.06 210 LYS A CA 1
ATOM 1706 C C . LYS A 1 210 ? -34.656 -23.656 15.508 1 64.06 210 LYS A C 1
ATOM 1708 O O . LYS A 1 210 ? -34.625 -22.891 16.469 1 64.06 210 LYS A O 1
ATOM 1713 N N . ASP A 1 211 ? -33.656 -24.078 14.742 1 69.88 211 ASP A N 1
ATOM 1714 C CA . ASP A 1 211 ? -32.344 -23.719 15.227 1 69.88 211 ASP A CA 1
ATOM 1715 C C . ASP A 1 211 ? -31.953 -22.312 14.789 1 69.88 211 ASP A C 1
ATOM 1717 O O . ASP A 1 211 ? -32.625 -21.703 13.953 1 69.88 211 ASP A O 1
ATOM 1721 N N . THR A 1 212 ? -31.047 -21.797 15.375 1 82.56 212 THR A N 1
ATOM 1722 C CA . THR A 1 212 ? -30.5 -20.484 15.102 1 82.56 212 THR A CA 1
ATOM 1723 C C . THR A 1 212 ? -29.781 -20.453 13.75 1 82.56 212 THR A C 1
ATOM 1725 O O . THR A 1 212 ? -28.953 -21.328 13.461 1 82.56 212 THR A O 1
ATOM 1728 N N . TRP A 1 213 ? -30.297 -19.625 12.852 1 89 213 TRP A N 1
ATOM 1729 C CA . TRP A 1 213 ? -29.672 -19.406 11.555 1 89 213 TRP A CA 1
ATOM 1730 C C . TRP A 1 213 ? -28.328 -18.719 11.719 1 89 213 TRP A C 1
ATOM 1732 O O . TRP A 1 213 ? -28.203 -17.766 12.492 1 89 213 TRP A O 1
ATOM 1742 N N . THR A 1 214 ? -27.328 -19.281 10.984 1 91.5 214 THR A N 1
ATOM 1743 C CA . THR A 1 214 ? -25.984 -18.734 11.086 1 91.5 214 THR A CA 1
ATOM 1744 C C . THR A 1 214 ? -25.391 -18.484 9.695 1 91.5 214 THR A C 1
ATOM 1746 O O . THR A 1 214 ? -25.547 -19.312 8.797 1 91.5 214 THR A O 1
ATOM 1749 N N . TRP A 1 215 ? -24.734 -17.375 9.625 1 94.94 215 TRP A N 1
ATOM 1750 C CA . TRP A 1 215 ? -24 -17.094 8.391 1 94.94 215 TRP A CA 1
ATOM 1751 C C . TRP A 1 215 ? -22.75 -17.953 8.281 1 94.94 215 TRP A C 1
ATOM 1753 O O . TRP A 1 215 ? -22.203 -18.391 9.297 1 94.94 215 TRP A O 1
ATOM 1763 N N . VAL A 1 216 ? -22.297 -18.172 7.039 1 94.56 216 VAL A N 1
ATOM 1764 C CA . VAL A 1 216 ? -21.141 -19.016 6.77 1 94.56 216 VAL A CA 1
ATOM 1765 C C . VAL A 1 216 ? -19.891 -18.391 7.398 1 94.56 216 VAL A C 1
ATOM 1767 O O . VAL A 1 216 ? -18.953 -19.109 7.75 1 94.56 216 VAL A O 1
ATOM 1770 N N . ASP A 1 217 ? -19.828 -17.078 7.527 1 91.62 217 ASP A N 1
ATOM 1771 C CA . ASP A 1 217 ? -18.672 -16.422 8.117 1 91.62 217 ASP A CA 1
ATOM 1772 C C . ASP A 1 217 ? -18.844 -16.234 9.617 1 91.62 217 ASP A C 1
ATOM 1774 O O . ASP A 1 217 ? -18.016 -15.586 10.266 1 91.62 217 ASP A O 1
ATOM 1778 N N . ARG A 1 218 ? -19.984 -16.641 10.156 1 90.19 218 ARG A N 1
ATOM 1779 C CA . ARG A 1 218 ? -20.281 -16.656 11.586 1 90.19 218 ARG A CA 1
ATOM 1780 C C . ARG A 1 218 ? -20.609 -15.258 12.086 1 90.19 218 ARG A C 1
ATOM 1782 O O . ARG A 1 218 ? -20.594 -15 13.289 1 90.19 218 ARG A O 1
ATOM 1789 N N . SER A 1 219 ? -20.766 -14.391 11.164 1 90.69 219 SER A N 1
ATOM 1790 C CA . SER A 1 219 ? -21.219 -13.07 11.594 1 90.69 219 SER A CA 1
ATOM 1791 C C . SER A 1 219 ? -22.641 -13.125 12.148 1 90.69 219 SER A C 1
ATOM 1793 O O . SER A 1 219 ? -23.344 -14.109 11.953 1 90.69 219 SER A O 1
ATOM 1795 N N . ASN A 1 220 ? -23.031 -12.055 12.812 1 88.12 220 ASN A N 1
ATOM 1796 C CA . ASN A 1 220 ? -24.359 -11.992 13.406 1 88.12 220 ASN A CA 1
ATOM 1797 C C . ASN A 1 220 ? -25.438 -11.734 12.352 1 88.12 220 ASN A C 1
ATOM 1799 O O . ASN A 1 220 ? -25.219 -10.961 11.414 1 88.12 220 ASN A O 1
ATOM 1803 N N . LEU A 1 221 ? -26.578 -12.398 12.586 1 90 221 LEU A N 1
ATOM 1804 C CA . LEU A 1 221 ? -27.75 -12.156 11.734 1 90 221 LEU A CA 1
ATOM 1805 C C . LEU A 1 221 ? -28.5 -10.906 12.195 1 90 221 LEU A C 1
ATOM 1807 O O . LEU A 1 221 ? -29.266 -10.953 13.148 1 90 221 LEU A O 1
ATOM 1811 N N . THR A 1 222 ? -28.219 -9.766 11.508 1 90.31 222 THR A N 1
ATOM 1812 C CA . THR A 1 222 ? -28.75 -8.477 11.953 1 90.31 222 THR A CA 1
ATOM 1813 C C . THR A 1 222 ? -30 -8.109 11.164 1 90.31 222 THR A C 1
ATOM 1815 O O . THR A 1 222 ? -30.844 -7.336 11.641 1 90.31 222 THR A O 1
ATOM 1818 N N . VAL A 1 223 ? -30.141 -8.57 9.945 1 92.38 223 VAL A N 1
ATOM 1819 C CA . VAL A 1 223 ? -31.297 -8.344 9.102 1 92.38 223 VAL A CA 1
ATOM 1820 C C . VAL A 1 223 ? -31.766 -9.656 8.484 1 92.38 223 VAL A C 1
ATOM 1822 O O . VAL A 1 223 ? -30.953 -10.555 8.25 1 92.38 223 VAL A O 1
ATOM 1825 N N . THR A 1 224 ? -33.094 -9.742 8.25 1 92.12 224 THR A N 1
ATOM 1826 C CA . THR A 1 224 ? -33.625 -10.914 7.578 1 92.12 224 THR A CA 1
ATOM 1827 C C . THR A 1 224 ? -34.688 -10.492 6.535 1 92.12 224 THR A C 1
ATOM 1829 O O . THR A 1 224 ? -35.344 -9.461 6.684 1 92.12 224 THR A O 1
ATOM 1832 N N . TYR A 1 225 ? -34.781 -11.312 5.473 1 94.44 225 TYR A N 1
ATOM 1833 C CA . TYR A 1 225 ? -35.719 -11.039 4.395 1 94.44 225 TYR A CA 1
ATOM 1834 C C . TYR A 1 225 ? -36.469 -12.297 3.984 1 94.44 225 TYR A C 1
ATOM 1836 O O . TYR A 1 225 ? -36.562 -12.617 2.797 1 94.44 225 TYR A O 1
ATOM 1844 N N . TRP A 1 226 ? -37.031 -12.961 4.996 1 91.31 226 TRP A N 1
ATOM 1845 C CA . TRP A 1 226 ? -37.719 -14.234 4.777 1 91.31 226 TRP A CA 1
ATOM 1846 C C . TRP A 1 226 ? -39 -14.039 4.008 1 91.31 226 TRP A C 1
ATOM 1848 O O . TRP A 1 226 ? -39.75 -13.07 4.25 1 91.31 226 TRP A O 1
ATOM 1858 N N . LYS A 1 227 ? -39.156 -15.039 3.211 1 88.56 227 LYS A N 1
ATOM 1859 C CA . LYS A 1 227 ? -40.469 -15.109 2.574 1 88.56 227 LYS A CA 1
ATOM 1860 C C . LYS A 1 227 ? -41.562 -15.508 3.578 1 88.56 227 LYS A C 1
ATOM 1862 O O . LYS A 1 227 ? -41.312 -16.297 4.492 1 88.56 227 LYS A O 1
ATOM 1867 N N . MET A 1 228 ? -42.781 -14.945 3.76 1 76.94 228 MET A N 1
ATOM 1868 C CA . MET A 1 228 ? -43.844 -15.125 4.754 1 76.94 228 MET A CA 1
ATOM 1869 C C . MET A 1 228 ? -44.219 -16.594 4.875 1 76.94 228 MET A C 1
ATOM 1871 O O . MET A 1 228 ? -44.438 -17.094 5.984 1 76.94 228 MET A O 1
ATOM 1875 N N . GLN A 1 229 ? -44.688 -17.438 3.9 1 62.16 229 GLN A N 1
ATOM 1876 C CA . GLN A 1 229 ? -45.344 -18.734 4.043 1 62.16 229 GLN A CA 1
ATOM 1877 C C . GLN A 1 229 ? -44.344 -19.875 3.889 1 62.16 229 GLN A C 1
ATOM 1879 O O . GLN A 1 229 ? -43.938 -20.203 2.773 1 62.16 229 GLN A O 1
ATOM 1884 N N . GLN A 1 230 ? -43.438 -20 5.008 1 61.31 230 GLN A N 1
ATOM 1885 C CA . GLN A 1 230 ? -42.625 -21.156 4.629 1 61.31 230 GLN A CA 1
ATOM 1886 C C . GLN A 1 230 ? -42.75 -22.281 5.652 1 61.31 230 GLN A C 1
ATOM 1888 O O . GLN A 1 230 ? -42.938 -22.031 6.844 1 61.31 230 GLN A O 1
ATOM 1893 N N . ASP A 1 231 ? -42.969 -23.5 5.199 1 56.53 231 ASP A N 1
ATOM 1894 C CA . ASP A 1 231 ? -43.125 -24.734 5.98 1 56.53 231 ASP A CA 1
ATOM 1895 C C . ASP A 1 231 ? -41.844 -25.078 6.73 1 56.53 231 ASP A C 1
ATOM 1897 O O . ASP A 1 231 ? -40.75 -24.859 6.223 1 56.53 231 ASP A O 1
ATOM 1901 N N . VAL A 1 232 ? -41.781 -25.109 8.062 1 55 232 VAL A N 1
ATOM 1902 C CA . VAL A 1 232 ? -40.688 -25.203 9.031 1 55 232 VAL A CA 1
ATOM 1903 C C . VAL A 1 232 ? -40.125 -26.625 9.055 1 55 232 VAL A C 1
ATOM 1905 O O . VAL A 1 232 ? -39.344 -26.984 9.938 1 55 232 VAL A O 1
ATOM 1908 N N . ASN A 1 233 ? -40.312 -27.625 8.25 1 49.31 233 ASN A N 1
ATOM 1909 C CA . ASN A 1 233 ? -39.969 -28.938 8.797 1 49.31 233 ASN A CA 1
ATOM 1910 C C . ASN A 1 233 ? -38.469 -29.172 8.797 1 49.31 233 ASN A C 1
ATOM 1912 O O . ASN A 1 233 ? -37.969 -29.938 9.609 1 49.31 233 ASN A O 1
ATOM 1916 N N . ARG A 1 234 ? -37.688 -29.25 7.824 1 55.31 234 ARG A N 1
ATOM 1917 C CA . ARG A 1 234 ? -36.406 -29.922 7.613 1 55.31 234 ARG A CA 1
ATOM 1918 C C . ARG A 1 234 ? -35.25 -28.938 7.688 1 55.31 234 ARG A C 1
ATOM 1920 O O . ARG A 1 234 ? -35.438 -27.719 7.758 1 55.31 234 ARG A O 1
ATOM 1927 N N . ARG A 1 235 ? -33.844 -29.5 7.824 1 60.28 235 ARG A N 1
ATOM 1928 C CA . ARG A 1 235 ? -32.625 -28.734 7.723 1 60.28 235 ARG A CA 1
ATOM 1929 C C . ARG A 1 235 ? -32.719 -27.719 6.586 1 60.28 235 ARG A C 1
ATOM 1931 O O . ARG A 1 235 ? -33.031 -28.062 5.457 1 60.28 235 ARG A O 1
ATOM 1938 N N . TYR A 1 236 ? -32.375 -26.422 6.992 1 83.88 236 TYR A N 1
ATOM 1939 C CA . TYR A 1 236 ? -32.75 -25.469 5.969 1 83.88 236 TYR A CA 1
ATOM 1940 C C . TYR A 1 236 ? -31.562 -24.578 5.574 1 83.88 236 TYR A C 1
ATOM 1942 O O . TYR A 1 236 ? -30.703 -24.297 6.402 1 83.88 236 TYR A O 1
ATOM 1950 N N . CYS A 1 237 ? -31.297 -24.625 4.473 1 92.69 237 CYS A N 1
ATOM 1951 C CA . CYS A 1 237 ? -30.453 -23.625 3.826 1 92.69 237 CYS A CA 1
ATOM 1952 C C . CYS A 1 237 ? -31.297 -22.562 3.141 1 92.69 237 CYS A C 1
ATOM 1954 O O . CYS A 1 237 ? -32.438 -22.812 2.795 1 92.69 237 CYS A O 1
ATOM 1956 N N . ALA A 1 238 ? -30.656 -21.422 3.082 1 93.38 238 ALA A N 1
ATOM 1957 C CA . ALA A 1 238 ? -31.438 -20.297 2.59 1 93.38 238 ALA A CA 1
ATOM 1958 C C . ALA A 1 238 ? -31.125 -20.016 1.123 1 93.38 238 ALA A C 1
ATOM 1960 O O . ALA A 1 238 ? -29.984 -20.141 0.69 1 93.38 238 ALA A O 1
ATOM 1961 N N . LEU A 1 239 ? -32.219 -19.578 0.431 1 94.69 239 LEU A N 1
ATOM 1962 C CA . LEU A 1 239 ? -32.156 -19.172 -0.969 1 94.69 239 LEU A CA 1
ATOM 1963 C C . LEU A 1 239 ? -32.656 -17.734 -1.143 1 94.69 239 LEU A C 1
ATOM 1965 O O . LEU A 1 239 ? -33.531 -17.281 -0.428 1 94.69 239 LEU A O 1
ATOM 1969 N N . SER A 1 240 ? -32 -17.078 -2.037 1 96.31 240 SER A N 1
ATOM 1970 C CA . SER A 1 240 ? -32.625 -15.875 -2.604 1 96.31 240 SER A CA 1
ATOM 1971 C C . SER A 1 240 ? -33.531 -16.219 -3.783 1 96.31 240 SER A C 1
ATOM 1973 O O . SER A 1 240 ? -33.062 -16.812 -4.762 1 96.31 240 SER A O 1
ATOM 1975 N N . LEU A 1 241 ? -34.75 -15.898 -3.689 1 95.12 241 LEU A N 1
ATOM 1976 C CA . LEU A 1 241 ? -35.75 -16.25 -4.695 1 95.12 241 LEU A CA 1
ATOM 1977 C C . LEU A 1 241 ? -36.031 -15.062 -5.605 1 95.12 241 LEU A C 1
ATOM 1979 O O . LEU A 1 241 ? -36.625 -14.078 -5.172 1 95.12 241 LEU A O 1
ATOM 1983 N N . PRO A 1 242 ? -35.688 -15.219 -6.891 1 94.44 242 PRO A N 1
ATOM 1984 C CA . PRO A 1 242 ? -35.844 -14.07 -7.793 1 94.44 242 PRO A CA 1
ATOM 1985 C C . PRO A 1 242 ? -37.281 -13.703 -8.047 1 94.44 242 PRO A C 1
ATOM 1987 O O . PRO A 1 242 ? -37.594 -12.555 -8.383 1 94.44 242 PRO A O 1
ATOM 1990 N N . LYS A 1 243 ? -38.25 -14.594 -7.855 1 91.94 243 LYS A N 1
ATOM 1991 C CA . LYS A 1 243 ? -39.656 -14.344 -8.172 1 91.94 243 LYS A CA 1
ATOM 1992 C C . LYS A 1 243 ? -40.344 -13.641 -7.02 1 91.94 243 LYS A C 1
ATOM 1994 O O . LYS A 1 243 ? -41.469 -13.117 -7.188 1 91.94 243 LYS A O 1
ATOM 1999 N N . ALA A 1 244 ? -39.781 -13.625 -5.895 1 91.81 244 ALA A N 1
ATOM 2000 C CA . ALA A 1 244 ? -40.344 -13 -4.711 1 91.81 244 ALA A CA 1
ATOM 2001 C C . ALA A 1 244 ? -39.906 -11.539 -4.594 1 91.81 244 ALA 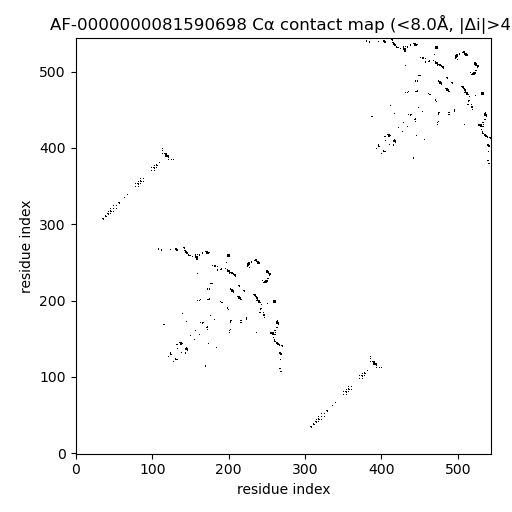A C 1
ATOM 2003 O O . ALA A 1 244 ? -38.906 -11.141 -5.191 1 91.81 244 ALA A O 1
ATOM 2004 N N . PRO A 1 245 ? -40.656 -10.781 -3.854 1 92.81 245 PRO A N 1
ATOM 2005 C CA . PRO A 1 245 ? -40.281 -9.383 -3.66 1 92.81 245 PRO A CA 1
ATOM 2006 C C . PRO A 1 245 ? -38.906 -9.242 -3.008 1 92.81 245 PRO A C 1
ATOM 2008 O O . PRO A 1 245 ? -38.562 -10.023 -2.121 1 92.81 245 PRO A O 1
ATOM 2011 N N . PRO A 1 246 ? -38.156 -8.289 -3.383 1 93.31 246 PRO A N 1
ATOM 2012 C CA . PRO A 1 246 ? -36.75 -8.148 -2.986 1 93.31 246 PRO A CA 1
ATOM 2013 C C . PRO A 1 246 ? -36.562 -8.125 -1.472 1 93.31 246 PRO A C 1
ATOM 2015 O O . PRO A 1 246 ? -35.562 -8.641 -0.963 1 93.31 246 PRO A O 1
ATOM 2018 N N . LEU A 1 247 ? -37.438 -7.641 -0.686 1 94.62 247 LEU A N 1
ATOM 2019 C CA . LEU A 1 247 ? -37.25 -7.516 0.754 1 94.62 247 LEU A CA 1
ATOM 2020 C C . LEU A 1 247 ? -38 -8.625 1.5 1 94.62 247 LEU A C 1
ATOM 2022 O O . LEU A 1 247 ? -38.188 -8.531 2.711 1 94.62 247 LEU A O 1
ATOM 2026 N N . ALA A 1 248 ? -38.375 -9.695 0.786 1 93.69 248 ALA A N 1
ATOM 2027 C CA . ALA A 1 248 ? -39 -10.883 1.357 1 93.69 248 ALA A CA 1
ATOM 2028 C C . ALA A 1 248 ? -38.781 -12.102 0.468 1 93.69 248 ALA A C 1
ATOM 2030 O O . ALA A 1 248 ? -39.719 -12.828 0.153 1 93.69 248 ALA A O 1
ATOM 2031 N N . ASN A 1 249 ? -37.5 -12.367 0.14 1 93.88 249 ASN A N 1
ATOM 2032 C CA . ASN A 1 249 ? -37.312 -13.359 -0.91 1 93.88 249 ASN A CA 1
ATOM 2033 C C . ASN A 1 249 ? -36.375 -14.469 -0.469 1 93.88 249 ASN A C 1
ATOM 2035 O O . ASN A 1 249 ? -35.844 -15.203 -1.302 1 93.88 249 ASN A O 1
ATOM 2039 N N . TRP A 1 250 ? -36.125 -14.5 0.833 1 93.62 250 TRP A N 1
ATOM 2040 C CA . TRP A 1 250 ? -35.344 -15.641 1.297 1 93.62 250 TRP A CA 1
ATOM 2041 C C . TRP A 1 250 ? -36.219 -16.875 1.454 1 93.62 250 TRP A C 1
ATOM 2043 O O . TRP A 1 250 ? -37.25 -16.812 2.098 1 93.62 250 TRP A O 1
ATOM 2053 N N . GLY A 1 251 ? -35.812 -17.922 0.904 1 90.69 251 GLY A N 1
ATOM 2054 C CA . GLY A 1 251 ? -36.531 -19.188 1.066 1 90.69 251 GLY A CA 1
ATOM 2055 C C . GLY A 1 251 ? -35.75 -20.203 1.877 1 90.69 251 GLY A C 1
ATOM 2056 O O . GLY A 1 251 ? -34.5 -20.172 1.906 1 90.69 251 GLY A O 1
ATOM 2057 N N . LYS A 1 252 ? -36.438 -21.109 2.525 1 89.62 252 LYS A N 1
ATOM 2058 C CA . LYS A 1 252 ? -35.875 -22.234 3.25 1 89.62 252 LYS A CA 1
ATOM 2059 C C . LYS A 1 252 ? -36 -23.531 2.459 1 89.62 252 LYS A C 1
ATOM 2061 O O . LYS A 1 252 ? -37.125 -23.938 2.109 1 89.62 252 LYS A O 1
ATOM 2066 N N . GLU A 1 253 ? -34.875 -24.062 2.135 1 89.31 253 GLU A N 1
ATOM 2067 C CA . GLU A 1 253 ? -34.938 -25.297 1.356 1 89.31 253 GLU A CA 1
ATOM 2068 C C . GLU A 1 253 ? -33.906 -26.312 1.867 1 89.31 253 GLU A C 1
ATOM 2070 O O . GLU A 1 253 ? -33 -25.969 2.611 1 89.31 253 GLU A O 1
ATOM 2075 N N . SER A 1 254 ? -34.125 -27.578 1.479 1 88.81 254 SER A N 1
ATOM 2076 C CA . SER A 1 254 ? -33.156 -28.609 1.825 1 88.81 254 SER A CA 1
ATOM 2077 C C . SER A 1 254 ? -31.781 -28.281 1.271 1 88.81 254 SER A C 1
ATOM 2079 O O . SER A 1 254 ? -31.656 -27.875 0.117 1 88.81 254 SER A O 1
ATOM 2081 N N . CYS A 1 255 ? -30.797 -28.5 2.041 1 93 255 CYS A N 1
ATOM 2082 C CA . CYS A 1 255 ? -29.422 -28.172 1.655 1 93 255 CYS A CA 1
ATOM 2083 C C . CYS A 1 255 ? -28.984 -29.031 0.475 1 93 255 CYS A C 1
ATOM 2085 O O . CYS A 1 255 ? -28 -28.703 -0.198 1 93 255 CYS A O 1
ATOM 2087 N N . ASP A 1 256 ? -29.703 -30.109 0.184 1 93.5 256 ASP A N 1
ATOM 2088 C CA . ASP A 1 256 ? -29.297 -31.062 -0.85 1 93.5 256 ASP A CA 1
ATOM 2089 C C . ASP A 1 256 ? -29.922 -30.703 -2.197 1 93.5 256 ASP A C 1
ATOM 2091 O O . ASP A 1 256 ? -29.547 -31.266 -3.229 1 93.5 256 ASP A O 1
ATOM 2095 N N . MET A 1 257 ? -30.906 -29.766 -2.121 1 93.44 257 MET A N 1
ATOM 2096 C CA . MET A 1 257 ? -31.531 -29.328 -3.369 1 93.44 257 MET A CA 1
ATOM 2097 C C . MET A 1 257 ? -30.5 -28.672 -4.289 1 93.44 257 MET A C 1
ATOM 2099 O O . MET A 1 257 ? -29.531 -28.062 -3.818 1 93.44 257 MET A O 1
ATOM 2103 N N . LYS A 1 258 ? -30.656 -28.781 -5.586 1 96.56 258 LYS A N 1
ATOM 2104 C CA . LYS A 1 258 ? -29.734 -28.203 -6.555 1 96.56 258 LYS A CA 1
ATOM 2105 C C . LYS A 1 258 ? -30.234 -26.844 -7.039 1 96.56 258 LYS A C 1
ATOM 2107 O O . LYS A 1 258 ? -31.359 -26.719 -7.531 1 96.56 258 LYS A O 1
ATOM 2112 N N . ASN A 1 259 ? -29.453 -25.844 -6.855 1 97.12 259 ASN A N 1
ATOM 2113 C CA . ASN A 1 259 ? -29.781 -24.469 -7.223 1 97.12 259 ASN A CA 1
ATOM 2114 C C . ASN A 1 259 ? -28.562 -23.703 -7.723 1 97.12 259 ASN A C 1
ATOM 2116 O O . ASN A 1 259 ? -27.453 -24.25 -7.734 1 97.12 259 ASN A O 1
ATOM 2120 N N . LEU A 1 260 ? -28.75 -22.547 -8.25 1 98.06 260 LEU A N 1
ATOM 2121 C CA . LEU A 1 260 ? -27.641 -21.625 -8.508 1 98.06 260 LEU A CA 1
ATOM 2122 C C . LEU A 1 260 ? -27.141 -21 -7.203 1 98.06 260 LEU A C 1
ATOM 2124 O O . LEU A 1 260 ? -27.688 -21.281 -6.133 1 98.06 260 LEU A O 1
ATOM 2128 N N . TRP A 1 261 ? -26.031 -20.297 -7.266 1 98.5 261 TRP A N 1
ATOM 2129 C CA . TRP A 1 261 ? -25.453 -19.781 -6.035 1 98.5 261 TRP A CA 1
ATOM 2130 C C . TRP A 1 261 ? -24.812 -18.422 -6.277 1 98.5 261 TRP A C 1
ATOM 2132 O O . TRP A 1 261 ? -24.562 -18.031 -7.426 1 98.5 261 TRP A O 1
ATOM 2142 N N . ILE A 1 262 ? -24.625 -17.672 -5.223 1 98.75 262 ILE A N 1
ATOM 2143 C CA . ILE A 1 262 ? -23.984 -16.359 -5.25 1 98.75 262 ILE A CA 1
ATOM 2144 C C . ILE A 1 262 ? -22.75 -16.375 -4.359 1 98.75 262 ILE A C 1
ATOM 2146 O O . ILE A 1 262 ? -22.828 -16.734 -3.182 1 98.75 262 ILE A O 1
ATOM 2150 N N . CYS A 1 263 ? -21.625 -16 -4.934 1 98.69 263 CYS A N 1
ATOM 2151 C CA . CYS A 1 263 ? -20.391 -15.891 -4.184 1 98.69 263 CYS A CA 1
ATOM 2152 C C . CYS A 1 263 ? -20.047 -14.438 -3.9 1 98.69 263 CYS A C 1
ATOM 2154 O O . CYS A 1 263 ? -20.391 -13.547 -4.688 1 98.69 263 CYS A O 1
ATOM 2156 N N . GLU A 1 264 ? -19.422 -14.25 -2.803 1 98.38 264 GLU A N 1
ATOM 2157 C CA . GLU A 1 264 ? -18.938 -12.922 -2.412 1 98.38 264 GLU A CA 1
ATOM 2158 C C . GLU A 1 264 ? -17.469 -12.977 -1.977 1 98.38 264 GLU A C 1
ATOM 2160 O O . GLU A 1 264 ? -17.062 -13.898 -1.27 1 98.38 264 GLU A O 1
ATOM 2165 N N . ARG A 1 265 ? -16.719 -12.055 -2.414 1 96.69 265 ARG A N 1
ATOM 2166 C CA . ARG A 1 265 ? -15.336 -11.891 -1.968 1 96.69 265 ARG A CA 1
ATOM 2167 C C . ARG A 1 265 ? -14.969 -10.414 -1.873 1 96.69 265 ARG A C 1
ATOM 2169 O O . ARG A 1 265 ? -15.641 -9.562 -2.461 1 96.69 265 ARG A O 1
ATOM 2176 N N . ARG A 1 266 ? -13.891 -10.148 -1.191 1 95.81 266 ARG A N 1
ATOM 2177 C CA . ARG A 1 266 ? -13.438 -8.766 -1.058 1 95.81 266 ARG A CA 1
ATOM 2178 C C . ARG A 1 266 ? -12.859 -8.25 -2.371 1 95.81 266 ARG A C 1
ATOM 2180 O O . ARG A 1 266 ? -12.148 -8.977 -3.072 1 95.81 266 ARG A O 1
ATOM 2187 N N . ALA A 1 267 ? -13.188 -7.004 -2.656 1 97.75 267 ALA A N 1
ATOM 2188 C CA . ALA A 1 267 ? -12.586 -6.367 -3.822 1 97.75 267 ALA A CA 1
ATOM 2189 C C . ALA A 1 267 ? -11.102 -6.098 -3.588 1 97.75 267 ALA A C 1
ATOM 2191 O O . ALA A 1 267 ? -10.688 -5.781 -2.469 1 97.75 267 ALA A O 1
ATOM 2192 N N . LEU A 1 268 ? -10.352 -6.234 -4.648 1 96.81 268 LEU A N 1
ATOM 2193 C CA . LEU A 1 268 ? -8.914 -6.012 -4.527 1 96.81 268 LEU A CA 1
ATOM 2194 C C . LEU A 1 268 ? -8.609 -4.551 -4.219 1 96.81 268 LEU A C 1
ATOM 2196 O O . LEU A 1 268 ? -7.66 -4.246 -3.496 1 96.81 268 LEU A O 1
ATOM 2200 N N . ILE A 1 269 ? -9.383 -3.654 -4.832 1 94.25 269 ILE A N 1
ATOM 2201 C CA . ILE A 1 269 ? -9.266 -2.217 -4.609 1 94.25 269 ILE A CA 1
ATOM 2202 C C . ILE A 1 269 ? -10.492 -1.709 -3.854 1 94.25 269 ILE A C 1
ATOM 2204 O O . ILE A 1 269 ? -11.625 -1.961 -4.262 1 94.25 269 ILE A O 1
ATOM 2208 N N . LYS A 1 270 ? -10.164 -1.101 -2.725 1 89 270 LYS A N 1
ATOM 2209 C CA . LYS A 1 270 ? -11.25 -0.605 -1.888 1 89 270 LYS A CA 1
ATOM 2210 C C . LYS A 1 270 ? -11.992 0.54 -2.572 1 89 270 LYS A C 1
ATOM 2212 O O . LYS A 1 270 ? -11.375 1.416 -3.176 1 89 270 LYS A O 1
ATOM 2217 N N . ALA A 1 271 ? -13.266 0.431 -2.506 1 81.94 271 ALA A N 1
ATOM 2218 C CA . ALA A 1 271 ? -14.078 1.507 -3.076 1 81.94 271 ALA A CA 1
ATOM 2219 C C . ALA A 1 271 ? -13.906 2.799 -2.281 1 81.94 271 ALA A C 1
ATOM 2221 O O . ALA A 1 271 ? -13.648 2.764 -1.075 1 81.94 271 ALA A O 1
ATOM 2222 N N . ASP A 1 272 ? -13.805 4.027 -2.938 1 73.69 272 ASP A N 1
ATOM 2223 C CA . ASP A 1 272 ? -13.688 5.344 -2.311 1 73.69 272 ASP A CA 1
ATOM 2224 C C . ASP A 1 272 ? -14.891 5.629 -1.41 1 73.69 272 ASP A C 1
ATOM 2226 O O . ASP A 1 272 ? -16 5.16 -1.674 1 73.69 272 ASP A O 1
ATOM 2230 N N . MET B 1 1 ? -91.938 111.75 32.844 1 23.58 1 MET B N 1
ATOM 2231 C CA . MET B 1 1 ? -91.688 113 33.469 1 23.58 1 MET B CA 1
ATOM 2232 C C . MET B 1 1 ? -90.312 113.125 34.062 1 23.58 1 MET B C 1
ATOM 2234 O O . MET B 1 1 ? -90 114.062 34.781 1 23.58 1 MET B O 1
ATOM 2238 N N . THR B 1 2 ? -89.562 112.062 33.938 1 25.8 2 THR B N 1
ATOM 2239 C CA . THR B 1 2 ? -88.562 111.75 34.938 1 25.8 2 THR B CA 1
ATOM 2240 C C . THR B 1 2 ? -87.5 112.812 35 1 25.8 2 THR B C 1
ATOM 2242 O O . THR B 1 2 ? -87 113.25 33.969 1 25.8 2 THR B O 1
ATOM 2245 N N . PRO B 1 3 ? -87.125 113.25 36.156 1 23.42 3 PRO B N 1
ATOM 2246 C CA . PRO B 1 3 ? -86.562 114.562 36.562 1 23.42 3 PRO B CA 1
ATOM 2247 C C . PRO B 1 3 ? -85.125 114.75 36.094 1 23.42 3 PRO B C 1
ATOM 2249 O O . PRO B 1 3 ? -84.75 115.812 35.656 1 23.42 3 PRO B O 1
ATOM 2252 N N . LYS B 1 4 ? -84.188 113.812 36.625 1 29.09 4 LYS B N 1
ATOM 2253 C CA . LYS B 1 4 ? -83.125 114.25 37.531 1 29.09 4 LYS B CA 1
ATOM 2254 C C . LYS B 1 4 ? -82 114.938 36.781 1 29.09 4 LYS B C 1
ATOM 2256 O O . LYS B 1 4 ? -81.562 114.438 35.75 1 29.09 4 LYS B O 1
ATOM 2261 N N . ASP B 1 5 ? -81.625 116.062 37.25 1 23.95 5 ASP B N 1
ATOM 2262 C CA . ASP B 1 5 ? -81.125 117.312 36.875 1 23.95 5 ASP B CA 1
ATOM 2263 C C . ASP B 1 5 ? -79.625 117.25 36.531 1 23.95 5 ASP B C 1
ATOM 2265 O O . ASP B 1 5 ? -79.188 117.625 35.469 1 23.95 5 ASP B O 1
ATOM 2269 N N . THR B 1 6 ? -78.688 117.438 37.594 1 25.73 6 THR B N 1
ATOM 2270 C CA . THR B 1 6 ? -77.812 118.625 37.719 1 25.73 6 THR B CA 1
ATOM 2271 C C . THR B 1 6 ? -76.438 118.312 37.219 1 25.73 6 THR B C 1
ATOM 2273 O O . THR B 1 6 ? -75.875 117.188 37.5 1 25.73 6 THR B O 1
ATOM 2276 N N . GLU B 1 7 ? -75.875 119 36.25 1 27.12 7 GLU B N 1
ATOM 2277 C CA . GLU B 1 7 ? -74.75 119.125 35.312 1 27.12 7 GLU B CA 1
ATOM 2278 C C . GLU B 1 7 ? -73.5 119.5 36.031 1 27.12 7 GLU B C 1
ATOM 2280 O O . GLU B 1 7 ? -73.25 120.688 36.375 1 27.12 7 GLU B O 1
ATOM 2285 N N . THR B 1 8 ? -73.125 118.812 37.219 1 26.84 8 THR B N 1
ATOM 2286 C CA . THR B 1 8 ? -72.062 119.438 38.031 1 26.84 8 THR B CA 1
ATOM 2287 C C . THR B 1 8 ? -70.812 119.562 37.219 1 26.84 8 THR B C 1
ATOM 2289 O O . THR B 1 8 ? -70.25 118.625 36.719 1 26.84 8 THR B O 1
ATOM 2292 N N . ILE B 1 9 ? -70.625 120.688 36.562 1 27.81 9 ILE B N 1
ATOM 2293 C CA . ILE B 1 9 ? -69.688 121.188 35.594 1 27.81 9 ILE B CA 1
ATOM 2294 C C . ILE B 1 9 ? -68.312 121.25 36.25 1 27.81 9 ILE B C 1
ATOM 2296 O O . ILE B 1 9 ? -68.062 122.125 37.062 1 27.81 9 ILE B O 1
ATOM 2300 N N . TYR B 1 10 ? -67.875 120.188 37 1 27.11 10 TYR B N 1
ATOM 2301 C CA . TYR B 1 10 ? -66.625 120.375 37.75 1 27.11 10 TYR B CA 1
ATOM 2302 C C . TYR B 1 10 ? -65.5 120.938 36.844 1 27.11 10 TYR B C 1
ATOM 2304 O O . TYR B 1 10 ? -65.438 120.5 35.688 1 27.11 10 TYR B O 1
ATOM 2312 N N . ASP B 1 11 ? -65 122.125 37.125 1 25.44 11 ASP B N 1
ATOM 2313 C CA . ASP B 1 11 ? -64.062 123.125 36.688 1 25.44 11 ASP B CA 1
ATOM 2314 C C . ASP B 1 11 ? -62.656 122.562 36.5 1 25.44 11 ASP B C 1
ATOM 2316 O O . ASP B 1 11 ? -62.25 121.688 37.25 1 25.44 11 ASP B O 1
ATOM 2320 N N . GLU B 1 12 ? -62.094 122.688 35.312 1 24.81 12 GLU B N 1
ATOM 2321 C CA . GLU B 1 12 ? -60.969 122.312 34.469 1 24.81 12 GLU B CA 1
ATOM 2322 C C . GLU B 1 12 ? -59.656 122.875 35.031 1 24.81 12 GLU B C 1
ATOM 2324 O O . GLU B 1 12 ? -59.125 123.875 34.562 1 24.81 12 GLU B O 1
ATOM 2329 N N . VAL B 1 13 ? -59.5 123 36.406 1 30.25 13 VAL B N 1
ATOM 2330 C CA . VAL B 1 13 ? -58.375 123.875 36.688 1 30.25 13 VAL B CA 1
ATOM 2331 C C . VAL B 1 13 ? -57.094 123.25 36.156 1 30.25 13 VAL B C 1
ATOM 2333 O O . VAL B 1 13 ? -56.719 122.125 36.562 1 30.25 13 VAL B O 1
ATOM 2336 N N . ASN B 1 14 ? -56.75 123.438 34.906 1 25.34 14 ASN B N 1
ATOM 2337 C CA . ASN B 1 14 ? -55.594 123 34.094 1 25.34 14 ASN B CA 1
ATOM 2338 C C . ASN B 1 14 ? -54.281 123.438 34.688 1 25.34 14 ASN B C 1
ATOM 2340 O O . ASN B 1 14 ? -54 124.625 34.719 1 25.34 14 ASN B O 1
ATOM 2344 N N . THR B 1 15 ? -53.969 123 35.938 1 27.56 15 THR B N 1
ATOM 2345 C CA . THR B 1 15 ? -52.75 123.438 36.594 1 27.56 15 THR B CA 1
ATOM 2346 C C . THR B 1 15 ? -51.531 123.125 35.719 1 27.56 15 THR B C 1
ATOM 2348 O O . THR B 1 15 ? -51.406 122 35.219 1 27.56 15 THR B O 1
ATOM 2351 N N . GLU B 1 16 ? -50.875 124.125 35.031 1 26.69 16 GLU B N 1
ATOM 2352 C CA . GLU B 1 16 ? -49.75 124.312 34.125 1 26.69 16 GLU B CA 1
ATOM 2353 C C . GLU B 1 16 ? -48.469 123.688 34.75 1 26.69 16 GLU B C 1
ATOM 2355 O O . GLU B 1 16 ? -48.094 124.125 35.844 1 26.69 16 GLU B O 1
ATOM 2360 N N . ASP B 1 17 ? -48.156 122.375 34.594 1 28.64 17 ASP B N 1
ATOM 2361 C CA . ASP B 1 17 ? -47 121.562 34.938 1 28.64 17 ASP B CA 1
ATOM 2362 C C . ASP B 1 17 ? -45.719 122.188 34.406 1 28.64 17 ASP B C 1
ATOM 2364 O O . ASP B 1 17 ? -45.5 122.25 33.188 1 28.64 17 ASP B O 1
ATOM 2368 N N . ARG B 1 18 ? -45.312 123.438 34.906 1 28.38 18 ARG B N 1
ATOM 2369 C CA . ARG B 1 18 ? -44.062 124 34.438 1 28.38 18 ARG B CA 1
ATOM 2370 C C . ARG B 1 18 ? -42.906 123 34.562 1 28.38 18 ARG B C 1
ATOM 2372 O O . ARG B 1 18 ? -42.781 122.312 35.625 1 28.38 18 ARG B O 1
ATOM 2379 N N . LYS B 1 19 ? -42.281 122.562 33.469 1 28.94 19 LYS B N 1
ATOM 2380 C CA . LYS B 1 19 ? -41.219 121.75 32.938 1 28.94 19 LYS B CA 1
ATOM 2381 C C . LYS B 1 19 ? -39.844 122.125 33.531 1 28.94 19 LYS B C 1
ATOM 2383 O O . LYS B 1 19 ? -39.219 123.062 33.094 1 28.94 19 LYS B O 1
ATOM 2388 N N . LEU B 1 20 ? -39.719 122.438 34.812 1 27.17 20 LEU B N 1
ATOM 2389 C CA . LEU B 1 20 ? -38.344 122.875 35.094 1 27.17 20 LEU B CA 1
ATOM 2390 C C . LEU B 1 20 ? -37.375 121.75 34.781 1 27.17 20 LEU B C 1
ATOM 2392 O O . LEU B 1 20 ? -37.438 120.625 35.375 1 27.17 20 LEU B O 1
ATOM 2396 N N . ASP B 1 21 ? -36.875 121.562 33.562 1 26.06 21 ASP B N 1
ATOM 2397 C CA . ASP B 1 21 ? -35.906 120.625 33 1 26.06 21 ASP B CA 1
ATOM 2398 C C . ASP B 1 21 ? -34.562 120.75 33.688 1 26.06 21 ASP B C 1
ATOM 2400 O O . ASP B 1 21 ? -33.719 121.562 33.281 1 26.06 21 ASP B O 1
ATOM 2404 N N . ALA B 1 22 ? -34.375 121.062 34.969 1 32.38 22 ALA B N 1
ATOM 2405 C CA . ALA B 1 22 ? -33 121.188 35.438 1 32.38 22 ALA B CA 1
ATOM 2406 C C . ALA B 1 22 ? -32.25 119.875 35.219 1 32.38 22 ALA B C 1
ATOM 2408 O O . ALA B 1 22 ? -32.656 118.812 35.781 1 32.38 22 ALA B O 1
ATOM 2409 N N . SER B 1 23 ? -31.578 119.625 34.062 1 33.31 23 SER B N 1
ATOM 2410 C CA . SER B 1 23 ? -30.656 118.562 33.719 1 33.31 23 SER B CA 1
ATOM 2411 C C . SER B 1 23 ? -29.516 118.438 34.719 1 33.31 23 SER B C 1
ATOM 2413 O O . SER B 1 23 ? -28.75 119.375 34.875 1 33.31 23 SER B O 1
ATOM 2415 N N . LEU B 1 24 ? -29.672 117.938 35.969 1 30.64 24 LEU B N 1
ATOM 2416 C CA . LEU B 1 24 ? -28.609 117.562 36.906 1 30.64 24 LEU B CA 1
ATOM 2417 C C . LEU B 1 24 ? -27.578 116.688 36.219 1 30.64 24 LEU B C 1
ATOM 2419 O O . LEU B 1 24 ? -27.891 115.562 35.812 1 30.64 24 LEU B O 1
ATOM 2423 N N . VAL B 1 25 ? -26.609 117.312 35.5 1 35.44 25 VAL B N 1
ATOM 2424 C CA . VAL B 1 25 ? -25.406 116.625 35 1 35.44 25 VAL B CA 1
ATOM 2425 C C . VAL B 1 25 ? -24.656 116 36.188 1 35.44 25 VAL B C 1
ATOM 2427 O O . VAL B 1 25 ? -24.188 116.688 37.062 1 35.44 25 VAL B O 1
ATOM 2430 N N . ILE B 1 26 ? -25.172 114.938 36.875 1 35.41 26 ILE B N 1
ATOM 2431 C CA . ILE B 1 26 ? -24.406 114.125 37.781 1 35.41 26 ILE B CA 1
ATOM 2432 C C . ILE B 1 26 ? -23.156 113.562 37.062 1 35.41 26 ILE B C 1
ATOM 2434 O O . ILE B 1 26 ? -23.25 112.875 36.062 1 35.41 26 ILE B O 1
ATOM 2438 N N . THR B 1 27 ? -22.094 114.375 37.031 1 36.19 27 THR B N 1
ATOM 2439 C CA . THR B 1 27 ? -20.781 113.875 36.656 1 36.19 27 THR B CA 1
ATOM 2440 C C . THR B 1 27 ? -20.391 112.688 37.5 1 36.19 27 THR B C 1
ATOM 2442 O O . THR B 1 27 ? -20.281 112.812 38.719 1 36.19 27 THR B O 1
ATOM 2445 N N . GLU B 1 28 ? -20.938 111.562 37.281 1 39.69 28 GLU B N 1
ATOM 2446 C CA . GLU B 1 28 ? -20.469 110.312 37.875 1 39.69 28 GLU B CA 1
ATOM 2447 C C . GLU B 1 28 ? -18.953 110.188 37.812 1 39.69 28 GLU B C 1
ATOM 2449 O O . GLU B 1 28 ? -18.359 110.25 36.75 1 39.69 28 GLU B O 1
ATOM 2454 N N . ASN B 1 29 ? -18.203 110.75 38.75 1 40.84 29 ASN B N 1
ATOM 2455 C CA . ASN B 1 29 ? -16.797 110.438 39 1 40.84 29 ASN B CA 1
ATOM 2456 C C . ASN B 1 29 ? -16.562 108.938 39 1 40.84 29 ASN B C 1
ATOM 2458 O O . ASN B 1 29 ? -17.031 108.25 39.906 1 40.84 29 ASN B O 1
ATOM 2462 N N . LYS B 1 30 ? -16.578 108.25 37.938 1 44.47 30 LYS B N 1
ATOM 2463 C CA . LYS B 1 30 ? -16.125 106.812 37.812 1 44.47 30 LYS B CA 1
ATOM 2464 C C . LYS B 1 30 ? -14.828 106.625 38.594 1 44.47 30 LYS B C 1
ATOM 2466 O O . LYS B 1 30 ? -13.773 107.125 38.188 1 44.47 30 LYS B O 1
ATOM 2471 N N . GLU B 1 31 ? -14.766 106.625 39.906 1 44.78 31 GLU B N 1
ATOM 2472 C CA . GLU B 1 31 ? -13.633 106.125 40.656 1 44.78 31 GLU B CA 1
ATOM 2473 C C . GLU B 1 31 ? -13.086 104.812 40 1 44.78 31 GLU B C 1
ATOM 2475 O O . GLU B 1 31 ? -13.82 103.875 39.781 1 44.78 31 GLU B O 1
ATOM 2480 N N . LEU B 1 32 ? -12.078 104.875 39.094 1 46.84 32 LEU B N 1
ATOM 2481 C CA . LEU B 1 32 ? -11.227 103.875 38.562 1 46.84 32 LEU B CA 1
ATOM 2482 C C . LEU B 1 32 ? -10.922 102.812 39.625 1 46.84 32 LEU B C 1
ATOM 2484 O O . LEU B 1 32 ? -10.367 103.125 40.656 1 46.84 32 LEU B O 1
ATOM 2488 N N . ALA B 1 33 ? -11.633 101.812 39.719 1 55.5 33 ALA B N 1
ATOM 2489 C CA . ALA B 1 33 ? -11.359 100.625 40.594 1 55.5 33 ALA B CA 1
ATOM 2490 C C . ALA B 1 33 ? -9.859 100.375 40.688 1 55.5 33 ALA B C 1
ATOM 2492 O O . ALA B 1 33 ? -9.148 100.5 39.688 1 55.5 33 ALA B O 1
ATOM 2493 N N . PRO B 1 34 ? -9.219 100.312 41.75 1 59.31 34 PRO B N 1
ATOM 2494 C CA . PRO B 1 34 ? -7.762 100.25 41.875 1 59.31 34 PRO B CA 1
ATOM 2495 C C . PRO B 1 34 ? -7.172 99.125 41.031 1 59.31 34 PRO B C 1
ATOM 2497 O O . PRO B 1 34 ? -7.832 98.062 40.844 1 59.31 34 PRO B O 1
ATOM 2500 N N . PRO B 1 35 ? -6.277 99.312 40.125 1 63.62 35 PRO B N 1
ATOM 2501 C CA . PRO B 1 35 ? -5.555 98.438 39.219 1 63.62 35 PRO B CA 1
ATOM 2502 C C . PRO B 1 35 ? -5.266 97.062 39.844 1 63.62 35 PRO B C 1
ATOM 2504 O O . PRO B 1 35 ? -5.086 96.062 39.125 1 63.62 35 PRO B O 1
ATOM 2507 N N . CYS B 1 36 ? -5.371 97.062 41.156 1 67.25 36 CYS B N 1
ATOM 2508 C CA . CYS B 1 36 ? -5.023 95.812 41.844 1 67.25 36 CYS B CA 1
ATOM 2509 C C . CYS B 1 36 ? -6.125 94.812 41.656 1 67.25 36 CYS B C 1
ATOM 2511 O O . CYS B 1 36 ? -5.859 93.562 41.688 1 67.25 36 CYS B O 1
ATOM 2513 N N . SER B 1 37 ? -7.332 95.25 41.344 1 73.5 37 SER B N 1
ATOM 2514 C CA . SER B 1 37 ? -8.445 94.312 41.25 1 73.5 37 SER B CA 1
ATOM 2515 C C . SER B 1 37 ? -8.469 93.562 39.938 1 73.5 37 SER B C 1
ATOM 2517 O O . SER B 1 37 ? -8.75 92.375 39.875 1 73.5 37 SER B O 1
ATOM 2519 N N . ARG B 1 38 ? -8.102 94.25 38.969 1 77.75 38 ARG B N 1
ATOM 2520 C CA . ARG B 1 38 ? -8.07 93.625 37.656 1 77.75 38 ARG B CA 1
ATOM 2521 C C . ARG B 1 38 ? -6.93 92.625 37.562 1 77.75 38 ARG B C 1
ATOM 2523 O O . ARG B 1 38 ? -7.086 91.562 36.938 1 77.75 38 ARG B O 1
ATOM 2530 N N . LEU B 1 39 ? -5.957 92.938 38.281 1 78.88 39 LEU B N 1
ATOM 2531 C CA . LEU B 1 39 ? -4.797 92 38.25 1 78.88 39 LEU B CA 1
ATOM 2532 C C . LEU B 1 39 ? -5.078 90.75 39.031 1 78.88 39 LEU B C 1
ATOM 2534 O O . LEU B 1 39 ? -4.648 89.688 38.625 1 78.88 39 LEU B O 1
ATOM 2538 N N . ALA B 1 40 ? -5.867 90.938 40.062 1 81.62 40 ALA B N 1
ATOM 2539 C CA . ALA B 1 40 ? -6.242 89.75 40.844 1 81.62 40 ALA B CA 1
ATOM 2540 C C . ALA B 1 40 ? -7.156 88.812 40.062 1 81.62 40 ALA B C 1
ATOM 2542 O O . ALA B 1 40 ? -7.043 87.625 40.156 1 81.62 40 ALA B O 1
ATOM 2543 N N . LEU B 1 41 ? -7.906 89.375 39.125 1 83.88 41 LEU B N 1
ATOM 2544 C CA . LEU B 1 41 ? -8.812 88.625 38.281 1 83.88 41 LEU B CA 1
ATOM 2545 C C . LEU B 1 41 ? -8.039 87.875 37.219 1 83.88 41 LEU B C 1
ATOM 2547 O O . LEU B 1 41 ? -8.352 86.688 36.938 1 83.88 41 LEU B O 1
ATOM 2551 N N . VAL B 1 42 ? -7 88.438 36.781 1 85.38 42 VAL B N 1
ATOM 2552 C CA . VAL B 1 42 ? -6.176 87.812 35.75 1 85.38 42 VAL B CA 1
ATOM 2553 C C . VAL B 1 42 ? -5.375 86.688 36.375 1 85.38 42 VAL B C 1
ATOM 2555 O O . VAL B 1 42 ? -5.262 85.625 35.75 1 85.38 42 VAL B O 1
ATOM 2558 N N . VAL B 1 43 ? -4.914 86.875 37.625 1 86.06 43 VAL B N 1
ATOM 2559 C CA . VAL B 1 43 ? -4.137 85.875 38.281 1 86.06 43 VAL B CA 1
ATOM 2560 C C . VAL B 1 43 ? -5.027 84.688 38.625 1 86.06 43 VAL B C 1
ATOM 2562 O O . VAL B 1 43 ? -4.629 83.5 38.406 1 86.06 43 VAL B O 1
ATOM 2565 N N . THR B 1 44 ? -6.211 84.938 39 1 87.44 44 THR B N 1
ATOM 2566 C CA . THR B 1 44 ? -7.137 83.875 39.312 1 87.44 44 THR B CA 1
ATOM 2567 C C . THR B 1 44 ? -7.52 83.062 38.062 1 87.44 44 THR B C 1
ATOM 2569 O O . THR B 1 44 ? -7.605 81.875 38.094 1 87.44 44 THR B O 1
ATOM 2572 N N . GLY B 1 45 ? -7.656 83.812 36.969 1 88.38 45 GLY B N 1
ATOM 2573 C CA . GLY B 1 45 ? -7.961 83.188 35.688 1 88.38 45 GLY B CA 1
ATOM 2574 C C . GLY B 1 45 ? -6.844 82.25 35.188 1 88.38 45 GLY B C 1
ATOM 2575 O O . GLY B 1 45 ? -7.098 81.125 34.719 1 88.38 45 GLY B O 1
ATOM 2576 N N . LEU B 1 46 ? -5.621 82.688 35.438 1 89 46 LEU B N 1
ATOM 2577 C CA . LEU B 1 46 ? -4.461 81.875 35 1 89 46 LEU B CA 1
ATOM 2578 C C . LEU B 1 46 ? -4.246 80.688 35.844 1 89 46 LEU B C 1
ATOM 2580 O O . LEU B 1 46 ? -3.879 79.625 35.344 1 89 46 LEU B O 1
ATOM 2584 N N . VAL B 1 47 ? -4.543 80.812 37.094 1 89 47 VAL B N 1
ATOM 2585 C CA . VAL B 1 47 ? -4.418 79.688 38 1 89 47 VAL B CA 1
ATOM 2586 C C . VAL B 1 47 ? -5.453 78.625 37.656 1 89 47 VAL B C 1
ATOM 2588 O O . VAL B 1 47 ? -5.141 77.375 37.625 1 89 47 VAL B O 1
ATOM 2591 N N . VAL B 1 48 ? -6.629 79.062 37.219 1 90.56 48 VAL B N 1
ATOM 2592 C CA . VAL B 1 48 ? -7.691 78.125 36.844 1 90.56 48 VAL B CA 1
ATOM 2593 C C . VAL B 1 48 ? -7.32 77.438 35.562 1 90.56 48 VAL B C 1
ATOM 2595 O O . VAL B 1 48 ? -7.516 76.25 35.406 1 90.56 48 VAL B O 1
ATOM 2598 N N . ILE B 1 49 ? -6.699 78.125 34.656 1 91.06 49 ILE B N 1
ATOM 2599 C CA . ILE B 1 49 ? -6.293 77.562 33.375 1 91.06 49 ILE B CA 1
ATOM 2600 C C . ILE B 1 49 ? -5.191 76.5 33.594 1 91.06 49 ILE B C 1
ATOM 2602 O O . ILE B 1 49 ? -5.223 75.438 33 1 91.06 49 ILE B O 1
ATOM 2606 N N . CYS B 1 50 ? -4.285 76.812 34.594 1 89.19 50 CYS B N 1
ATOM 2607 C CA . CYS B 1 50 ? -3.189 75.875 34.875 1 89.19 50 CYS B CA 1
ATOM 2608 C C . CYS B 1 50 ? -3.705 74.625 35.531 1 89.19 50 CYS B C 1
ATOM 2610 O O . CYS B 1 50 ? -3.258 73.5 35.188 1 89.19 50 CYS B O 1
ATOM 2612 N N . LEU B 1 51 ? -4.723 74.812 36.344 1 92.25 51 LEU B N 1
ATOM 2613 C CA . LEU B 1 51 ? -5.305 73.688 37 1 92.25 51 LEU B CA 1
ATOM 2614 C C . LEU B 1 51 ? -6.047 72.812 36 1 92.25 51 LEU B C 1
ATOM 2616 O O . LEU B 1 51 ? -5.969 71.562 36.062 1 92.25 51 LEU B O 1
ATOM 2620 N N . ILE B 1 52 ? -6.668 73.375 34.969 1 93.06 52 ILE B N 1
ATOM 2621 C CA . ILE B 1 52 ? -7.371 72.625 33.938 1 93.06 52 ILE B CA 1
ATOM 2622 C C . ILE B 1 52 ? -6.359 71.875 33.062 1 93.06 52 ILE B C 1
ATOM 2624 O O . ILE B 1 52 ? -6.562 70.75 32.75 1 93.06 52 ILE B O 1
ATOM 2628 N N . LEU B 1 53 ? -5.207 72.562 32.844 1 92.56 53 LEU B N 1
ATOM 2629 C CA . LEU B 1 53 ? -4.184 71.938 32 1 92.56 53 LEU B CA 1
ATOM 2630 C C . LEU B 1 53 ? -3.543 70.75 32.688 1 92.56 53 LEU B C 1
ATOM 2632 O O . LEU B 1 53 ? -3.289 69.75 32.062 1 92.56 53 LEU B O 1
ATOM 2636 N N . VAL B 1 54 ? -3.375 70.875 34.062 1 92.69 54 VAL B N 1
ATOM 2637 C CA . VAL B 1 54 ? -2.814 69.75 34.812 1 92.69 54 VAL B CA 1
ATOM 2638 C C . VAL B 1 54 ? -3.799 68.625 34.844 1 92.69 54 VAL B C 1
ATOM 2640 O O . VAL B 1 54 ? -3.402 67.438 34.688 1 92.69 54 VAL B O 1
ATOM 2643 N N . SER B 1 55 ? -5.109 68.938 34.906 1 93.31 55 SER B N 1
ATOM 2644 C CA . SER B 1 55 ? -6.137 67.875 34.906 1 93.31 55 SER B CA 1
ATOM 2645 C C . SER B 1 55 ? -6.199 67.125 33.562 1 93.31 55 SER B C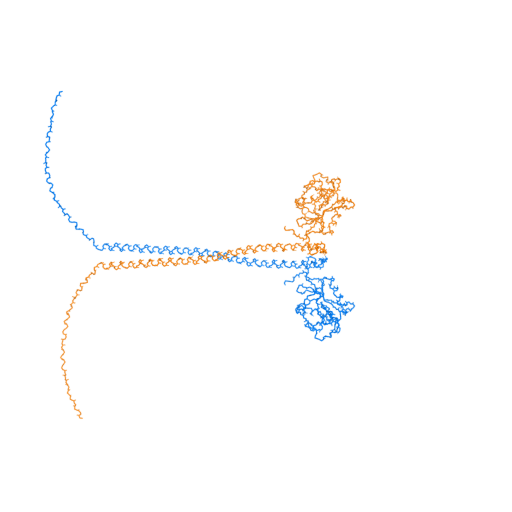 1
ATOM 2647 O O . SER B 1 55 ? -6.359 65.938 33.531 1 93.31 55 SER B O 1
ATOM 2649 N N . VAL B 1 56 ? -6.035 67.875 32.5 1 92.38 56 VAL B N 1
ATOM 2650 C CA . VAL B 1 56 ? -6.035 67.312 31.156 1 92.38 56 VAL B CA 1
ATOM 2651 C C . VAL B 1 56 ? -4.82 66.375 30.984 1 92.38 56 VAL B C 1
ATOM 2653 O O . VAL B 1 56 ? -4.934 65.312 30.438 1 92.38 56 VAL B O 1
ATOM 2656 N N . ILE B 1 57 ? -3.65 66.75 31.562 1 92.31 57 ILE B N 1
ATOM 2657 C CA . ILE B 1 57 ? -2.42 66 31.484 1 92.31 57 ILE B CA 1
ATOM 2658 C C . ILE B 1 57 ? -2.59 64.688 32.219 1 92.31 57 ILE B C 1
ATOM 2660 O O . ILE B 1 57 ? -2.229 63.594 31.719 1 92.31 57 ILE B O 1
ATOM 2664 N N . ILE B 1 58 ? -3.215 64.75 33.406 1 92.62 58 ILE B N 1
ATOM 2665 C CA . ILE B 1 58 ? -3.436 63.531 34.219 1 92.62 58 ILE B CA 1
ATOM 2666 C C . ILE B 1 58 ? -4.406 62.594 33.5 1 92.62 58 ILE B C 1
ATOM 2668 O O . ILE B 1 58 ? -4.16 61.406 33.438 1 92.62 58 ILE B O 1
ATOM 2672 N N . GLY B 1 59 ? -5.469 63.188 32.969 1 91.81 59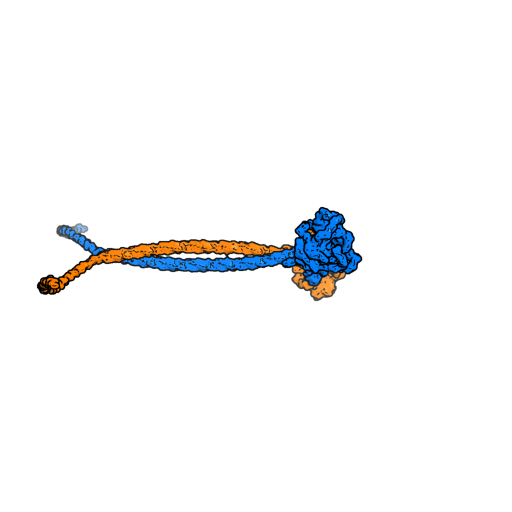 GLY B N 1
ATOM 2673 C CA . GLY B 1 59 ? -6.441 62.375 32.219 1 91.81 59 GLY B CA 1
ATOM 2674 C C . GLY B 1 59 ? -5.852 61.719 31 1 91.81 59 GLY B C 1
ATOM 2675 O O . GLY B 1 59 ? -6.109 60.531 30.75 1 91.81 59 GLY B O 1
ATOM 2676 N N . LEU B 1 60 ? -5.027 62.406 30.234 1 91.12 60 LEU B N 1
ATOM 2677 C CA . LEU B 1 60 ? -4.387 61.875 29.031 1 91.12 60 LEU B CA 1
ATOM 2678 C C . LEU B 1 60 ? -3.424 60.75 29.375 1 91.12 60 LEU B C 1
ATOM 2680 O O . LEU B 1 60 ? -3.361 59.719 28.672 1 91.12 60 LEU B O 1
ATOM 2684 N N . ASN B 1 61 ? -2.697 60.906 30.516 1 92.38 61 ASN B N 1
ATOM 2685 C CA . ASN B 1 61 ? -1.769 59.875 30.969 1 92.38 61 ASN B CA 1
ATOM 2686 C C . ASN B 1 61 ? -2.502 58.625 31.375 1 92.38 61 ASN B C 1
ATOM 2688 O O . ASN B 1 61 ? -2.064 57.5 31.047 1 92.38 61 ASN B O 1
ATOM 2692 N N . PHE B 1 62 ? -3.625 58.844 32.031 1 92.81 62 PHE B N 1
ATOM 2693 C CA . PHE B 1 62 ? -4.43 57.688 32.438 1 92.81 62 PHE B CA 1
ATOM 2694 C C . PHE B 1 62 ? -4.992 56.969 31.234 1 92.81 62 PHE B C 1
ATOM 2696 O O . PHE B 1 62 ? -4.902 55.75 31.141 1 92.81 62 PHE B O 1
ATOM 2703 N N . ARG B 1 63 ? -5.527 57.688 30.281 1 91.44 63 ARG B N 1
ATOM 2704 C CA . ARG B 1 63 ? -6.078 57.094 29.078 1 91.44 63 ARG B CA 1
ATOM 2705 C C . ARG B 1 63 ? -4.996 56.375 28.281 1 91.44 63 ARG B C 1
ATOM 2707 O O . ARG B 1 63 ? -5.211 55.281 27.797 1 91.44 63 ARG B O 1
ATOM 2714 N N . PHE B 1 64 ? -3.846 57 28.203 1 91 64 PHE B N 1
ATOM 2715 C CA . PHE B 1 64 ? -2.715 56.438 27.469 1 91 64 PHE B CA 1
ATOM 2716 C C . PHE B 1 64 ? -2.312 55.094 28.078 1 91 64 PHE B C 1
ATOM 2718 O O . PHE B 1 64 ? -2.143 54.094 27.359 1 91 64 PHE B O 1
ATOM 2725 N N . ASN B 1 65 ? -2.227 55 29.359 1 91.31 65 ASN B N 1
ATOM 2726 C CA . ASN B 1 65 ? -1.817 53.781 30.031 1 91.31 65 ASN B CA 1
ATOM 2727 C C . ASN B 1 65 ? -2.848 52.656 29.859 1 91.31 65 ASN B C 1
ATOM 2729 O O . ASN B 1 65 ? -2.486 51.5 29.688 1 91.31 65 ASN B O 1
ATOM 2733 N N . THR B 1 66 ? -4.105 53.031 29.859 1 92.06 66 THR B N 1
ATOM 2734 C CA . THR B 1 66 ? -5.168 52.062 29.703 1 92.06 66 THR B CA 1
ATOM 2735 C C . THR B 1 66 ? -5.164 51.469 28.297 1 92.06 66 THR B C 1
ATOM 2737 O O . THR B 1 66 ? -5.215 50.25 28.141 1 92.06 66 THR B O 1
ATOM 2740 N N . VAL B 1 67 ? -5.074 52.375 27.328 1 91 67 VAL B N 1
ATOM 2741 C CA . VAL B 1 67 ? -5.09 51.938 25.938 1 91 67 VAL B CA 1
ATOM 2742 C C . VAL B 1 67 ? -3.865 51.094 25.656 1 91 67 VAL B C 1
ATOM 2744 O O . VAL B 1 67 ? -3.965 50.062 24.969 1 91 67 VAL B O 1
ATOM 2747 N N . MET B 1 68 ? -2.717 51.5 26.25 1 90.44 68 MET B N 1
ATOM 2748 C CA . MET B 1 68 ? -1.479 50.75 26.047 1 90.44 68 MET B CA 1
ATOM 2749 C C . MET B 1 68 ? -1.579 49.375 26.672 1 90.44 68 MET B C 1
ATOM 2751 O O . MET B 1 68 ? -1.141 48.375 26.094 1 90.44 68 MET B O 1
ATOM 2755 N N . SER B 1 69 ? -2.172 49.219 27.797 1 93.06 69 SER B N 1
ATOM 2756 C CA . SER B 1 69 ? -2.314 47.938 28.469 1 93.06 69 SER B CA 1
ATOM 2757 C C . SER B 1 69 ? -3.254 47 27.703 1 93.06 69 SER B C 1
ATOM 2759 O O . SER B 1 69 ? -2.986 45.812 27.578 1 93.06 69 SER B O 1
ATOM 2761 N N . GLU B 1 70 ? -4.309 47.562 27.203 1 92.69 70 GLU B N 1
ATOM 2762 C CA . GLU B 1 70 ? -5.254 46.75 26.422 1 92.69 70 GLU B CA 1
ATOM 2763 C C . GLU B 1 70 ? -4.605 46.219 25.141 1 92.69 70 GLU B C 1
ATOM 2765 O O . GLU B 1 70 ? -4.766 45.062 24.797 1 92.69 70 GLU B O 1
ATOM 2770 N N . GLN B 1 71 ? -3.869 47.062 24.453 1 91.31 71 GLN B N 1
ATOM 2771 C CA . GLN B 1 71 ? -3.207 46.688 23.203 1 91.31 71 GLN B CA 1
ATOM 2772 C C . GLN B 1 71 ? -2.146 45.625 23.469 1 91.31 71 GLN B C 1
ATOM 2774 O O . GLN B 1 71 ? -1.983 44.688 22.656 1 91.31 71 GLN B O 1
ATOM 2779 N N . GLN B 1 72 ? -1.521 45.812 24.562 1 91.38 72 GLN B N 1
ATOM 2780 C CA . GLN B 1 72 ? -0.504 44.812 24.922 1 91.38 72 GLN B CA 1
ATOM 2781 C C . GLN B 1 72 ? -1.133 43.469 25.219 1 91.38 72 GLN B C 1
ATOM 2783 O O . GLN B 1 72 ? -0.583 42.406 24.828 1 91.38 72 GLN B O 1
ATOM 2788 N N . ARG B 1 73 ? -2.283 43.406 25.844 1 94 73 ARG B N 1
ATOM 2789 C CA . ARG B 1 73 ? -2.996 42.156 26.125 1 94 73 ARG B CA 1
ATOM 2790 C C . ARG B 1 73 ? -3.445 41.5 24.828 1 94 73 ARG B C 1
ATOM 2792 O O . ARG B 1 73 ? -3.295 40.281 24.656 1 94 73 ARG B O 1
ATOM 2799 N N . GLU B 1 74 ? -3.936 42.344 23.953 1 93.38 74 GLU B N 1
ATOM 2800 C CA . GLU B 1 74 ? -4.375 41.812 22.672 1 93.38 74 GLU B CA 1
ATOM 2801 C C . GLU B 1 74 ? -3.205 41.25 21.875 1 93.38 74 GLU B C 1
ATOM 2803 O O . GLU B 1 74 ? -3.316 40.156 21.297 1 93.38 74 GLU B O 1
ATOM 2808 N N . MET B 1 75 ? -2.131 41.969 21.891 1 92.12 75 MET B N 1
ATOM 2809 C CA . MET B 1 75 ? -0.927 41.5 21.219 1 92.12 75 MET B CA 1
ATOM 2810 C C . MET B 1 75 ? -0.431 40.219 21.828 1 92.12 75 MET B C 1
ATOM 2812 O O . MET B 1 75 ? -0.035 39.281 21.109 1 92.12 75 MET B O 1
ATOM 2816 N N . ALA B 1 76 ? -0.49 40.156 23.109 1 93.38 76 ALA B N 1
ATOM 2817 C CA . ALA B 1 76 ? -0.068 38.938 23.797 1 93.38 76 ALA B CA 1
ATOM 2818 C C . ALA B 1 76 ? -0.949 37.75 23.422 1 93.38 76 ALA B C 1
ATOM 2820 O O . ALA B 1 76 ? -0.451 36.625 23.203 1 93.38 76 ALA B O 1
ATOM 2821 N N . ASN B 1 77 ? -2.193 37.906 23.266 1 94.81 77 ASN B N 1
ATOM 2822 C CA . ASN B 1 77 ? -3.131 36.844 22.875 1 94.81 77 ASN B CA 1
ATOM 2823 C C . ASN B 1 77 ? -2.865 36.344 21.469 1 94.81 77 ASN B C 1
ATOM 2825 O O . ASN B 1 77 ? -2.83 35.125 21.219 1 94.81 77 ASN B O 1
ATOM 2829 N N . ILE B 1 78 ? -2.641 37.281 20.547 1 94.94 78 ILE B N 1
ATOM 2830 C CA . ILE B 1 78 ? -2.396 36.938 19.156 1 94.94 78 ILE B CA 1
ATOM 2831 C C . ILE B 1 78 ? -1.056 36.219 19.031 1 94.94 78 ILE B C 1
ATOM 2833 O O . ILE B 1 78 ? -0.925 35.25 18.266 1 94.94 78 ILE B O 1
ATOM 2837 N N . THR B 1 79 ? -0.152 36.688 19.797 1 93.25 79 THR B N 1
ATOM 2838 C CA . THR B 1 79 ? 1.158 36.031 19.812 1 93.25 79 THR B CA 1
ATOM 2839 C C . THR B 1 79 ? 1.058 34.625 20.359 1 93.25 79 THR B C 1
ATOM 2841 O O . THR B 1 79 ? 1.679 33.688 19.812 1 93.25 79 THR B O 1
ATOM 2844 N N . ALA B 1 80 ? 0.276 34.469 21.406 1 95.12 80 ALA B N 1
ATOM 2845 C CA . ALA B 1 80 ? 0.068 33.125 21.969 1 95.12 80 ALA B CA 1
ATOM 2846 C C . ALA B 1 80 ? -0.595 32.219 20.969 1 95.12 80 ALA B C 1
ATOM 2848 O O . ALA B 1 80 ? -0.219 31.047 20.844 1 95.12 80 ALA B O 1
ATOM 2849 N N . GLN B 1 81 ? -1.509 32.719 20.266 1 95.19 81 GLN B N 1
ATOM 2850 C CA . GLN B 1 81 ? -2.176 31.938 19.234 1 95.19 81 GLN B CA 1
ATOM 2851 C C . GLN B 1 81 ? -1.203 31.562 18.109 1 95.19 81 GLN B C 1
ATOM 2853 O O . GLN B 1 81 ? -1.232 30.438 17.609 1 95.19 81 GLN B O 1
ATOM 2858 N N . ASN B 1 82 ? -0.42 32.5 17.734 1 94.19 82 ASN B N 1
ATOM 2859 C CA . ASN B 1 82 ? 0.6 32.25 16.719 1 94.19 82 ASN B CA 1
ATOM 2860 C C . ASN B 1 82 ? 1.553 31.125 17.141 1 94.19 82 ASN B C 1
ATOM 2862 O O . ASN B 1 82 ? 1.904 30.25 16.344 1 94.19 82 ASN B O 1
ATOM 2866 N N . LEU B 1 83 ? 1.876 31.156 18.375 1 94.38 83 LEU B N 1
ATOM 2867 C CA . LEU B 1 83 ? 2.773 30.125 18.891 1 94.38 83 LEU B CA 1
ATOM 2868 C C . LEU B 1 83 ? 2.107 28.75 18.875 1 94.38 83 LEU B C 1
ATOM 2870 O O . LEU B 1 83 ? 2.74 27.766 18.531 1 94.38 83 LEU B O 1
ATOM 2874 N N . GLN B 1 84 ? 0.892 28.719 19.25 1 95.31 84 GLN B N 1
ATOM 2875 C CA . GLN B 1 84 ? 0.14 27.469 19.219 1 95.31 84 GLN B CA 1
ATOM 2876 C C . GLN B 1 84 ? 0.027 26.938 17.797 1 95.31 84 GLN B C 1
ATOM 2878 O O . GLN B 1 84 ? 0.234 25.734 17.562 1 95.31 84 GLN B O 1
ATOM 2883 N N . LEU B 1 85 ? -0.234 27.781 16.859 1 94.56 85 LEU B N 1
ATOM 2884 C CA . LEU B 1 85 ? -0.36 27.391 15.469 1 94.56 85 LEU B CA 1
ATOM 2885 C C . LEU B 1 85 ? 0.968 26.875 14.93 1 94.56 85 LEU B C 1
ATOM 2887 O O . LEU B 1 85 ? 0.995 25.906 14.156 1 94.56 85 LEU B O 1
ATOM 2891 N N . MET B 1 86 ? 2.012 27.484 15.383 1 94.12 86 MET B N 1
ATOM 2892 C CA . MET B 1 86 ? 3.338 27.031 14.961 1 94.12 86 MET B CA 1
ATOM 2893 C C . MET B 1 86 ? 3.641 25.641 15.484 1 94.12 86 MET B C 1
ATOM 2895 O O . MET B 1 86 ? 4.211 24.812 14.773 1 94.12 86 MET B O 1
ATOM 2899 N N . THR B 1 87 ? 3.299 25.344 16.641 1 94.12 87 THR B N 1
ATOM 2900 C CA . THR B 1 87 ? 3.506 24.016 17.234 1 94.12 87 THR B CA 1
ATOM 2901 C C . THR B 1 87 ? 2.672 22.969 16.5 1 94.12 87 THR B C 1
ATOM 2903 O O . THR B 1 87 ? 3.158 21.875 16.219 1 94.12 87 THR B O 1
ATOM 2906 N N . GLN B 1 88 ? 1.503 23.312 16.234 1 93.38 88 GLN B N 1
ATOM 2907 C CA . GLN B 1 88 ? 0.625 22.406 15.508 1 93.38 88 GLN B CA 1
ATOM 2908 C C . GLN B 1 88 ? 1.15 22.141 14.102 1 93.38 88 GLN B C 1
ATOM 2910 O O . GLN B 1 88 ? 1.068 21.016 13.602 1 93.38 88 GLN B O 1
ATOM 2915 N N . LYS B 1 89 ? 1.675 23.172 13.562 1 92.38 89 LYS B N 1
ATOM 2916 C CA . LYS B 1 89 ? 2.25 23.031 12.227 1 92.38 89 LYS B CA 1
ATOM 2917 C C . LYS B 1 89 ? 3.414 22.047 12.234 1 92.38 89 LYS B C 1
ATOM 2919 O O . LYS B 1 89 ? 3.506 21.172 11.359 1 92.38 89 LYS B O 1
ATOM 2924 N N . THR B 1 90 ? 4.219 22.109 13.172 1 92.12 90 THR B N 1
ATOM 2925 C CA . THR B 1 90 ? 5.371 21.219 13.273 1 92.12 90 THR B CA 1
ATOM 2926 C C . THR B 1 90 ? 4.918 19.781 13.523 1 92.12 90 THR B C 1
ATOM 2928 O O . THR B 1 90 ? 5.453 18.844 12.922 1 92.12 90 THR B O 1
ATOM 2931 N N . SER B 1 91 ? 3.959 19.656 14.32 1 93.12 91 SER B N 1
ATOM 2932 C CA . SER B 1 91 ? 3.42 18.328 14.594 1 93.12 91 SER B CA 1
ATOM 2933 C C . SER B 1 91 ? 2.783 17.719 13.344 1 93.12 91 SER B C 1
ATOM 2935 O O . SER B 1 91 ? 2.979 16.547 13.055 1 93.12 91 SER B O 1
ATOM 2937 N N . SER B 1 92 ? 2.07 18.578 12.641 1 93.12 92 SER B N 1
ATOM 2938 C CA . SER B 1 92 ? 1.415 18.125 11.422 1 93.12 92 SER B CA 1
ATOM 2939 C C . SER B 1 92 ? 2.438 17.75 10.352 1 93.12 92 SER B C 1
ATOM 2941 O O . SER B 1 92 ? 2.229 16.797 9.602 1 93.12 92 SER B O 1
ATOM 2943 N N . GLU B 1 93 ? 3.49 18.406 10.32 1 92.81 93 GLU B N 1
ATOM 2944 C CA . GLU B 1 93 ? 4.562 18.109 9.375 1 92.81 93 GLU B CA 1
ATOM 2945 C C . GLU B 1 93 ? 5.199 16.75 9.68 1 92.81 93 GLU B C 1
ATOM 2947 O O . GLU B 1 93 ? 5.488 15.984 8.766 1 92.81 93 GLU B O 1
ATOM 2952 N N . ARG B 1 94 ? 5.398 16.453 10.883 1 93.94 94 ARG B N 1
ATOM 2953 C CA . ARG B 1 94 ? 5.934 15.156 11.273 1 93.94 94 ARG B CA 1
ATOM 2954 C C . ARG B 1 94 ? 4.973 14.031 10.906 1 93.94 94 ARG B C 1
ATOM 2956 O O . ARG B 1 94 ? 5.398 12.984 10.414 1 93.94 94 ARG B O 1
ATOM 2963 N N . GLN B 1 95 ? 3.748 14.305 11.156 1 94.5 95 GLN B N 1
ATOM 2964 C CA . GLN B 1 95 ? 2.732 13.312 10.812 1 94.5 95 GLN B CA 1
ATOM 2965 C C . GLN B 1 95 ? 2.684 13.078 9.305 1 94.5 95 GLN B C 1
ATOM 2967 O O . GLN B 1 95 ? 2.555 11.938 8.859 1 94.5 95 GLN B O 1
ATOM 2972 N N . THR B 1 96 ? 2.76 14.117 8.594 1 94.88 96 THR B N 1
ATOM 2973 C CA . THR B 1 96 ? 2.75 14.016 7.137 1 94.88 96 THR B CA 1
ATOM 2974 C C . THR B 1 96 ? 3.951 13.211 6.645 1 94.88 96 THR B C 1
ATOM 2976 O O . THR B 1 96 ? 3.828 12.398 5.723 1 94.88 96 THR B O 1
ATOM 2979 N N . GLU B 1 97 ? 5.055 13.414 7.273 1 95.06 97 GLU B N 1
ATOM 2980 C CA . GLU B 1 97 ? 6.258 12.68 6.898 1 95.06 97 GLU B CA 1
ATOM 2981 C C . GLU B 1 97 ? 6.098 11.188 7.18 1 95.06 97 GLU B C 1
ATOM 2983 O O . GLU B 1 97 ? 6.484 10.352 6.359 1 95.06 97 GLU B O 1
ATOM 2988 N N . GLU B 1 98 ? 5.559 10.906 8.258 1 95.75 98 GLU B N 1
ATOM 2989 C CA . GLU B 1 98 ? 5.336 9.516 8.625 1 95.75 98 GLU B CA 1
ATOM 2990 C C . GLU B 1 98 ? 4.355 8.836 7.676 1 95.75 98 GLU B C 1
ATOM 2992 O O . GLU B 1 98 ? 4.598 7.719 7.219 1 95.75 98 GLU B O 1
ATOM 2997 N N . LEU B 1 99 ? 3.279 9.5 7.375 1 96.31 99 LEU B N 1
ATOM 2998 C CA . LEU B 1 99 ? 2.279 8.961 6.461 1 96.31 99 LEU B CA 1
ATOM 2999 C C . LEU B 1 99 ? 2.869 8.773 5.066 1 96.31 99 LEU B C 1
ATOM 3001 O O . LEU B 1 99 ? 2.557 7.789 4.387 1 96.31 99 LEU B O 1
ATOM 3005 N N . THR B 1 100 ? 3.686 9.648 4.68 1 96.25 100 THR B N 1
ATOM 3006 C CA . THR B 1 100 ? 4.352 9.531 3.387 1 96.25 100 THR B CA 1
ATOM 3007 C C . THR B 1 100 ? 5.262 8.312 3.355 1 96.25 100 THR B C 1
ATOM 3009 O O . THR B 1 100 ? 5.281 7.566 2.371 1 96.25 100 THR B O 1
ATOM 3012 N N . ARG B 1 101 ? 5.984 8.164 4.391 1 95.56 101 ARG B N 1
ATOM 3013 C CA . ARG B 1 101 ? 6.871 7.008 4.492 1 95.56 101 ARG B CA 1
ATOM 3014 C C . ARG B 1 101 ? 6.086 5.703 4.406 1 95.56 101 ARG B C 1
ATOM 3016 O O . ARG B 1 101 ? 6.484 4.777 3.693 1 95.56 101 ARG B O 1
ATOM 3023 N N . GLN B 1 102 ? 5.02 5.641 5.102 1 95.31 102 GLN B N 1
ATOM 3024 C CA . GLN B 1 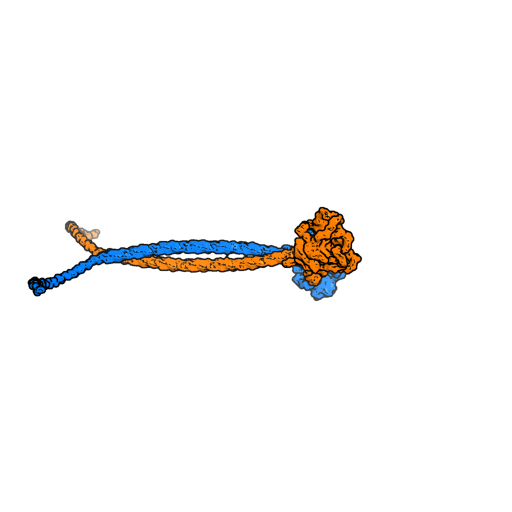102 ? 4.184 4.445 5.086 1 95.31 102 GLN B CA 1
ATOM 3025 C C . GLN B 1 102 ? 3.621 4.184 3.691 1 95.31 102 GLN B C 1
ATOM 3027 O O . GLN B 1 102 ? 3.662 3.053 3.201 1 95.31 102 GLN B O 1
ATOM 3032 N N . ARG B 1 103 ? 3.076 5.219 3.15 1 95.69 103 ARG B N 1
ATOM 3033 C CA . ARG B 1 103 ? 2.545 5.113 1.795 1 95.69 103 ARG B CA 1
ATOM 3034 C C . ARG B 1 103 ? 3.611 4.605 0.828 1 95.69 103 ARG B C 1
ATOM 3036 O O . ARG B 1 103 ? 3.348 3.717 0.016 1 95.69 103 ARG B O 1
ATOM 3043 N N . ASP B 1 104 ? 4.734 5.133 0.925 1 96 104 ASP B N 1
ATOM 3044 C CA . ASP B 1 104 ? 5.824 4.754 0.031 1 96 104 ASP B CA 1
ATOM 3045 C C . ASP B 1 104 ? 6.238 3.301 0.248 1 96 104 ASP B C 1
ATOM 3047 O O . ASP B 1 104 ? 6.535 2.586 -0.709 1 96 104 ASP B O 1
ATOM 3051 N N . GLN B 1 105 ? 6.297 2.895 1.483 1 95.5 105 GLN B N 1
ATOM 3052 C CA . GLN B 1 105 ? 6.629 1.512 1.81 1 95.5 105 GLN B CA 1
ATOM 3053 C C . GLN B 1 105 ? 5.594 0.545 1.241 1 95.5 105 GLN B C 1
ATOM 3055 O O . GLN B 1 105 ? 5.949 -0.478 0.652 1 95.5 105 GLN B O 1
ATOM 3060 N N . LEU B 1 106 ? 4.359 0.855 1.356 1 95.69 106 LEU B N 1
ATOM 3061 C CA . LEU B 1 106 ? 3.281 0.017 0.839 1 95.69 106 LEU B CA 1
ATOM 3062 C C . LEU B 1 106 ? 3.309 -0.022 -0.686 1 95.69 106 LEU B C 1
ATOM 3064 O O . LEU B 1 106 ? 3.137 -1.085 -1.286 1 95.69 106 LEU B O 1
ATOM 3068 N N . ASN B 1 107 ? 3.543 1.126 -1.294 1 96.25 107 ASN B N 1
ATOM 3069 C CA . ASN B 1 107 ? 3.674 1.199 -2.746 1 96.25 107 ASN B CA 1
ATOM 3070 C C . ASN B 1 107 ? 4.82 0.328 -3.248 1 96.25 107 ASN B C 1
ATOM 3072 O O . ASN B 1 107 ? 4.699 -0.323 -4.289 1 96.25 107 ASN B O 1
ATOM 3076 N N . TRP B 1 108 ? 5.879 0.358 -2.502 1 96.56 108 TRP B N 1
ATOM 3077 C CA . TRP B 1 108 ? 7.023 -0.478 -2.846 1 96.56 108 TRP B CA 1
ATOM 3078 C C . TRP B 1 108 ? 6.645 -1.955 -2.832 1 96.56 108 TRP B C 1
ATOM 3080 O O . TRP B 1 108 ? 6.914 -2.682 -3.791 1 96.56 108 TRP B O 1
ATOM 3090 N N . THR B 1 109 ? 6.008 -2.34 -1.768 1 96.75 109 THR B N 1
ATOM 3091 C CA . THR B 1 109 ? 5.621 -3.738 -1.607 1 96.75 109 THR B CA 1
ATOM 3092 C C . THR B 1 109 ? 4.707 -4.18 -2.746 1 96.75 109 THR B C 1
ATOM 3094 O O . THR B 1 109 ? 4.934 -5.227 -3.357 1 96.75 109 THR B O 1
ATOM 3097 N N . ILE B 1 110 ? 3.723 -3.383 -3.053 1 96.44 110 ILE B N 1
ATOM 3098 C CA . ILE B 1 110 ? 2.797 -3.705 -4.133 1 96.44 110 ILE B CA 1
ATOM 3099 C C . ILE B 1 110 ? 3.547 -3.744 -5.461 1 96.44 110 ILE B C 1
ATOM 3101 O O . ILE B 1 110 ? 3.301 -4.617 -6.297 1 96.44 110 ILE B O 1
ATOM 3105 N N . GLY B 1 111 ? 4.418 -2.836 -5.621 1 95.5 111 GLY B N 1
ATOM 3106 C CA . GLY B 1 111 ? 5.227 -2.811 -6.832 1 95.5 111 GLY B CA 1
ATOM 3107 C C . GLY B 1 111 ? 6.023 -4.082 -7.047 1 95.5 111 GLY B C 1
ATOM 3108 O O . GLY B 1 111 ? 6.125 -4.582 -8.172 1 95.5 111 GLY B O 1
ATOM 3109 N N . VAL B 1 112 ? 6.602 -4.574 -5.957 1 95.88 112 VAL B N 1
ATOM 3110 C CA . VAL B 1 112 ? 7.375 -5.809 -6.043 1 95.88 112 VAL B CA 1
ATOM 3111 C C . VAL B 1 112 ? 6.449 -6.98 -6.367 1 95.88 112 VAL B C 1
ATOM 3113 O O . VAL B 1 112 ? 6.77 -7.816 -7.219 1 95.88 112 VAL B O 1
ATOM 3116 N N . ILE B 1 113 ? 5.297 -7.008 -5.793 1 96.25 113 ILE B N 1
ATOM 3117 C CA . ILE B 1 113 ? 4.328 -8.078 -6.031 1 96.25 113 ILE B CA 1
ATOM 3118 C C . ILE B 1 113 ? 3.898 -8.062 -7.496 1 96.25 113 ILE B C 1
ATOM 3120 O O . ILE B 1 113 ? 3.775 -9.125 -8.117 1 96.25 113 ILE B O 1
ATOM 3124 N N . MET B 1 114 ? 3.766 -6.902 -8.07 1 95.25 114 MET B N 1
ATOM 3125 C CA . MET B 1 114 ? 3.271 -6.738 -9.438 1 95.25 114 MET B CA 1
ATOM 3126 C C . MET B 1 114 ? 4.281 -7.27 -10.445 1 95.25 114 MET B C 1
ATOM 3128 O O . MET B 1 114 ? 3.947 -7.473 -11.617 1 95.25 114 MET B O 1
ATOM 3132 N N . GLU B 1 115 ? 5.469 -7.531 -10.016 1 92.75 115 GLU B N 1
ATOM 3133 C CA . GLU B 1 115 ? 6.484 -8.078 -10.914 1 92.75 115 GLU B CA 1
ATOM 3134 C C . GLU B 1 115 ? 6.277 -9.57 -11.141 1 92.75 115 GLU B C 1
ATOM 3136 O O . GLU B 1 115 ? 6.832 -10.141 -12.078 1 92.75 115 GLU B O 1
ATOM 3141 N N . TYR B 1 116 ? 5.531 -10.156 -10.32 1 94.12 116 TYR B N 1
ATOM 3142 C CA . TYR B 1 116 ? 5.262 -11.586 -10.422 1 94.12 116 TYR B CA 1
ATOM 3143 C C . TYR B 1 116 ? 4.047 -11.852 -11.305 1 94.12 116 TYR B C 1
ATOM 3145 O O . TYR B 1 116 ? 3.156 -11.008 -11.422 1 94.12 116 TYR B O 1
ATOM 3153 N N . GLN B 1 117 ? 4.035 -13.031 -11.961 1 93.56 117 GLN B N 1
ATOM 3154 C CA . GLN B 1 117 ? 2.803 -13.523 -12.57 1 93.56 117 GLN B CA 1
ATOM 3155 C C . GLN B 1 117 ? 1.918 -14.211 -11.531 1 93.56 117 GLN B C 1
ATOM 3157 O O . GLN B 1 117 ? 0.715 -13.945 -11.461 1 93.56 117 GLN B O 1
ATOM 3162 N N . GLU B 1 118 ? 2.586 -15.086 -10.805 1 95.25 118 GLU B N 1
ATOM 3163 C CA . GLU B 1 118 ? 1.996 -15.742 -9.641 1 95.25 118 GLU B CA 1
ATOM 3164 C C . GLU B 1 118 ? 2.824 -15.492 -8.383 1 95.25 118 GLU B C 1
ATOM 3166 O O . GLU B 1 118 ? 3.971 -15.938 -8.289 1 95.25 118 GLU B O 1
ATOM 3171 N N . PHE B 1 119 ? 2.27 -14.773 -7.484 1 96.12 119 PHE B N 1
ATOM 3172 C CA . PHE B 1 119 ? 2.965 -14.422 -6.254 1 96.12 119 PHE B CA 1
ATOM 3173 C C . PHE B 1 119 ? 2.619 -15.391 -5.133 1 96.12 119 PHE B C 1
ATOM 3175 O O . PHE B 1 119 ? 1.452 -15.523 -4.762 1 96.12 119 PHE B O 1
ATOM 3182 N N . SER B 1 120 ? 3.619 -16.016 -4.586 1 96.06 120 SER B N 1
ATOM 3183 C CA . SER B 1 120 ? 3.412 -16.969 -3.498 1 96.06 120 SER B CA 1
ATOM 3184 C C . SER B 1 120 ? 3.395 -16.266 -2.145 1 96.06 120 SER B C 1
ATOM 3186 O O . SER B 1 120 ? 4.449 -15.938 -1.594 1 96.06 120 SER B O 1
ATOM 3188 N N . VAL B 1 121 ? 2.238 -16.062 -1.605 1 96.5 121 VAL B N 1
ATOM 3189 C CA . VAL B 1 121 ? 2.107 -15.43 -0.301 1 96.5 121 VAL B CA 1
ATOM 3190 C C . VAL B 1 121 ? 2.689 -16.328 0.781 1 96.5 121 VAL B C 1
ATOM 3192 O O . VAL B 1 121 ? 3.369 -15.867 1.696 1 96.5 121 VAL B O 1
ATOM 3195 N N . GLU B 1 122 ? 2.516 -17.578 0.652 1 95.31 122 GLU B N 1
ATOM 3196 C CA . GLU B 1 122 ? 2.982 -18.547 1.644 1 95.31 122 GLU B CA 1
ATOM 3197 C C . GLU B 1 122 ? 4.5 -18.484 1.799 1 95.31 122 GLU B C 1
ATOM 3199 O O . GLU B 1 122 ? 5.02 -18.562 2.914 1 95.31 122 GLU B O 1
ATOM 3204 N N . LYS B 1 123 ? 5.195 -18.312 0.73 1 94.69 123 LYS B N 1
ATOM 3205 C CA . LYS B 1 123 ? 6.652 -18.312 0.758 1 94.69 123 LYS B CA 1
ATOM 3206 C C . LYS B 1 123 ? 7.191 -16.969 1.266 1 94.69 123 LYS B C 1
ATOM 3208 O O . LYS B 1 123 ? 8.141 -16.938 2.051 1 94.69 123 LYS B O 1
ATOM 3213 N N . HIS B 1 124 ? 6.523 -15.898 0.843 1 96.31 124 HIS B N 1
ATOM 3214 C CA . HIS B 1 124 ? 7.031 -14.562 1.155 1 96.31 124 HIS B CA 1
ATOM 3215 C C . HIS B 1 124 ? 6.496 -14.07 2.496 1 96.31 124 HIS B C 1
ATOM 3217 O O . HIS B 1 124 ? 7.148 -13.273 3.174 1 96.31 124 HIS B O 1
ATOM 3223 N N . CYS B 1 125 ? 5.355 -14.461 2.822 1 96.44 125 CYS B N 1
ATOM 3224 C CA . CYS B 1 125 ? 4.672 -14.016 4.035 1 96.44 125 CYS B CA 1
ATOM 3225 C C . CYS B 1 125 ? 4.156 -15.211 4.832 1 96.44 125 CYS B C 1
ATOM 3227 O O . CYS B 1 125 ? 2.947 -15.344 5.043 1 96.44 125 CYS B O 1
ATOM 3229 N N . PRO B 1 126 ? 5.113 -15.969 5.383 1 93.31 126 PRO B N 1
ATOM 3230 C CA . PRO B 1 126 ? 4.668 -17.094 6.215 1 93.31 126 PRO B CA 1
ATOM 3231 C C . PRO B 1 126 ? 3.893 -16.641 7.449 1 93.31 126 PRO B C 1
ATOM 3233 O O . PRO B 1 126 ? 4.27 -15.656 8.094 1 93.31 126 PRO B O 1
ATOM 3236 N N . GLN B 1 127 ? 2.775 -17.234 7.762 1 90.75 127 GLN B N 1
ATOM 3237 C CA . GLN B 1 127 ? 1.911 -16.906 8.891 1 90.75 127 GLN B CA 1
ATOM 3238 C C . GLN B 1 127 ? 1.412 -15.461 8.789 1 90.75 127 GLN B C 1
ATOM 3240 O O . GLN B 1 127 ? 1.319 -14.758 9.797 1 90.75 127 GLN B O 1
ATOM 3245 N N . LYS B 1 128 ? 1.336 -14.883 7.59 1 88.75 128 LYS B N 1
ATOM 3246 C CA . LYS B 1 128 ? 0.755 -13.586 7.262 1 88.75 128 LYS B CA 1
ATOM 3247 C C . LYS B 1 128 ? 1.673 -12.445 7.695 1 88.75 128 LYS B C 1
ATOM 3249 O O . LYS B 1 128 ? 1.211 -11.328 7.945 1 88.75 128 LYS B O 1
ATOM 3254 N N . VAL B 1 129 ? 2.928 -12.836 7.949 1 92.69 129 VAL B N 1
ATOM 3255 C CA . VAL B 1 129 ? 3.949 -11.82 8.188 1 92.69 129 VAL B CA 1
ATOM 3256 C C . VAL B 1 129 ? 4.992 -11.867 7.074 1 92.69 129 VAL B C 1
ATOM 3258 O O . VAL B 1 129 ? 5.688 -12.875 6.906 1 92.69 129 VAL B O 1
ATOM 3261 N N . CYS B 1 130 ? 5.035 -10.719 6.43 1 95.19 130 CYS B N 1
ATOM 3262 C CA . CYS B 1 130 ? 5.902 -10.703 5.258 1 95.19 130 CYS B CA 1
ATOM 3263 C C . CYS B 1 130 ? 7.355 -10.469 5.656 1 95.19 130 CYS B C 1
ATOM 3265 O O . CYS B 1 130 ? 7.637 -9.664 6.547 1 95.19 130 CYS B O 1
ATOM 3267 N N . LYS B 1 131 ? 8.258 -11.203 5.023 1 95.06 131 LYS B N 1
ATOM 3268 C CA . LYS B 1 131 ? 9.695 -11.008 5.152 1 95.06 131 LYS B CA 1
ATOM 3269 C C . LYS B 1 131 ? 10.258 -10.266 3.941 1 95.06 131 LYS B C 1
ATOM 3271 O O . LYS B 1 131 ? 9.758 -10.414 2.826 1 95.06 131 LYS B O 1
ATOM 3276 N N . PRO B 1 132 ? 11.305 -9.477 4.219 1 96.38 132 PRO B N 1
ATOM 3277 C CA . PRO B 1 132 ? 11.859 -8.758 3.072 1 96.38 132 PRO B CA 1
ATOM 3278 C C . PRO B 1 132 ? 12.422 -9.695 2.004 1 96.38 132 PRO B C 1
ATOM 3280 O O . PRO B 1 132 ? 12.273 -9.43 0.808 1 96.38 132 PRO B O 1
ATOM 3283 N N . CYS B 1 133 ? 13.031 -10.797 2.512 1 97.31 133 CYS B N 1
ATOM 3284 C CA . CYS B 1 133 ? 13.664 -11.734 1.579 1 97.31 133 CYS B CA 1
ATOM 3285 C C . CYS B 1 133 ? 13.172 -13.156 1.814 1 97.31 133 CYS B C 1
ATOM 3287 O O . CYS B 1 133 ? 12.695 -13.477 2.904 1 97.31 133 CYS B O 1
ATOM 3289 N N . LEU B 1 134 ? 13.266 -13.977 0.697 1 96.44 134 LEU B N 1
ATOM 3290 C CA . LEU B 1 134 ? 13.023 -15.406 0.821 1 96.44 134 LEU B CA 1
ATOM 3291 C C . LEU B 1 134 ? 14.078 -16.062 1.7 1 96.44 134 LEU B C 1
ATOM 3293 O O . LEU B 1 134 ? 15.172 -15.516 1.885 1 96.44 134 LEU B O 1
ATOM 3297 N N . ASP B 1 135 ? 13.719 -17.234 2.229 1 94.94 135 ASP B N 1
ATOM 3298 C CA . ASP B 1 135 ? 14.695 -18 3.014 1 94.94 135 ASP B CA 1
ATOM 3299 C C . ASP B 1 135 ? 15.945 -18.297 2.193 1 94.94 135 ASP B C 1
ATOM 3301 O O . ASP B 1 135 ? 15.852 -18.672 1.025 1 94.94 135 ASP B O 1
ATOM 3305 N N . GLY B 1 136 ? 17.125 -18.062 2.803 1 95.88 136 GLY B N 1
ATOM 3306 C CA . GLY B 1 136 ? 18.391 -18.344 2.125 1 95.88 136 GLY B CA 1
ATOM 3307 C C . GLY B 1 136 ? 18.953 -17.141 1.396 1 95.88 136 GLY B C 1
ATOM 3308 O O . GLY B 1 136 ? 20.078 -17.172 0.897 1 95.88 136 GLY B O 1
ATOM 3309 N N . TRP B 1 137 ? 18.094 -16.141 1.325 1 97.69 137 TRP B N 1
ATOM 3310 C CA . TRP B 1 137 ? 18.562 -14.898 0.7 1 97.69 137 TRP B CA 1
ATOM 3311 C C . TRP B 1 137 ? 19.031 -13.898 1.75 1 97.69 137 TRP B C 1
ATOM 3313 O O . TRP B 1 137 ? 18.562 -13.914 2.891 1 97.69 137 TRP B O 1
ATOM 3323 N N . VAL B 1 138 ? 19.938 -13.023 1.339 1 97.69 138 VAL B N 1
ATOM 3324 C CA . VAL B 1 138 ? 20.531 -12.07 2.268 1 97.69 138 VAL B CA 1
ATOM 3325 C C . VAL B 1 138 ? 20.109 -10.648 1.889 1 97.69 138 VAL B C 1
ATOM 3327 O O . VAL B 1 138 ? 20.219 -10.258 0.725 1 97.69 138 VAL B O 1
ATOM 3330 N N . LEU B 1 139 ? 19.688 -9.961 2.945 1 97.62 139 LEU B N 1
ATOM 3331 C CA . LEU B 1 139 ? 19.203 -8.609 2.723 1 97.62 139 LEU B CA 1
ATOM 3332 C C . LEU B 1 139 ? 20.344 -7.605 2.738 1 97.62 139 LEU B C 1
ATOM 3334 O O . LEU B 1 139 ? 21.219 -7.652 3.619 1 97.62 139 LEU B O 1
ATOM 3338 N N . PHE B 1 140 ? 20.438 -6.734 1.715 1 97.44 140 PHE B N 1
ATOM 3339 C CA . PHE B 1 140 ? 21.297 -5.562 1.682 1 97.44 140 PHE B CA 1
ATOM 3340 C C . PHE B 1 140 ? 20.578 -4.379 1.049 1 97.44 140 PHE B C 1
ATOM 3342 O O . PHE B 1 140 ? 20.234 -4.414 -0.132 1 97.44 140 PHE B O 1
ATOM 3349 N N . GLN B 1 141 ? 20.344 -3.371 1.874 1 94.69 141 GLN B N 1
ATOM 3350 C CA . GLN B 1 141 ? 19.547 -2.217 1.456 1 94.69 141 GLN B CA 1
ATOM 3351 C C . GLN B 1 141 ? 18.172 -2.639 0.986 1 94.69 141 GLN B C 1
ATOM 3353 O O . GLN B 1 141 ? 17.406 -3.244 1.744 1 94.69 141 GLN B O 1
ATOM 3358 N N . SER B 1 142 ? 17.703 -2.451 -0.273 1 95 142 SER B N 1
ATOM 3359 C CA . SER B 1 142 ? 16.359 -2.766 -0.731 1 95 142 SER B CA 1
ATOM 3360 C C . SER B 1 142 ? 16.359 -3.945 -1.699 1 95 142 SER B C 1
ATOM 3362 O O . SER B 1 142 ? 15.43 -4.109 -2.488 1 95 142 SER B O 1
ATOM 3364 N N . SER B 1 143 ? 17.469 -4.734 -1.556 1 97.06 143 SER B N 1
ATOM 3365 C CA . SER B 1 143 ? 17.578 -5.895 -2.432 1 97.06 143 SER B CA 1
ATOM 3366 C C . SER B 1 143 ? 17.953 -7.145 -1.646 1 97.06 143 SER B C 1
ATOM 3368 O O . SER B 1 143 ? 18.484 -7.055 -0.532 1 97.06 143 SER B O 1
ATOM 3370 N N . CYS B 1 144 ? 17.562 -8.219 -2.158 1 97.94 144 CYS B N 1
ATOM 3371 C CA . CYS B 1 144 ? 17.922 -9.531 -1.632 1 97.94 144 CYS B CA 1
ATOM 3372 C C . CYS B 1 144 ? 18.891 -10.242 -2.566 1 97.94 144 CYS B C 1
ATOM 3374 O O . CYS B 1 144 ? 18.734 -10.188 -3.787 1 97.94 144 CYS B O 1
ATOM 3376 N N . TYR B 1 145 ? 19.859 -10.938 -1.946 1 98.56 145 TYR B N 1
ATOM 3377 C CA . TYR B 1 145 ? 20.906 -11.602 -2.717 1 98.56 145 TYR B CA 1
ATOM 3378 C C . TYR B 1 145 ? 20.969 -13.086 -2.393 1 98.56 145 TYR B C 1
ATOM 3380 O O . TYR B 1 145 ? 20.812 -13.484 -1.233 1 98.56 145 TYR B O 1
ATOM 3388 N N . PHE B 1 146 ? 21.172 -13.875 -3.439 1 98.5 146 PHE B N 1
ATOM 3389 C CA . PHE B 1 146 ? 21.391 -15.305 -3.281 1 98.5 146 PHE B CA 1
ATOM 3390 C C . PHE B 1 146 ? 22.766 -15.711 -3.785 1 98.5 146 PHE B C 1
ATOM 3392 O O . PHE B 1 146 ? 23.109 -15.445 -4.934 1 98.5 146 PHE B O 1
ATOM 3399 N N . PHE B 1 147 ? 23.547 -16.266 -2.875 1 98.38 147 PHE B N 1
ATOM 3400 C CA . PHE B 1 147 ? 24.859 -16.781 -3.207 1 98.38 147 PHE B CA 1
ATOM 3401 C C . PHE B 1 147 ? 24.812 -18.312 -3.357 1 98.38 147 PHE B C 1
ATOM 3403 O O . PHE B 1 147 ? 24.625 -19.031 -2.379 1 98.38 147 PHE B O 1
ATOM 3410 N N . SER B 1 148 ? 25 -18.719 -4.641 1 97.56 148 SER B N 1
ATOM 3411 C CA . SER B 1 148 ? 24.969 -20.156 -4.867 1 97.56 148 SER B CA 1
ATOM 3412 C C . SER B 1 148 ? 26.047 -20.875 -4.066 1 97.56 148 SER B C 1
ATOM 3414 O O . SER B 1 148 ? 27.172 -20.375 -3.939 1 97.56 148 SER B O 1
ATOM 3416 N N . GLN B 1 149 ? 25.719 -22.016 -3.426 1 93.19 149 GLN B N 1
ATOM 3417 C CA . GLN B 1 149 ? 26.641 -22.734 -2.564 1 93.19 149 GLN B CA 1
ATOM 3418 C C . GLN B 1 149 ? 26.766 -24.203 -2.979 1 93.19 149 GLN B C 1
ATOM 3420 O O . GLN B 1 149 ? 26.031 -25.062 -2.473 1 93.19 149 GLN B O 1
ATOM 3425 N N . HIS B 1 150 ? 27.203 -24.516 -4.02 1 92.94 150 HIS B N 1
ATOM 3426 C CA . HIS B 1 150 ? 27.344 -25.906 -4.441 1 92.94 150 HIS B CA 1
ATOM 3427 C C . HIS B 1 150 ? 28.797 -26.375 -4.324 1 92.94 150 HIS B C 1
ATOM 3429 O O . HIS B 1 150 ? 29.688 -25.766 -4.895 1 92.94 150 HIS B O 1
ATOM 3435 N N . GLN B 1 151 ? 29.031 -27.5 -3.719 1 89.06 151 GLN B N 1
ATOM 3436 C CA . GLN B 1 151 ? 30.375 -28.016 -3.482 1 89.06 151 GLN B CA 1
ATOM 3437 C C . GLN B 1 151 ? 30.875 -28.797 -4.691 1 89.06 151 GLN B C 1
ATOM 3439 O O . GLN B 1 151 ? 32.094 -28.812 -4.969 1 89.06 151 GLN B O 1
ATOM 3444 N N . TYR B 1 152 ? 29.906 -29.359 -5.438 1 93.5 152 TYR B N 1
ATOM 3445 C CA . TYR B 1 152 ? 30.312 -30.219 -6.547 1 93.5 152 TYR B CA 1
ATOM 3446 C C . TYR B 1 152 ? 30.188 -29.484 -7.875 1 93.5 152 TYR B C 1
ATOM 3448 O O . TYR B 1 152 ? 29.188 -28.812 -8.133 1 93.5 152 TYR B O 1
ATOM 3456 N N . SER B 1 153 ? 31.141 -29.672 -8.703 1 93.25 153 SER B N 1
ATOM 3457 C CA . SER B 1 153 ? 31.25 -28.969 -9.969 1 93.25 153 SER B CA 1
ATOM 3458 C C . SER B 1 153 ? 30.094 -29.312 -10.906 1 93.25 153 SER B C 1
ATOM 3460 O O . SER B 1 153 ? 29.766 -28.531 -11.805 1 93.25 153 SER B O 1
ATOM 3462 N N . VAL B 1 154 ? 29.453 -30.453 -10.648 1 95.38 154 VAL B N 1
ATOM 3463 C CA . VAL B 1 154 ? 28.344 -30.875 -11.5 1 95.38 154 VAL B CA 1
ATOM 3464 C C . VAL B 1 154 ? 27.188 -29.875 -11.375 1 95.38 154 VAL B C 1
ATOM 3466 O O . VAL B 1 154 ? 26.359 -29.766 -12.281 1 95.38 154 VAL B O 1
ATOM 3469 N N . TYR B 1 155 ? 27.203 -29.094 -10.289 1 96.38 155 TYR B N 1
ATOM 3470 C CA . TYR B 1 155 ? 26.109 -28.172 -10.047 1 96.38 155 TYR B CA 1
ATOM 3471 C C . TYR B 1 155 ? 26.484 -26.75 -10.461 1 96.38 155 TYR B C 1
ATOM 3473 O O . TYR B 1 155 ? 25.656 -25.828 -10.391 1 96.38 155 TYR B O 1
ATOM 3481 N N . TRP B 1 156 ? 27.688 -26.516 -10.891 1 97.62 156 TRP B N 1
ATOM 3482 C CA . TRP B 1 156 ? 28.094 -25.219 -11.383 1 97.62 156 TRP B CA 1
ATOM 3483 C C . TRP B 1 156 ? 27.469 -24.922 -12.75 1 97.62 156 TRP B C 1
ATOM 3485 O O . TRP B 1 156 ? 27 -25.844 -13.43 1 97.62 156 TRP B O 1
ATOM 3495 N N . ARG B 1 157 ? 27.391 -23.688 -13.047 1 98.06 157 ARG B N 1
ATOM 3496 C CA . ARG B 1 157 ? 26.656 -23.312 -14.25 1 98.06 157 ARG B CA 1
ATOM 3497 C C . ARG B 1 157 ? 27.438 -22.312 -15.078 1 98.06 157 ARG B C 1
ATOM 3499 O O . ARG B 1 157 ? 28.281 -21.578 -14.547 1 98.06 157 ARG B O 1
ATOM 3506 N N . SER B 1 158 ? 27.141 -22.359 -16.359 1 97.38 158 SER B N 1
ATOM 3507 C CA . SER B 1 158 ? 27.609 -21.297 -17.234 1 97.38 158 SER B CA 1
ATOM 3508 C C . SER B 1 158 ? 26.922 -19.969 -16.922 1 97.38 158 SER B C 1
ATOM 3510 O O . SER B 1 158 ? 25.984 -19.922 -16.109 1 97.38 158 SER B O 1
ATOM 3512 N N . TRP B 1 159 ? 27.375 -18.969 -17.531 1 96.81 159 TRP B N 1
ATOM 3513 C CA . TRP B 1 159 ? 26.781 -17.641 -17.297 1 96.81 159 TRP B CA 1
ATOM 3514 C C . TRP B 1 159 ? 25.312 -17.641 -17.688 1 96.81 159 TRP B C 1
ATOM 3516 O O . TRP B 1 159 ? 24.469 -17.188 -16.906 1 96.81 159 TRP B O 1
ATOM 3526 N N . ASP B 1 160 ? 24.984 -18.188 -18.859 1 97.12 160 ASP B N 1
ATOM 3527 C CA . ASP B 1 160 ? 23.609 -18.203 -19.344 1 97.12 160 ASP B CA 1
ATOM 3528 C C . ASP B 1 160 ? 22.734 -19.094 -18.453 1 97.12 160 ASP B C 1
ATOM 3530 O O . ASP B 1 160 ? 21.594 -18.75 -18.141 1 97.12 160 ASP B O 1
ATOM 3534 N N . GLN B 1 161 ? 23.281 -20.188 -18.062 1 98 161 GLN B N 1
ATOM 3535 C CA . GLN B 1 161 ? 22.547 -21.062 -17.172 1 98 161 GLN B CA 1
ATOM 3536 C C . GLN B 1 161 ? 22.297 -20.391 -15.812 1 98 161 GLN B C 1
ATOM 3538 O O . GLN B 1 161 ? 21.234 -20.594 -15.211 1 98 161 GLN B O 1
ATOM 3543 N N . SER B 1 162 ? 23.281 -19.703 -15.32 1 98.38 162 SER B N 1
ATOM 3544 C CA . SER B 1 162 ? 23.125 -18.969 -14.062 1 98.38 162 SER B CA 1
ATOM 3545 C C . SER B 1 162 ? 22.047 -17.891 -14.172 1 98.38 162 SER B C 1
ATOM 3547 O O . SER B 1 162 ? 21.266 -17.703 -13.234 1 98.38 162 SER B O 1
ATOM 3549 N N . ARG B 1 163 ? 22.031 -17.203 -15.289 1 97.69 163 ARG B N 1
ATOM 3550 C CA . ARG B 1 163 ? 21 -16.219 -15.555 1 97.69 163 ARG B CA 1
ATOM 3551 C C . ARG B 1 163 ? 19.609 -16.844 -15.484 1 97.69 163 ARG B C 1
ATOM 3553 O O . ARG B 1 163 ? 18.688 -16.281 -14.891 1 97.69 163 ARG B O 1
ATOM 3560 N N . ASP B 1 164 ? 19.484 -18.031 -16.062 1 97.88 164 ASP B N 1
ATOM 3561 C CA . ASP B 1 164 ? 18.203 -18.75 -16.078 1 97.88 164 ASP B CA 1
ATOM 3562 C C . ASP B 1 164 ? 17.812 -19.172 -14.664 1 97.88 164 ASP B C 1
ATOM 3564 O O . ASP B 1 164 ? 16.641 -19.141 -14.305 1 97.88 164 ASP B O 1
ATOM 3568 N N . GLN B 1 165 ? 18.812 -19.609 -13.883 1 97.38 165 GLN B N 1
ATOM 3569 C CA . GLN B 1 165 ? 18.531 -20 -12.5 1 97.38 165 GLN B CA 1
ATOM 3570 C C . GLN B 1 165 ? 17.984 -18.812 -11.711 1 97.38 165 GLN B C 1
ATOM 3572 O O . GLN B 1 165 ? 17.047 -18.969 -10.93 1 97.38 165 GLN B O 1
ATOM 3577 N N . CYS B 1 166 ? 18.562 -17.641 -11.898 1 98 166 CYS B N 1
ATOM 3578 C CA . CYS B 1 166 ? 18.094 -16.453 -11.195 1 98 166 CYS B CA 1
ATOM 3579 C C . CYS B 1 166 ? 16.672 -16.094 -11.617 1 98 166 CYS B C 1
ATOM 3581 O O . CYS B 1 166 ? 15.852 -15.719 -10.781 1 98 166 CYS B O 1
ATOM 3583 N N . LYS B 1 167 ? 16.359 -16.234 -12.859 1 95.88 167 LYS B N 1
ATOM 3584 C CA . LYS B 1 167 ? 15.039 -15.883 -13.383 1 95.88 167 LYS B CA 1
ATOM 3585 C C . LYS B 1 167 ? 13.945 -16.703 -12.711 1 95.88 167 LYS B C 1
ATOM 3587 O O . LYS B 1 167 ? 12.82 -16.234 -12.531 1 95.88 167 LYS B O 1
ATOM 3592 N N . MET B 1 168 ? 14.289 -17.922 -12.336 1 93.19 168 MET B N 1
ATOM 3593 C CA . MET B 1 168 ? 13.32 -18.812 -11.695 1 93.19 168 MET B CA 1
ATOM 3594 C C . MET B 1 168 ? 12.828 -18.203 -10.383 1 93.19 168 MET B C 1
ATOM 3596 O O . MET B 1 168 ? 11.734 -18.547 -9.914 1 93.19 168 MET B O 1
ATOM 3600 N N . TYR B 1 169 ? 13.602 -17.297 -9.812 1 91.94 169 TYR B N 1
ATOM 3601 C CA . TYR B 1 169 ? 13.242 -16.672 -8.547 1 91.94 169 TYR B CA 1
ATOM 3602 C C . TYR B 1 169 ? 12.867 -15.203 -8.758 1 91.94 169 TYR B C 1
ATOM 3604 O O . TYR B 1 169 ? 12.977 -14.398 -7.828 1 91.94 169 TYR B O 1
ATOM 3612 N N . GLN B 1 170 ? 12.469 -14.914 -9.992 1 92.62 170 GLN B N 1
ATOM 3613 C CA . GLN B 1 170 ? 12.156 -13.531 -10.344 1 92.62 170 GLN B CA 1
ATOM 3614 C C . GLN B 1 170 ? 13.32 -12.602 -10.008 1 92.62 170 GLN B C 1
ATOM 3616 O O . GLN B 1 170 ? 13.125 -11.508 -9.484 1 92.62 170 GLN B O 1
ATOM 3621 N N . ALA B 1 171 ? 14.5 -13.086 -10.18 1 97 171 ALA B N 1
ATOM 3622 C CA . ALA B 1 171 ? 15.742 -12.367 -9.914 1 97 171 ALA B CA 1
ATOM 3623 C C . ALA B 1 171 ? 16.609 -12.281 -11.164 1 97 171 ALA B C 1
ATOM 3625 O O . ALA B 1 171 ? 16.203 -12.727 -12.242 1 97 171 ALA B O 1
ATOM 3626 N N . ALA B 1 172 ? 17.672 -11.555 -11.039 1 97.62 172 ALA B N 1
ATOM 3627 C CA . ALA B 1 172 ? 18.672 -11.43 -12.094 1 97.62 172 ALA B CA 1
ATOM 3628 C C . ALA B 1 172 ? 20.078 -11.609 -11.531 1 97.62 172 ALA B C 1
ATOM 3630 O O . ALA B 1 172 ? 20.281 -11.547 -10.32 1 97.62 172 ALA B O 1
ATOM 3631 N N . LEU B 1 173 ? 21 -11.938 -12.422 1 98.56 173 LEU B N 1
ATOM 3632 C CA . LEU B 1 173 ? 22.375 -11.867 -11.969 1 98.56 173 LEU B CA 1
ATOM 3633 C C . LEU B 1 173 ? 22.703 -10.484 -11.414 1 98.56 173 LEU B C 1
ATOM 3635 O O . LEU B 1 173 ? 22.266 -9.469 -11.961 1 98.56 173 LEU B O 1
ATOM 3639 N N . VAL B 1 174 ? 23.5 -10.43 -10.43 1 98.31 174 VAL B N 1
ATOM 3640 C CA . VAL B 1 174 ? 23.688 -9.227 -9.625 1 98.31 174 VAL B CA 1
ATOM 3641 C C . VAL B 1 174 ? 24.297 -8.117 -10.477 1 98.31 174 VAL B C 1
ATOM 3643 O O . VAL B 1 174 ? 25.172 -8.367 -11.305 1 98.31 174 VAL B O 1
ATOM 3646 N N . VAL B 1 175 ? 23.781 -6.969 -10.344 1 97.31 175 VAL B N 1
ATOM 3647 C CA . VAL B 1 175 ? 24.297 -5.723 -10.906 1 97.31 175 VAL B CA 1
ATOM 3648 C C . VAL B 1 175 ? 24.906 -4.863 -9.805 1 97.31 175 VAL B C 1
ATOM 3650 O O . VAL B 1 175 ? 24.234 -4.512 -8.836 1 97.31 175 VAL B O 1
ATOM 3653 N N . ILE B 1 176 ? 26.125 -4.535 -9.93 1 96.56 176 ILE B N 1
ATOM 3654 C CA . ILE B 1 176 ? 26.828 -3.807 -8.883 1 96.56 176 ILE B CA 1
ATOM 3655 C C . ILE B 1 176 ? 26.906 -2.326 -9.25 1 96.56 176 ILE B C 1
ATOM 3657 O O . ILE B 1 176 ? 27.531 -1.958 -10.25 1 96.56 176 ILE B O 1
ATOM 3661 N N . GLU B 1 177 ? 26.344 -1.517 -8.32 1 93.44 177 GLU B N 1
ATOM 3662 C CA . GLU B 1 177 ? 26.188 -0.113 -8.688 1 93.44 177 GLU B CA 1
ATOM 3663 C C . GLU B 1 177 ? 26.922 0.799 -7.711 1 93.44 177 GLU B C 1
ATOM 3665 O O . GLU B 1 177 ? 26.953 2.018 -7.895 1 93.44 177 GLU B O 1
ATOM 3670 N N . SER B 1 178 ? 27.484 0.25 -6.641 1 95 178 SER B N 1
ATOM 3671 C CA . SER B 1 178 ? 28.172 1.064 -5.645 1 95 178 SER B CA 1
ATOM 3672 C C . SER B 1 178 ? 29.297 0.287 -4.977 1 95 178 SER B C 1
ATOM 3674 O O . SER B 1 178 ? 29.344 -0.941 -5.066 1 95 178 SER B O 1
ATOM 3676 N N . GLN B 1 179 ? 30.172 1.049 -4.398 1 96.38 179 GLN B N 1
ATOM 3677 C CA . GLN B 1 179 ? 31.281 0.424 -3.678 1 96.38 179 GLN B CA 1
ATOM 3678 C C . GLN B 1 179 ? 30.781 -0.37 -2.477 1 96.38 179 GLN B C 1
ATOM 3680 O O . GLN B 1 179 ? 31.312 -1.437 -2.162 1 96.38 179 GLN B O 1
ATOM 3685 N N . GLU B 1 180 ? 29.75 0.176 -1.799 1 96.81 180 GLU B N 1
ATOM 3686 C CA . GLU B 1 180 ? 29.172 -0.534 -0.664 1 96.81 180 GLU B CA 1
ATOM 3687 C C . GLU B 1 180 ? 28.625 -1.896 -1.084 1 96.81 180 GLU B C 1
ATOM 3689 O O . GLU B 1 180 ? 28.828 -2.893 -0.385 1 96.81 180 GLU B O 1
ATOM 3694 N N . GLU B 1 181 ? 27.953 -1.898 -2.205 1 97 181 GLU B N 1
ATOM 3695 C CA . GLU B 1 181 ? 27.406 -3.139 -2.742 1 97 181 GLU B CA 1
ATOM 3696 C C . GLU B 1 181 ? 28.516 -4.121 -3.109 1 97 181 GLU B C 1
ATOM 3698 O O . GLU B 1 181 ? 28.406 -5.32 -2.83 1 97 181 GLU B O 1
ATOM 3703 N N . GLN B 1 182 ? 29.609 -3.604 -3.688 1 97.06 182 GLN B N 1
ATOM 3704 C CA . GLN B 1 182 ? 30.766 -4.418 -4.051 1 97.06 182 GLN B CA 1
ATOM 3705 C C . GLN B 1 182 ? 31.375 -5.078 -2.818 1 97.06 182 GLN B C 1
ATOM 3707 O O . GLN B 1 182 ? 31.672 -6.277 -2.834 1 97.06 182 GLN B O 1
ATOM 3712 N N . GLU B 1 183 ? 31.547 -4.289 -1.819 1 97.31 183 GLU B N 1
ATOM 3713 C CA . GLU B 1 183 ? 32.125 -4.812 -0.583 1 97.31 183 GLU B CA 1
ATOM 3714 C C . GLU B 1 183 ? 31.203 -5.844 0.063 1 97.31 183 GLU B C 1
ATOM 3716 O O . GLU B 1 183 ? 31.672 -6.863 0.573 1 97.31 183 GLU B O 1
ATOM 3721 N N . PHE B 1 184 ? 29.938 -5.57 0.01 1 98 184 PHE B N 1
ATOM 3722 C CA . PHE B 1 184 ? 28.969 -6.508 0.544 1 98 184 PHE B CA 1
ATOM 3723 C C . PHE B 1 184 ? 29.062 -7.859 -0.152 1 98 184 PHE B C 1
ATOM 3725 O O . PHE B 1 184 ? 29.141 -8.898 0.506 1 98 184 PHE B O 1
ATOM 3732 N N . ILE B 1 185 ? 29.094 -7.84 -1.48 1 97.94 185 ILE B N 1
ATOM 3733 C CA . ILE B 1 185 ? 29.156 -9.055 -2.281 1 97.94 185 ILE B CA 1
ATOM 3734 C C . ILE B 1 185 ? 30.453 -9.805 -1.972 1 97.94 185 ILE B C 1
ATOM 3736 O O . ILE B 1 185 ? 30.438 -11.016 -1.739 1 97.94 185 ILE B O 1
ATOM 3740 N N . SER B 1 186 ? 31.594 -9.078 -1.915 1 96.31 186 SER B N 1
ATOM 3741 C CA . SER B 1 186 ? 32.906 -9.688 -1.654 1 96.31 186 SER B CA 1
ATOM 3742 C C . SER B 1 186 ? 32.906 -10.375 -0.292 1 96.31 186 SER B C 1
ATOM 3744 O O . SER B 1 186 ? 33.562 -11.422 -0.13 1 96.31 186 SER B O 1
ATOM 3746 N N . ASN B 1 187 ? 32.219 -9.812 0.635 1 96.62 187 ASN B N 1
ATOM 3747 C CA . ASN B 1 187 ? 32.219 -10.336 1.998 1 96.62 187 ASN B CA 1
ATOM 3748 C C . ASN B 1 187 ? 31.375 -11.594 2.113 1 96.62 187 ASN B C 1
ATOM 3750 O O . ASN B 1 187 ? 31.469 -12.328 3.098 1 96.62 187 ASN B O 1
ATOM 3754 N N . HIS B 1 188 ? 30.578 -11.906 1.09 1 97.38 188 HIS B N 1
ATOM 3755 C CA . HIS B 1 188 ? 29.656 -13.039 1.205 1 97.38 188 HIS B CA 1
ATOM 3756 C C . HIS B 1 188 ? 30.047 -14.156 0.25 1 97.38 188 HIS B C 1
ATOM 3758 O O . HIS B 1 188 ? 29.406 -15.211 0.222 1 97.38 188 HIS B O 1
ATOM 3764 N N . THR B 1 189 ? 31 -13.891 -0.577 1 96.19 189 THR B N 1
ATOM 3765 C CA . THR B 1 189 ? 31.5 -14.945 -1.448 1 96.19 189 THR B CA 1
ATOM 3766 C C . THR B 1 189 ? 32.625 -15.719 -0.761 1 96.19 189 THR B C 1
ATOM 3768 O O . THR B 1 189 ? 33.344 -15.164 0.066 1 96.19 189 THR B O 1
ATOM 3771 N N . LYS B 1 190 ? 32.719 -16.953 -1.05 1 93.69 190 LYS B N 1
ATOM 3772 C CA . LYS B 1 190 ? 33.719 -17.828 -0.467 1 93.69 190 LYS B CA 1
ATOM 3773 C C . LYS B 1 190 ? 34.531 -18.531 -1.553 1 93.69 190 LYS B C 1
ATOM 3775 O O . LYS B 1 190 ? 34 -18.812 -2.639 1 93.69 190 LYS B O 1
ATOM 3780 N N . ASP B 1 191 ? 35.781 -18.812 -1.185 1 92.31 191 ASP B N 1
ATOM 3781 C CA . ASP B 1 191 ? 36.594 -19.625 -2.07 1 92.31 191 ASP B CA 1
ATOM 3782 C C . ASP B 1 191 ? 36.156 -21.078 -2.088 1 92.31 191 ASP B C 1
ATOM 3784 O O . ASP B 1 191 ? 35.938 -21.672 -1.033 1 92.31 191 ASP B O 1
ATOM 3788 N N . TYR B 1 192 ? 36 -21.594 -3.281 1 91.25 192 TYR B N 1
ATOM 3789 C CA . TYR B 1 192 ? 35.5 -22.953 -3.354 1 91.25 192 TYR B CA 1
ATOM 3790 C C . TYR B 1 192 ? 36.344 -23.781 -4.324 1 91.25 192 TYR B C 1
ATOM 3792 O O . TYR B 1 192 ? 36.031 -24.953 -4.582 1 91.25 192 TYR B O 1
ATOM 3800 N N . HIS B 1 193 ? 37.344 -23.203 -4.879 1 88.12 193 HIS B N 1
ATOM 3801 C CA . HIS B 1 193 ? 38.188 -23.875 -5.859 1 88.12 193 HIS B CA 1
ATOM 3802 C C . HIS B 1 193 ? 39.656 -23.578 -5.625 1 88.12 193 HIS B C 1
ATOM 3804 O O . HIS B 1 193 ? 40 -22.5 -5.117 1 88.12 193 HIS B O 1
ATOM 3810 N N . ALA B 1 194 ? 40.562 -24.422 -6.109 1 85.38 194 ALA B N 1
ATOM 3811 C CA . ALA B 1 194 ? 42 -24.312 -5.871 1 85.38 194 ALA B CA 1
ATOM 3812 C C . ALA B 1 194 ? 42.594 -23.203 -6.734 1 85.38 194 ALA B C 1
ATOM 3814 O O . ALA B 1 194 ? 43.5 -22.5 -6.289 1 85.38 194 ALA B O 1
ATOM 3815 N N . ASP B 1 195 ? 42.031 -23.078 -7.949 1 85.38 195 ASP B N 1
ATOM 3816 C CA . ASP B 1 195 ? 42.656 -22.078 -8.828 1 85.38 195 ASP B CA 1
ATOM 3817 C C . ASP B 1 195 ? 42.062 -20.703 -8.562 1 85.38 195 ASP B C 1
ATOM 3819 O O . ASP B 1 195 ? 41.156 -20.547 -7.734 1 85.38 195 ASP B O 1
ATOM 3823 N N . ASP B 1 196 ? 42.562 -19.656 -9.25 1 84.75 196 ASP B N 1
ATOM 3824 C CA . ASP B 1 196 ? 42.156 -18.281 -9.039 1 84.75 196 ASP B CA 1
ATOM 3825 C C . ASP B 1 196 ? 41.281 -17.781 -10.172 1 84.75 196 ASP B C 1
ATOM 3827 O O . ASP B 1 196 ? 41.062 -16.578 -10.336 1 84.75 196 ASP B O 1
ATOM 3831 N N . LYS B 1 197 ? 40.75 -18.688 -10.93 1 85.75 197 LYS B N 1
ATOM 3832 C CA . LYS B 1 197 ? 39.969 -18.297 -12.102 1 85.75 197 LYS B CA 1
ATOM 3833 C C . LYS B 1 197 ? 38.469 -18.5 -11.867 1 85.75 197 LYS B C 1
ATOM 3835 O O . LYS B 1 197 ? 37.656 -17.953 -12.602 1 85.75 197 LYS B O 1
ATOM 3840 N N . HIS B 1 198 ? 38.219 -19.328 -10.797 1 92.62 198 HIS B N 1
ATOM 3841 C CA . HIS B 1 198 ? 36.812 -19.625 -10.508 1 92.62 198 HIS B CA 1
ATOM 3842 C C . HIS B 1 198 ? 36.219 -18.641 -9.484 1 92.62 198 HIS B C 1
ATOM 3844 O O . HIS B 1 198 ? 36.938 -18.188 -8.594 1 92.62 198 HIS B O 1
ATOM 3850 N N . GLY B 1 199 ? 35 -18.281 -9.664 1 95.81 199 GLY B N 1
ATOM 3851 C CA . GLY B 1 199 ? 34.312 -17.359 -8.773 1 95.81 199 GLY B CA 1
ATOM 3852 C C . GLY B 1 199 ? 32.812 -17.406 -8.938 1 95.81 199 GLY B C 1
ATOM 3853 O O . GLY B 1 199 ? 32.219 -18.469 -9.086 1 95.81 199 GLY B O 1
ATOM 3854 N N . TYR B 1 200 ? 32.219 -16.266 -8.836 1 98.06 200 TYR B N 1
ATOM 3855 C CA . TYR B 1 200 ? 30.766 -16.141 -8.93 1 98.06 200 TYR B CA 1
ATOM 3856 C C . TYR B 1 200 ? 30.375 -15.289 -10.133 1 98.06 200 TYR B C 1
ATOM 3858 O O . TYR B 1 200 ? 30.812 -14.148 -10.266 1 98.06 200 TYR B O 1
ATOM 3866 N N . TRP B 1 201 ? 29.531 -15.867 -10.945 1 97.75 201 TRP B N 1
ATOM 3867 C CA . TRP B 1 201 ? 29.031 -15.078 -12.07 1 97.75 201 TRP B CA 1
ATOM 3868 C C . TRP B 1 201 ? 28.266 -13.852 -11.578 1 97.75 201 TRP B C 1
ATOM 3870 O O . TRP B 1 201 ? 27.422 -13.961 -10.68 1 97.75 201 TRP B O 1
ATOM 3880 N N . ILE B 1 202 ? 28.547 -12.672 -12.141 1 98.06 202 ILE B N 1
ATOM 3881 C CA . ILE B 1 202 ? 27.766 -11.445 -11.945 1 98.06 202 ILE B CA 1
ATOM 3882 C C . ILE B 1 202 ? 27.109 -11.023 -13.258 1 98.06 202 ILE B C 1
ATOM 3884 O O . ILE B 1 202 ? 27.375 -11.617 -14.305 1 98.06 202 ILE B O 1
ATOM 3888 N N . GLY B 1 203 ? 26.281 -10.023 -13.289 1 97.69 203 GLY B N 1
ATOM 3889 C CA . GLY B 1 203 ? 25.422 -9.703 -14.422 1 97.69 203 GLY B CA 1
ATOM 3890 C C . GLY B 1 203 ? 26.125 -8.836 -15.453 1 97.69 203 GLY B C 1
ATOM 3891 O O . GLY B 1 203 ? 25.5 -7.961 -16.062 1 97.69 203 GLY B O 1
ATOM 3892 N N . LEU B 1 204 ? 27.359 -9.094 -15.656 1 94.56 204 LEU B N 1
ATOM 3893 C CA . LEU B 1 204 ? 28.125 -8.281 -16.594 1 94.56 204 LEU B CA 1
ATOM 3894 C C . LEU B 1 204 ? 28.688 -9.141 -17.719 1 94.56 204 LEU B C 1
ATOM 3896 O O . LEU B 1 204 ? 29.266 -10.195 -17.484 1 94.56 204 LEU B O 1
ATOM 3900 N N . ARG B 1 205 ? 28.406 -8.695 -19 1 92.31 205 ARG B N 1
ATOM 3901 C CA . ARG B 1 205 ? 28.906 -9.453 -20.141 1 92.31 205 ARG B CA 1
ATOM 3902 C C . ARG B 1 205 ? 29.312 -8.523 -21.281 1 92.31 205 ARG B C 1
ATOM 3904 O O . ARG B 1 205 ? 28.906 -7.359 -21.312 1 92.31 205 ARG B O 1
ATOM 3911 N N . ALA B 1 206 ? 30.172 -8.977 -22.125 1 88.69 206 ALA B N 1
ATOM 3912 C CA . ALA B 1 206 ? 30.594 -8.281 -23.328 1 88.69 206 ALA B CA 1
ATOM 3913 C C . ALA B 1 206 ? 30.625 -9.227 -24.531 1 88.69 206 ALA B C 1
ATOM 3915 O O . ALA B 1 206 ? 30.906 -10.422 -24.375 1 88.69 206 ALA B O 1
ATOM 3916 N N . GLY B 1 207 ? 30.031 -8.734 -25.734 1 75 207 GLY B N 1
ATOM 3917 C CA . GLY B 1 207 ? 30.109 -9.547 -26.938 1 75 207 GLY B CA 1
ATOM 3918 C C . GLY B 1 207 ? 31.516 -9.891 -27.344 1 75 207 GLY B C 1
ATOM 3919 O O . GLY B 1 207 ? 31.766 -10.969 -27.891 1 75 207 GLY B O 1
ATOM 3920 N N . SER B 1 208 ? 32.375 -8.969 -27.297 1 67.94 208 SER B N 1
ATOM 3921 C CA . SER B 1 208 ? 33.812 -9.109 -27.531 1 67.94 208 SER B CA 1
ATOM 3922 C C . SER B 1 208 ? 34.625 -8.312 -26.516 1 67.94 208 SER B C 1
ATOM 3924 O O . SER B 1 208 ? 34.094 -7.414 -25.875 1 67.94 208 SER B O 1
ATOM 3926 N N . PRO B 1 209 ? 35.875 -8.844 -26.141 1 60.66 209 PRO B N 1
ATOM 3927 C CA . PRO B 1 209 ? 36.688 -8.133 -25.156 1 60.66 209 PRO B CA 1
ATOM 3928 C C . PRO B 1 209 ? 36.781 -6.637 -25.453 1 60.66 209 PRO B C 1
ATOM 3930 O O . PRO B 1 209 ? 37.031 -5.84 -24.531 1 60.66 209 PRO B O 1
ATOM 3933 N N . LYS B 1 210 ? 36.75 -6.375 -26.734 1 64.25 210 LYS B N 1
ATOM 3934 C CA . LYS B 1 210 ? 36.875 -4.969 -27.109 1 64.25 210 LYS B CA 1
ATOM 3935 C C . LYS B 1 210 ? 35.531 -4.262 -27.062 1 64.25 210 LYS B C 1
ATOM 3937 O O . LYS B 1 210 ? 35.438 -3.037 -27.188 1 64.25 210 LYS B O 1
ATOM 3942 N N . ASP B 1 211 ? 34.562 -5.129 -26.797 1 70.38 211 ASP B N 1
ATOM 3943 C CA . ASP B 1 211 ? 33.219 -4.574 -26.859 1 70.38 211 ASP B CA 1
ATOM 3944 C C . ASP B 1 211 ? 32.812 -3.932 -25.531 1 70.38 211 ASP B C 1
ATOM 3946 O O . ASP B 1 211 ? 33.5 -4.121 -24.531 1 70.38 211 ASP B O 1
ATOM 3950 N N . THR B 1 212 ? 31.875 -3.166 -25.562 1 82.5 212 THR B N 1
ATOM 3951 C CA . THR B 1 212 ? 31.312 -2.467 -24.406 1 82.5 212 THR B CA 1
ATOM 3952 C C . THR B 1 212 ? 30.625 -3.449 -23.469 1 82.5 212 THR B C 1
ATOM 3954 O O . THR B 1 212 ? 29.828 -4.281 -23.906 1 82.5 212 THR B O 1
ATOM 3957 N N . TRP B 1 213 ? 31.141 -3.488 -22.234 1 88.88 213 TRP B N 1
ATOM 3958 C CA . TRP B 1 213 ? 30.516 -4.289 -21.188 1 88.88 213 TRP B CA 1
ATOM 3959 C C . TRP B 1 213 ? 29.141 -3.738 -20.812 1 88.88 213 TRP B C 1
ATOM 3961 O O . TRP B 1 213 ? 28.969 -2.523 -20.672 1 88.88 213 TRP B O 1
ATOM 3971 N N . THR B 1 214 ? 28.172 -4.68 -20.734 1 91.5 214 THR B N 1
ATOM 3972 C CA . THR B 1 214 ? 26.812 -4.273 -20.422 1 91.5 214 THR B CA 1
ATOM 3973 C C . THR B 1 214 ? 26.234 -5.121 -19.297 1 91.5 214 THR B C 1
ATOM 3975 O O . THR B 1 214 ? 26.438 -6.336 -19.25 1 91.5 214 THR B O 1
ATOM 3978 N N . TRP B 1 215 ? 25.547 -4.414 -18.438 1 94.88 215 TRP B N 1
ATOM 3979 C CA . TRP B 1 215 ? 24.828 -5.133 -17.391 1 94.88 215 TRP B CA 1
ATOM 3980 C C . TRP B 1 215 ? 23.609 -5.852 -17.953 1 94.88 215 TRP B C 1
ATOM 3982 O O . TRP B 1 215 ? 23.047 -5.43 -18.969 1 94.88 215 TRP B O 1
ATOM 3992 N N . VAL B 1 216 ? 23.188 -6.906 -17.25 1 94.62 216 VAL B N 1
ATOM 3993 C CA . VAL B 1 216 ? 22.062 -7.727 -17.688 1 94.62 216 VAL B CA 1
ATOM 3994 C C . VAL B 1 216 ? 20.781 -6.891 -17.688 1 94.62 216 VAL B C 1
ATOM 3996 O O . VAL B 1 216 ? 19.859 -7.168 -18.453 1 94.62 216 VAL B O 1
ATOM 3999 N N . ASP B 1 217 ? 20.672 -5.879 -16.828 1 91.62 217 ASP B N 1
ATOM 4000 C CA . ASP B 1 217 ? 19.484 -5.043 -16.781 1 91.62 217 ASP B CA 1
ATOM 4001 C C . ASP B 1 217 ? 19.625 -3.818 -17.688 1 91.62 217 ASP B C 1
ATOM 4003 O O . ASP B 1 217 ? 18.781 -2.928 -17.672 1 91.62 217 ASP B O 1
ATOM 4007 N N . ARG B 1 218 ? 20.766 -3.686 -18.344 1 90.19 218 ARG B N 1
ATOM 4008 C CA . ARG B 1 218 ? 21.047 -2.652 -19.328 1 90.19 218 ARG B CA 1
ATOM 4009 C C . ARG B 1 218 ? 21.328 -1.31 -18.672 1 90.19 218 ARG B C 1
ATOM 4011 O O . ARG B 1 218 ? 21.281 -0.264 -19.312 1 90.19 218 ARG B O 1
ATOM 4018 N N . SER B 1 219 ? 21.469 -1.381 -17.406 1 90.75 219 SER B N 1
ATOM 4019 C CA . SER B 1 219 ? 21.875 -0.148 -16.734 1 90.75 219 SER B CA 1
ATOM 4020 C C . SER B 1 219 ? 23.281 0.263 -17.141 1 90.75 219 SER B C 1
ATOM 4022 O O . SER B 1 219 ? 24.031 -0.538 -17.719 1 90.75 219 SER B O 1
ATOM 4024 N N . ASN B 1 220 ? 23.641 1.496 -16.812 1 88.25 220 ASN B N 1
ATOM 4025 C CA . ASN B 1 220 ? 24.953 2.014 -17.172 1 88.25 220 ASN B CA 1
ATOM 4026 C C . ASN B 1 220 ? 26.031 1.468 -16.25 1 88.25 220 ASN B C 1
ATOM 4028 O O . ASN B 1 220 ? 25.812 1.316 -15.039 1 88.25 220 ASN B O 1
ATOM 4032 N N . LEU B 1 221 ? 27.188 1.217 -16.875 1 89.94 221 LEU B N 1
ATOM 4033 C CA . LEU B 1 221 ? 28.359 0.817 -16.109 1 89.94 221 LEU B CA 1
ATOM 4034 C C . LEU B 1 221 ? 29.062 2.033 -15.508 1 89.94 221 LEU B C 1
ATOM 4036 O O . LEU B 1 221 ? 29.812 2.723 -16.203 1 89.94 221 LEU B O 1
ATOM 4040 N N . THR B 1 222 ? 28.766 2.316 -14.219 1 90.25 222 THR B N 1
ATOM 4041 C CA . THR B 1 222 ? 29.25 3.543 -13.594 1 90.25 222 THR B CA 1
ATOM 4042 C C . THR B 1 222 ? 30.484 3.27 -12.758 1 90.25 222 THR B C 1
ATOM 4044 O O . THR B 1 222 ? 31.297 4.176 -12.516 1 90.25 222 THR B O 1
ATOM 4047 N N . VAL B 1 223 ? 30.656 2.074 -12.258 1 92.25 223 VAL B N 1
ATOM 4048 C CA . VAL B 1 223 ? 31.828 1.661 -11.492 1 92.25 223 VAL B CA 1
ATOM 4049 C C . VAL B 1 223 ? 32.344 0.316 -12.008 1 92.25 223 VAL B C 1
ATOM 4051 O O . VAL B 1 223 ? 31.562 -0.5 -12.5 1 92.25 223 VAL B O 1
ATOM 4054 N N . THR B 1 224 ? 33.656 0.131 -11.891 1 91.94 224 THR B N 1
ATOM 4055 C CA . THR B 1 224 ? 34.281 -1.146 -12.258 1 91.94 224 THR B CA 1
ATOM 4056 C C . THR B 1 224 ? 35.312 -1.576 -11.219 1 91.94 224 THR B C 1
ATOM 4058 O O . THR B 1 224 ? 35.938 -0.734 -10.57 1 91.94 224 THR B O 1
ATOM 4061 N N . TYR B 1 225 ? 35.438 -2.906 -11.062 1 94.44 225 TYR B N 1
ATOM 4062 C CA . TYR B 1 225 ? 36.375 -3.461 -10.102 1 94.44 225 TYR B CA 1
ATOM 4063 C C . TYR B 1 225 ? 37.156 -4.609 -10.719 1 94.44 225 TYR B C 1
ATOM 4065 O O . TYR B 1 225 ? 37.281 -5.684 -10.125 1 94.44 225 TYR B O 1
ATOM 4073 N N . TRP B 1 226 ? 37.75 -4.312 -11.898 1 91.19 226 TRP B N 1
ATOM 4074 C CA . TRP B 1 226 ? 38.469 -5.328 -12.656 1 91.19 226 TRP B CA 1
ATOM 4075 C C . TRP B 1 226 ? 39.781 -5.707 -11.961 1 91.19 226 TRP B C 1
ATOM 4077 O O . TRP B 1 226 ? 40.469 -4.844 -11.422 1 91.19 226 TRP B O 1
ATOM 4087 N N . LYS B 1 227 ? 40 -6.969 -12.133 1 88.5 227 LYS B N 1
ATOM 4088 C CA . LYS B 1 227 ? 41.312 -7.438 -11.727 1 88.5 227 LYS B CA 1
ATOM 4089 C C . LYS B 1 227 ? 42.375 -6.953 -12.688 1 88.5 227 LYS B C 1
ATOM 4091 O O . LYS B 1 227 ? 42.156 -6.848 -13.891 1 88.5 227 LYS B O 1
ATOM 4096 N N . MET B 1 228 ? 43.594 -6.387 -12.391 1 76.88 228 MET B N 1
ATOM 4097 C CA . MET B 1 228 ? 44.625 -5.75 -13.188 1 76.88 228 MET B CA 1
ATOM 4098 C C . MET B 1 228 ? 45.062 -6.664 -14.328 1 76.88 228 MET B C 1
ATOM 4100 O O . MET B 1 228 ? 45.25 -6.203 -15.461 1 76.88 228 MET B O 1
ATOM 4104 N N . GLN B 1 229 ? 45.562 -7.961 -14.258 1 62.19 229 GLN B N 1
ATOM 4105 C CA . GLN B 1 229 ? 46.25 -8.727 -15.281 1 62.19 229 GLN B CA 1
ATOM 4106 C C . GLN B 1 229 ? 45.312 -9.672 -16.016 1 62.19 229 GLN B C 1
ATOM 4108 O O . GLN B 1 229 ? 44.969 -10.742 -15.492 1 62.19 229 GLN B O 1
ATOM 4113 N N . GLN B 1 230 ? 44.344 -9.008 -16.875 1 61.06 230 GLN B N 1
ATOM 4114 C CA . GLN B 1 230 ? 43.625 -10.125 -17.453 1 61.06 230 GLN B CA 1
ATOM 4115 C C . GLN B 1 230 ? 43.719 -10.133 -18.969 1 61.06 230 GLN B C 1
ATOM 4117 O O . GLN B 1 230 ? 43.844 -9.078 -19.594 1 61.06 230 GLN B O 1
ATOM 4122 N N . ASP B 1 231 ? 44 -11.297 -19.578 1 56.56 231 ASP B N 1
ATOM 4123 C CA . ASP B 1 231 ? 44.188 -11.547 -21 1 56.56 231 ASP B CA 1
ATOM 4124 C C . ASP B 1 231 ? 42.875 -11.289 -21.766 1 56.56 231 ASP B C 1
ATOM 4126 O O . ASP B 1 231 ? 41.781 -11.594 -21.266 1 56.56 231 ASP B O 1
ATOM 4130 N N . VAL B 1 232 ? 42.75 -10.312 -22.656 1 54.81 232 VAL B N 1
ATOM 4131 C CA . VAL B 1 232 ? 41.656 -9.703 -23.375 1 54.81 232 VAL B CA 1
ATOM 4132 C C . VAL B 1 232 ? 41.125 -10.664 -24.438 1 54.81 232 VAL B C 1
ATOM 4134 O O . VAL B 1 232 ? 40.312 -10.289 -25.266 1 54.81 232 VAL B O 1
ATOM 4137 N N . ASN B 1 233 ? 41.469 -11.898 -24.703 1 49.34 233 ASN B N 1
ATOM 4138 C CA . ASN B 1 233 ? 41.188 -12.383 -26.047 1 49.34 233 ASN B CA 1
ATOM 4139 C C . ASN B 1 233 ? 39.719 -12.711 -26.219 1 49.34 233 ASN B C 1
ATOM 4141 O O . ASN B 1 233 ? 39.219 -12.797 -27.344 1 49.34 233 ASN B O 1
ATOM 4145 N N . ARG B 1 234 ? 38.906 -13.375 -25.547 1 55.5 234 ARG B N 1
ATOM 4146 C CA . ARG B 1 234 ? 37.688 -14.078 -25.875 1 55.5 234 ARG B CA 1
ATOM 4147 C C . ARG B 1 234 ? 36.469 -13.383 -25.25 1 55.5 234 ARG B C 1
ATOM 4149 O O . ARG B 1 234 ? 36.625 -12.461 -24.453 1 55.5 234 ARG B O 1
ATOM 4156 N N . ARG B 1 235 ? 35.125 -13.773 -25.797 1 60.25 235 ARG B N 1
ATOM 4157 C CA . ARG B 1 235 ? 33.875 -13.375 -25.188 1 60.25 235 ARG B CA 1
ATOM 4158 C C . ARG B 1 235 ? 33.938 -13.484 -23.672 1 60.25 235 ARG B C 1
ATOM 4160 O O . ARG B 1 235 ? 34.312 -14.531 -23.125 1 60.25 235 ARG B O 1
ATOM 4167 N N . TYR B 1 236 ? 33.5 -12.328 -23.016 1 83.75 236 TYR B N 1
ATOM 4168 C CA . TYR B 1 236 ? 33.875 -12.383 -21.609 1 83.75 236 TYR B CA 1
ATOM 4169 C C . TYR B 1 236 ? 32.656 -12.094 -20.719 1 83.75 236 TYR B C 1
ATOM 4171 O O . TYR B 1 236 ? 31.781 -11.328 -21.094 1 83.75 236 TYR B O 1
ATOM 4179 N N . CYS B 1 237 ? 32.406 -12.945 -20.016 1 92.62 237 CYS B N 1
ATOM 4180 C CA . CYS B 1 237 ? 31.547 -12.742 -18.859 1 92.62 237 CYS B CA 1
ATOM 4181 C C . CYS B 1 237 ? 32.375 -12.469 -17.594 1 92.62 237 CYS B C 1
ATOM 4183 O O . CYS B 1 237 ? 33.531 -12.852 -17.516 1 92.62 237 CYS B O 1
ATOM 4185 N N . ALA B 1 238 ? 31.688 -11.75 -16.75 1 93.25 238 ALA B N 1
ATOM 4186 C CA . ALA B 1 238 ? 32.438 -11.297 -15.586 1 93.25 238 ALA B CA 1
ATOM 4187 C C . ALA B 1 238 ? 32.125 -12.172 -14.367 1 93.25 238 ALA B C 1
ATOM 4189 O O . ALA B 1 238 ? 31 -12.602 -14.18 1 93.25 238 ALA B O 1
ATOM 4190 N N . LEU B 1 239 ? 33.219 -12.32 -13.57 1 94.56 239 LEU B N 1
ATOM 4191 C CA . LEU B 1 239 ? 33.156 -13.055 -12.312 1 94.56 239 LEU B CA 1
ATOM 4192 C C . LEU B 1 239 ? 33.625 -12.172 -11.148 1 94.56 239 LEU B C 1
ATOM 4194 O O . LEU B 1 239 ? 34.5 -11.32 -11.312 1 94.56 239 LEU B O 1
ATOM 4198 N N . SER B 1 240 ? 32.969 -12.383 -10.062 1 96.25 240 SER B N 1
ATOM 4199 C CA . SER B 1 240 ? 33.531 -11.945 -8.797 1 96.25 240 SER B CA 1
ATOM 4200 C C . SER B 1 240 ? 34.469 -13.016 -8.227 1 96.25 240 SER B C 1
ATOM 4202 O O . SER B 1 240 ? 34.062 -14.148 -7.992 1 96.25 240 SER B O 1
ATOM 4204 N N . LEU B 1 241 ? 35.688 -12.68 -8.031 1 95.06 241 LEU B N 1
ATOM 4205 C CA . LEU B 1 241 ? 36.719 -13.617 -7.582 1 95.06 241 LEU B CA 1
ATOM 4206 C C . LEU B 1 241 ? 37 -13.445 -6.09 1 95.06 241 LEU B C 1
ATOM 4208 O O . LEU B 1 241 ? 37.531 -12.43 -5.668 1 95.06 241 LEU B O 1
ATOM 4212 N N . PRO B 1 242 ? 36.656 -14.484 -5.312 1 94.44 242 PRO B N 1
ATOM 4213 C CA . PRO B 1 242 ? 36.781 -14.344 -3.861 1 94.44 242 PRO B CA 1
ATOM 4214 C C . PRO B 1 242 ? 38.25 -14.219 -3.4 1 94.44 242 PRO B C 1
ATOM 4216 O O . PRO B 1 242 ? 38.5 -13.664 -2.33 1 94.44 242 PRO B O 1
ATOM 4219 N N . LYS B 1 243 ? 39.188 -14.656 -4.164 1 91.88 243 LYS B N 1
ATOM 4220 C CA . LYS B 1 243 ? 40.594 -14.672 -3.748 1 91.88 243 LYS B CA 1
ATOM 4221 C C . LYS B 1 243 ? 41.281 -13.328 -4.027 1 91.88 243 LYS B C 1
ATOM 4223 O O . LYS B 1 243 ? 42.344 -13.055 -3.514 1 91.88 243 LYS B O 1
ATOM 4228 N N . ALA B 1 244 ? 40.656 -12.531 -4.816 1 91.81 244 ALA B N 1
ATOM 4229 C CA . ALA B 1 244 ? 41.219 -11.219 -5.172 1 91.81 244 ALA B CA 1
ATOM 4230 C C . ALA B 1 244 ? 40.719 -10.141 -4.207 1 91.81 244 ALA B C 1
ATOM 4232 O O . ALA B 1 244 ? 39.719 -10.328 -3.514 1 91.81 244 ALA B O 1
ATOM 4233 N N . PRO B 1 245 ? 41.438 -9.07 -4.16 1 92.81 245 PRO B N 1
ATOM 4234 C CA . PRO B 1 245 ? 41 -7.977 -3.289 1 92.81 245 PRO B CA 1
ATOM 4235 C C . PRO B 1 245 ? 39.625 -7.453 -3.656 1 92.81 245 PRO B C 1
ATOM 4237 O O . PRO B 1 245 ? 39.281 -7.363 -4.84 1 92.81 245 PRO B O 1
ATOM 4240 N N . PRO B 1 246 ? 38.844 -7.09 -2.711 1 93.25 246 PRO B N 1
ATOM 4241 C CA . PRO B 1 246 ? 37.438 -6.754 -2.9 1 93.25 246 PRO B CA 1
ATOM 4242 C C . PRO B 1 246 ? 37.219 -5.66 -3.941 1 93.25 246 PRO B C 1
ATOM 4244 O O . PRO B 1 246 ? 36.25 -5.688 -4.684 1 93.25 246 PRO B O 1
ATOM 4247 N N . LEU B 1 247 ? 38.062 -4.727 -4.109 1 94.69 247 LEU B N 1
ATOM 4248 C CA . LEU B 1 247 ? 37.844 -3.605 -5.02 1 94.69 247 LEU B CA 1
ATOM 4249 C C . LEU B 1 247 ? 38.594 -3.811 -6.328 1 94.69 247 LEU B C 1
ATOM 4251 O O . LEU B 1 247 ? 38.812 -2.865 -7.094 1 94.69 247 LEU B O 1
ATOM 4255 N N . ALA B 1 248 ? 39.031 -5.055 -6.602 1 93.69 248 ALA B N 1
ATOM 4256 C CA . ALA B 1 248 ? 39.688 -5.441 -7.844 1 93.69 248 ALA B CA 1
ATOM 4257 C C . ALA B 1 248 ? 39.531 -6.934 -8.117 1 93.69 248 ALA B C 1
ATOM 4259 O O . ALA B 1 248 ? 40.531 -7.629 -8.406 1 93.69 248 ALA B O 1
ATOM 4260 N N . ASN B 1 249 ? 38.281 -7.387 -8.102 1 93.81 249 ASN B N 1
ATOM 4261 C CA . ASN B 1 249 ? 38.125 -8.844 -8.094 1 93.81 249 ASN B CA 1
ATOM 4262 C C . ASN B 1 249 ? 37.219 -9.32 -9.211 1 93.81 249 ASN B C 1
ATOM 4264 O O . ASN B 1 249 ? 36.719 -10.445 -9.172 1 93.81 249 ASN B O 1
ATOM 4268 N N . TRP B 1 250 ? 36.938 -8.406 -10.125 1 93.5 250 TRP B N 1
ATOM 4269 C CA . TRP B 1 250 ? 36.188 -8.891 -11.281 1 93.5 250 TRP B CA 1
ATOM 4270 C C . TRP B 1 250 ? 37.094 -9.602 -12.266 1 93.5 250 TRP B C 1
ATOM 4272 O O . TRP B 1 250 ? 38.156 -9.062 -12.648 1 93.5 250 TRP B O 1
ATOM 4282 N N . GLY B 1 251 ? 36.75 -10.742 -12.664 1 90.62 251 GLY B N 1
ATOM 4283 C CA . GLY B 1 251 ? 37.5 -11.469 -13.672 1 90.62 251 GLY B CA 1
ATOM 4284 C C . GLY B 1 251 ? 36.75 -11.617 -14.984 1 90.62 251 GLY B C 1
ATOM 4285 O O . GLY B 1 251 ? 35.5 -11.602 -14.992 1 90.62 251 GLY B O 1
ATOM 4286 N N . LYS B 1 252 ? 37.469 -11.75 -16.062 1 89.56 252 LYS B N 1
ATOM 4287 C CA . LYS B 1 252 ? 36.906 -12.023 -17.391 1 89.56 252 LYS B CA 1
ATOM 4288 C C . LYS B 1 252 ? 37.125 -13.492 -17.766 1 89.56 252 LYS B C 1
ATOM 4290 O O . LYS B 1 252 ? 38.25 -13.984 -17.797 1 89.56 252 LYS B O 1
ATOM 4295 N N . GLU B 1 253 ? 36 -14.117 -17.953 1 89.19 253 GLU B N 1
ATOM 4296 C CA . GLU B 1 253 ? 36.125 -15.531 -18.297 1 89.19 253 GLU B CA 1
ATOM 4297 C C . GLU B 1 253 ? 35.125 -15.906 -19.391 1 89.19 253 GLU B C 1
ATOM 4299 O O . GLU B 1 253 ? 34.188 -15.164 -19.672 1 89.19 253 GLU B O 1
ATOM 4304 N N . SER B 1 254 ? 35.406 -17.047 -20.031 1 88.69 254 SER B N 1
ATOM 4305 C CA . SER B 1 254 ? 34.469 -17.547 -21.031 1 88.69 254 SER B CA 1
ATOM 4306 C C . SER B 1 254 ? 33.062 -17.766 -20.438 1 88.69 254 SER B C 1
ATOM 4308 O O . SER B 1 254 ? 32.938 -18.312 -19.344 1 88.69 254 SER B O 1
ATOM 4310 N N . CYS B 1 255 ? 32.094 -17.375 -21.141 1 92.94 255 CYS B N 1
ATOM 4311 C CA . CYS B 1 255 ? 30.719 -17.484 -20.656 1 92.94 255 CYS B CA 1
ATOM 4312 C C . CYS B 1 255 ? 30.312 -18.938 -20.469 1 92.94 255 CYS B C 1
ATOM 4314 O O . CYS B 1 255 ? 29.328 -19.234 -19.781 1 92.94 255 CYS B O 1
ATOM 4316 N N . ASP B 1 256 ? 31.078 -19.875 -21.031 1 93.38 256 ASP B N 1
ATOM 4317 C CA . ASP B 1 256 ? 30.734 -21.281 -21.016 1 93.38 256 ASP B CA 1
ATOM 4318 C C . ASP B 1 256 ? 31.359 -21.984 -19.812 1 93.38 256 ASP B C 1
ATOM 4320 O O . ASP B 1 256 ? 31.016 -23.141 -19.5 1 93.38 256 ASP B O 1
ATOM 4324 N N . MET B 1 257 ? 32.312 -21.25 -19.172 1 93.38 257 MET B N 1
ATOM 4325 C CA . MET B 1 257 ? 32.938 -21.828 -17.984 1 93.38 257 MET B CA 1
ATOM 4326 C C . MET B 1 257 ? 31.891 -22.078 -16.891 1 93.38 257 MET B C 1
ATOM 4328 O O . MET B 1 257 ? 30.906 -21.344 -16.781 1 93.38 257 MET B O 1
ATOM 4332 N N . LYS B 1 258 ? 32.062 -23.094 -16.062 1 96.5 258 LYS B N 1
ATOM 4333 C CA . LYS B 1 258 ? 31.141 -23.406 -14.984 1 96.5 258 LYS B CA 1
ATOM 4334 C C . LYS B 1 258 ? 31.594 -22.797 -13.664 1 96.5 258 LYS B C 1
ATOM 4336 O O . LYS B 1 258 ? 32.719 -23.047 -13.219 1 96.5 258 LYS B O 1
ATOM 4341 N N . ASN B 1 259 ? 30.766 -22.016 -13.078 1 97.12 259 ASN B N 1
ATOM 4342 C CA . ASN B 1 259 ? 31.062 -21.312 -11.828 1 97.12 259 ASN B CA 1
ATOM 4343 C C . ASN B 1 259 ? 29.812 -21.188 -10.953 1 97.12 259 ASN B C 1
ATOM 4345 O O . ASN B 1 259 ? 28.734 -21.609 -11.352 1 97.12 259 ASN B O 1
ATOM 4349 N N . LEU B 1 260 ? 29.984 -20.75 -9.734 1 98.06 260 LEU B N 1
ATOM 4350 C CA . LEU B 1 260 ? 28.859 -20.344 -8.914 1 98.06 260 LEU B CA 1
ATOM 4351 C C . LEU B 1 260 ? 28.328 -18.984 -9.367 1 98.06 260 LEU B C 1
ATOM 4353 O O . LEU B 1 260 ? 28.859 -18.391 -10.305 1 98.06 260 LEU B O 1
ATOM 4357 N N . TRP B 1 261 ? 27.188 -18.594 -8.852 1 98.5 261 TRP B N 1
ATOM 4358 C CA . TRP B 1 261 ? 26.578 -17.359 -9.328 1 98.5 261 TRP B CA 1
ATOM 4359 C C . TRP B 1 261 ? 25.891 -16.609 -8.188 1 98.5 261 TRP B C 1
ATOM 4361 O O . TRP B 1 261 ? 25.656 -17.172 -7.125 1 98.5 261 TRP B O 1
ATOM 4371 N N . ILE B 1 262 ? 25.672 -15.344 -8.383 1 98.75 262 ILE B N 1
ATOM 4372 C CA . ILE B 1 262 ? 24.984 -14.477 -7.426 1 98.75 262 ILE B CA 1
ATOM 4373 C C . ILE B 1 262 ? 23.734 -13.883 -8.07 1 98.75 262 ILE B C 1
ATOM 4375 O O . ILE B 1 262 ? 23.812 -13.289 -9.141 1 98.75 262 ILE B O 1
ATOM 4379 N N . CYS B 1 263 ? 22.625 -14.078 -7.418 1 98.69 263 CYS B N 1
ATOM 4380 C CA . CYS B 1 263 ? 21.359 -13.5 -7.875 1 98.69 263 CYS B CA 1
ATOM 4381 C C . CYS B 1 263 ? 20.969 -12.305 -7.02 1 98.69 263 CYS B C 1
ATOM 4383 O O . CYS B 1 263 ? 21.297 -12.25 -5.832 1 98.69 263 CYS B O 1
ATOM 4385 N N . GLU B 1 264 ? 20.328 -11.406 -7.66 1 98.31 264 GLU B N 1
ATOM 4386 C CA . GLU B 1 264 ? 19.797 -10.227 -6.984 1 98.31 264 GLU B CA 1
ATOM 4387 C C . GLU B 1 264 ? 18.328 -10 -7.34 1 98.31 264 GLU B C 1
ATOM 4389 O O . GLU B 1 264 ? 17.938 -10.141 -8.5 1 98.31 264 GLU B O 1
ATOM 4394 N N . ARG B 1 265 ? 17.547 -9.695 -6.383 1 96.69 265 ARG B N 1
ATOM 4395 C CA . ARG B 1 265 ? 16.156 -9.305 -6.586 1 96.69 265 ARG B CA 1
ATOM 4396 C C . ARG B 1 265 ? 15.742 -8.227 -5.594 1 96.69 265 ARG B C 1
ATOM 4398 O O . ARG B 1 265 ? 16.391 -8.039 -4.562 1 96.69 265 ARG B O 1
ATOM 4405 N N . ARG B 1 266 ? 14.641 -7.586 -5.891 1 95.81 266 ARG B N 1
ATOM 4406 C CA . ARG B 1 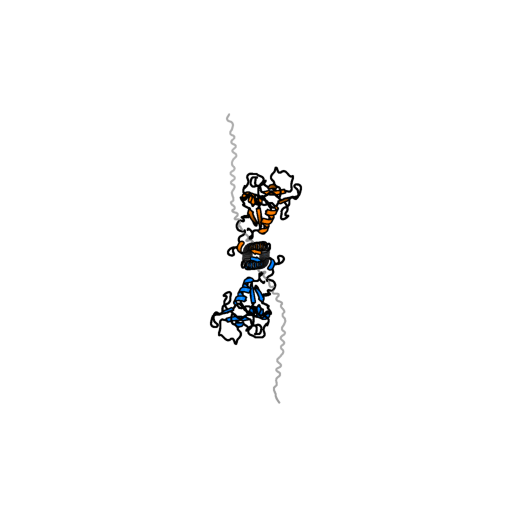266 ? 14.141 -6.547 -4.992 1 95.81 266 ARG B CA 1
ATOM 4407 C C . ARG B 1 266 ? 13.57 -7.156 -3.719 1 95.81 266 ARG B C 1
ATOM 4409 O O . ARG B 1 266 ? 12.891 -8.188 -3.766 1 95.81 266 ARG B O 1
ATOM 4416 N N . ALA B 1 267 ? 13.875 -6.488 -2.615 1 97.75 267 ALA B N 1
ATOM 4417 C CA . ALA B 1 267 ? 13.266 -6.906 -1.357 1 97.75 267 ALA B CA 1
ATOM 4418 C C . ALA B 1 267 ? 11.766 -6.602 -1.346 1 97.75 267 ALA B C 1
ATOM 4420 O O . ALA B 1 267 ? 11.328 -5.582 -1.888 1 97.75 267 ALA B O 1
ATOM 4421 N N . LEU B 1 268 ? 11.031 -7.488 -0.723 1 96.81 268 LEU B N 1
ATOM 4422 C CA . LEU B 1 268 ? 9.586 -7.297 -0.668 1 96.81 268 LEU B CA 1
ATOM 4423 C C . LEU B 1 268 ? 9.234 -6.074 0.174 1 96.81 268 LEU B C 1
ATOM 4425 O O . LEU B 1 268 ? 8.266 -5.371 -0.124 1 96.81 268 LEU B O 1
ATOM 4429 N N . ILE B 1 269 ? 9.969 -5.883 1.253 1 94.44 269 ILE B N 1
ATOM 4430 C CA . ILE B 1 269 ? 9.805 -4.734 2.139 1 94.44 269 ILE B CA 1
ATOM 4431 C C . ILE B 1 269 ? 11 -3.799 2 1 94.44 269 ILE B C 1
ATOM 4433 O O . ILE B 1 269 ? 12.148 -4.227 2.121 1 94.44 269 ILE B O 1
ATOM 4437 N N . LYS B 1 270 ? 10.648 -2.576 1.643 1 89.19 270 LYS B N 1
ATOM 4438 C CA . LYS B 1 270 ? 11.703 -1.595 1.434 1 89.19 270 LYS B CA 1
ATOM 4439 C C . LYS B 1 270 ? 12.414 -1.264 2.742 1 89.19 270 LYS B C 1
ATOM 4441 O O . LYS B 1 270 ? 11.773 -1.113 3.783 1 89.19 270 LYS B O 1
ATOM 4446 N N . ALA B 1 271 ? 13.688 -1.238 2.637 1 82.12 271 ALA B N 1
ATOM 4447 C CA . ALA B 1 271 ? 14.461 -0.87 3.816 1 82.12 271 ALA B CA 1
ATOM 4448 C C . ALA B 1 271 ? 14.234 0.592 4.188 1 82.12 271 ALA B C 1
ATOM 4450 O O . ALA B 1 271 ? 13.969 1.427 3.32 1 82.12 271 ALA B O 1
ATOM 4451 N N . ASP B 1 272 ? 14.117 0.965 5.539 1 73.75 272 ASP B N 1
ATOM 4452 C CA . ASP B 1 272 ? 13.945 2.322 6.047 1 73.75 272 ASP B CA 1
ATOM 4453 C C . ASP B 1 272 ? 15.117 3.213 5.648 1 73.75 272 ASP B C 1
ATOM 4455 O O . ASP B 1 272 ? 16.25 2.736 5.504 1 73.75 272 ASP B O 1
#

Organism: NCBI:txid303518

Foldseek 3Di:
DDDDPPVPCPDPPPPPPPPPVPPPPPPPPVPPDPPVVVVVVVVVVVVVVVVVVVVVVVVVVVVVVVVVVVVVVVVVVVVVVVVVVVVVVVVVVVVVVVVVVVVVQVVLLVVQQVLDPDDDCCQQAPVNRGFQDGPQWDDDAFKTKHWDDDLDLVPFFFLVVQQVVLVVVVWGFADDDDLVSLLVVLVPWDDRDDDQQAAAFGQWWAQALVGDIAGVVRDDDPADQAADDADRGHTWTWGATNVDDSSHGIHTDDRGDTHIYMIMDGTSGGDD/DDDDDDPPVPDPPVPDPPCPVPPPPPPPPPPPDPPVVVVVVVVVVVVVVVVVVVVVVVVVVVVVVVVVVVVVVVVVVVVVVVVVVVVVVVVVVVVVVVVVVVVVQVVLLVVQQVLDPDDDCCQQQPVNRGFQDGPQWDDDAFKTKHWDDDLDLVPFFFLVVQQVVLVVVVWGFADDDDLVSLLVVLVPWDDRDDDQQAAAFGQWWAQALVGDIAGVVRDDDPADQAADDADRGGTWTWGATNVDDSSRGIHTDDSGDTHIYMIMDGTSGGDD

Radius of gyration: 59.27 Å; Cα contacts (8 Å, |Δi|>4): 741; chains: 2; bounding box: 178×155×95 Å

Solvent-accessible surface area (backbone atoms only — not comparable to full-atom values): 30712 Å² total; per-residue (Å²): 135,84,79,82,72,81,71,77,73,79,75,78,77,76,77,77,75,78,73,77,75,74,78,76,77,75,77,79,77,76,76,75,73,63,72,66,58,60,49,52,52,52,43,52,50,42,52,51,52,39,51,52,48,52,51,50,47,54,51,51,52,52,51,49,52,52,54,52,51,52,52,50,51,51,43,51,50,52,50,52,49,37,51,52,51,50,52,51,45,54,52,50,50,54,49,43,51,53,43,47,50,50,35,50,42,49,52,46,28,53,52,50,52,60,72,34,56,68,36,51,31,54,71,41,21,50,94,77,45,75,41,43,48,51,90,84,39,43,80,56,78,51,29,23,33,36,70,60,82,67,91,50,74,88,71,36,30,24,50,67,54,41,40,54,59,19,43,77,69,72,26,33,39,32,76,72,84,44,69,68,54,39,47,54,52,45,73,70,49,70,80,84,61,92,62,89,83,59,35,26,34,38,20,37,36,24,84,33,56,89,39,73,69,39,37,77,85,65,53,81,82,84,64,84,33,58,38,87,91,63,86,65,81,58,46,23,24,34,23,46,28,51,88,40,56,64,77,31,15,33,40,78,38,56,43,76,50,66,27,41,35,32,26,28,28,74,23,40,46,56,56,134,132,86,75,90,77,86,78,80,74,79,79,78,80,76,76,83,80,79,76,78,76,76,79,78,80,74,76,74,74,76,76,75,71,63,73,66,56,60,50,51,52,50,44,51,51,42,51,52,51,40,52,51,47,51,50,49,48,53,51,51,51,53,51,50,53,51,54,52,51,50,51,51,51,53,44,50,52,52,49,50,49,38,51,51,51,51,53,51,46,52,53,49,51,53,49,43,52,51,44,47,50,50,35,50,42,48,51,45,27,51,54,51,52,59,71,34,56,67,35,52,31,54,71,39,21,50,96,76,44,74,40,42,49,51,90,85,41,43,80,54,77,51,28,21,34,36,69,60,83,70,92,50,74,86,72,37,30,24,48,68,53,39,39,54,57,20,43,76,69,73,26,33,40,32,77,70,83,45,70,70,54,39,48,51,51,45,71,71,49,71,80,85,61,93,62,91,82,59,36,26,35,39,20,36,38,24,84,32,56,90,40,73,69,39,37,76,85,65,50,81,83,86,64,84,33,58,38,87,92,63,87,63,81,55,47,25,24,35,24,45,28,51,89,40,56,63,79,30,15,35,40,77,38,55,45,75,49,67,28,39,35,32,27,30,29,74,24,40,46,57,56,133